Protein AF-F5Y775-F1 (afdb_monomer)

Structure (mmCIF, N/CA/C/O backbone):
data_AF-F5Y775-F1
#
_entry.id   AF-F5Y775-F1
#
loop_
_atom_site.group_PDB
_atom_site.id
_atom_site.type_symbol
_atom_site.label_atom_id
_atom_site.label_alt_id
_atom_site.label_comp_id
_atom_site.label_asym_id
_atom_site.label_entity_id
_atom_site.label_seq_id
_atom_site.pdbx_PDB_ins_code
_atom_site.Cartn_x
_atom_site.Cartn_y
_atom_site.Cartn_z
_atom_site.occupancy
_atom_site.B_iso_or_equiv
_atom_site.auth_seq_id
_atom_site.auth_comp_id
_atom_site.auth_asym_id
_atom_site.auth_atom_id
_atom_site.pdbx_PDB_model_num
ATOM 1 N N . MET A 1 1 ? 30.596 25.729 40.235 1.00 24.31 1 MET A N 1
ATOM 2 C CA . MET A 1 1 ? 31.829 25.039 39.814 1.00 24.31 1 MET A CA 1
ATOM 3 C C . MET A 1 1 ? 31.377 23.954 38.868 1.00 24.31 1 MET A C 1
ATOM 5 O O . MET A 1 1 ? 30.710 23.036 39.317 1.00 24.31 1 MET A O 1
ATOM 9 N N . LEU A 1 2 ? 31.592 24.189 37.576 1.00 21.98 2 LEU A N 1
ATOM 10 C CA . LEU A 1 2 ? 31.319 23.244 36.498 1.00 21.98 2 LEU A CA 1
ATOM 11 C C . LEU A 1 2 ? 32.262 22.053 36.697 1.00 21.98 2 LEU A C 1
ATOM 13 O O . LEU A 1 2 ? 33.453 22.273 36.927 1.00 21.98 2 LEU A O 1
ATOM 17 N N . GLN A 1 3 ? 31.729 20.836 36.713 1.00 23.64 3 GLN A N 1
ATOM 18 C CA . GLN A 1 3 ? 32.561 19.640 36.651 1.00 23.64 3 GLN A CA 1
ATOM 19 C C . GLN A 1 3 ? 32.972 19.479 35.189 1.00 23.64 3 GLN A C 1
ATOM 21 O O . GLN A 1 3 ? 32.118 19.501 34.311 1.00 23.64 3 GLN A O 1
ATOM 26 N N . GLU A 1 4 ? 34.282 19.457 34.963 1.00 28.17 4 GLU A N 1
ATOM 27 C CA . GLU A 1 4 ? 34.915 19.312 33.656 1.00 28.17 4 GLU A CA 1
ATOM 28 C C . GLU A 1 4 ? 34.365 18.077 32.939 1.00 28.17 4 GLU A C 1
ATOM 30 O O . GLU A 1 4 ? 34.432 16.972 33.475 1.00 28.17 4 GLU A O 1
ATOM 35 N N . ASP A 1 5 ? 33.848 18.283 31.727 1.00 31.17 5 ASP A N 1
ATOM 36 C CA . ASP A 1 5 ? 33.627 17.228 30.748 1.00 31.17 5 ASP A CA 1
ATOM 37 C C . ASP A 1 5 ? 34.905 16.386 30.649 1.00 31.17 5 ASP A C 1
ATOM 39 O O . ASP A 1 5 ? 35.994 16.929 30.420 1.00 31.17 5 ASP A O 1
ATOM 43 N N . THR A 1 6 ? 34.804 15.065 30.805 1.00 33.16 6 THR A N 1
ATOM 44 C CA . THR A 1 6 ? 35.923 14.146 30.567 1.00 33.16 6 THR A CA 1
ATOM 45 C C . THR A 1 6 ? 36.202 14.089 29.056 1.00 33.16 6 THR A C 1
ATOM 47 O O . THR A 1 6 ? 35.914 13.112 28.370 1.00 33.16 6 THR A O 1
ATOM 50 N N . VAL A 1 7 ? 36.741 15.175 28.494 1.00 34.19 7 VAL A N 1
ATOM 51 C CA . VAL A 1 7 ? 37.155 15.274 27.094 1.00 34.19 7 VAL A CA 1
ATOM 52 C C . VAL A 1 7 ? 38.499 14.576 26.964 1.00 34.19 7 VAL A C 1
ATOM 54 O O . VAL A 1 7 ? 39.553 15.137 27.274 1.00 34.19 7 VAL A O 1
ATOM 57 N N . ALA A 1 8 ? 38.496 13.351 26.446 1.00 37.62 8 ALA A N 1
ATOM 58 C CA . ALA A 1 8 ? 39.715 12.752 25.923 1.00 37.62 8 ALA A CA 1
ATOM 59 C C . ALA A 1 8 ? 40.082 13.445 24.594 1.00 37.62 8 ALA A C 1
ATOM 61 O O . ALA A 1 8 ? 39.811 12.937 23.507 1.00 37.62 8 ALA A O 1
ATOM 62 N N . SER A 1 9 ? 40.690 14.635 24.664 1.00 37.06 9 SER A N 1
ATOM 63 C CA . SER A 1 9 ? 41.357 15.256 23.514 1.00 37.06 9 SER A CA 1
ATOM 64 C C . SER A 1 9 ? 42.701 14.561 23.307 1.00 37.06 9 SER A C 1
ATOM 66 O O . SER A 1 9 ? 43.685 14.878 23.975 1.00 37.06 9 SER A O 1
ATOM 68 N N . ILE A 1 10 ? 42.767 13.581 22.404 1.00 40.91 10 ILE A N 1
ATOM 69 C CA . ILE A 1 10 ? 44.051 13.009 21.982 1.00 40.91 10 ILE A CA 1
ATOM 70 C C . ILE A 1 10 ? 44.637 13.930 20.904 1.00 40.91 10 ILE A C 1
ATOM 72 O O . ILE A 1 10 ? 44.470 13.697 19.710 1.00 40.91 10 ILE A O 1
ATOM 76 N N . ASP A 1 11 ? 45.336 14.986 21.324 1.00 35.94 11 ASP A N 1
ATOM 77 C CA . ASP A 1 11 ? 46.106 15.858 20.418 1.00 35.94 11 ASP A CA 1
ATOM 78 C C . ASP A 1 11 ? 47.472 15.258 20.002 1.00 35.94 11 ASP A C 1
ATOM 80 O O . ASP A 1 11 ? 48.227 15.885 19.261 1.00 35.94 11 ASP A O 1
ATOM 84 N N . ASP A 1 12 ? 47.785 14.012 20.382 1.00 36.41 12 ASP A N 1
ATOM 85 C CA . ASP A 1 12 ? 49.095 13.382 20.140 1.00 36.41 12 ASP A CA 1
ATOM 86 C C . ASP A 1 12 ? 49.068 12.155 19.202 1.00 36.41 12 ASP A C 1
ATOM 88 O O . ASP A 1 12 ? 49.809 11.184 19.378 1.00 36.41 12 ASP A O 1
ATOM 92 N N . LEU A 1 13 ? 48.314 12.219 18.097 1.00 37.25 13 LEU A N 1
ATOM 93 C CA . LEU A 1 13 ? 48.479 11.258 16.985 1.00 37.25 13 LEU A CA 1
ATOM 94 C C . LEU A 1 13 ? 49.854 11.357 16.285 1.00 37.25 13 LEU A C 1
ATOM 96 O O . LEU A 1 13 ? 50.196 10.509 15.463 1.00 37.25 13 LEU A O 1
ATOM 100 N N . LYS A 1 14 ? 50.702 12.331 16.649 1.00 33.47 14 LYS A N 1
ATOM 101 C CA . LYS A 1 14 ? 52.088 12.429 16.155 1.00 33.47 14 LYS A CA 1
ATOM 102 C C . LYS A 1 14 ? 53.090 11.510 16.871 1.00 33.47 14 LYS A C 1
ATOM 104 O O . LYS A 1 14 ? 54.217 11.416 16.389 1.00 33.47 14 LYS A O 1
ATOM 109 N N . GLN A 1 15 ? 52.733 10.831 17.971 1.00 33.97 15 GLN A N 1
ATOM 110 C CA . GLN A 1 15 ? 53.691 9.999 18.733 1.00 33.97 15 GLN A CA 1
ATOM 111 C C . GLN A 1 15 ? 53.378 8.497 18.835 1.00 33.97 15 GLN A C 1
ATOM 113 O O . GLN A 1 15 ? 54.213 7.747 19.337 1.00 33.97 15 GLN A O 1
ATOM 118 N N . LEU A 1 16 ? 52.259 8.002 18.303 1.00 31.59 16 LEU A N 1
ATOM 119 C CA . LEU A 1 16 ? 51.967 6.560 18.274 1.00 31.59 16 LEU A CA 1
ATOM 120 C C . LEU A 1 16 ? 52.349 5.951 16.924 1.00 31.59 16 LEU A C 1
ATOM 122 O O . LEU A 1 16 ? 51.523 5.526 16.122 1.00 31.59 16 LEU A O 1
ATOM 126 N N . SER A 1 17 ? 53.653 5.924 16.664 1.00 29.67 17 SER A N 1
ATOM 127 C CA . SER A 1 17 ? 54.212 5.158 15.558 1.00 29.67 17 SER A CA 1
ATOM 128 C C . SER A 1 17 ? 54.194 3.657 15.864 1.00 29.67 17 SER A C 1
ATOM 130 O O . SER A 1 17 ? 54.670 3.236 16.918 1.00 29.67 17 SER A O 1
ATOM 132 N N . VAL A 1 18 ? 53.752 2.904 14.851 1.00 30.88 18 VAL A N 1
ATOM 133 C CA . VAL A 1 18 ? 53.943 1.471 14.546 1.00 30.88 18 VAL A CA 1
ATOM 134 C C . VAL A 1 18 ? 52.666 0.640 14.656 1.00 30.88 18 VAL A C 1
ATOM 136 O O . VAL A 1 18 ? 52.417 0.068 15.704 1.00 30.88 18 VAL A O 1
ATOM 139 N N . PHE A 1 19 ? 51.967 0.444 13.527 1.00 32.22 19 PHE A N 1
ATOM 140 C CA . PHE A 1 19 ? 51.445 -0.875 13.144 1.00 32.22 19 PHE A CA 1
ATOM 141 C C . PHE A 1 19 ? 51.491 -1.070 11.623 1.00 32.22 19 PHE A C 1
ATOM 143 O O . PHE A 1 19 ? 51.101 -0.215 10.833 1.00 32.22 19 PHE A O 1
ATOM 150 N N . THR A 1 20 ? 52.039 -2.215 11.234 1.00 36.97 20 THR A N 1
ATOM 151 C CA . THR A 1 20 ? 52.052 -2.791 9.891 1.00 36.97 20 THR A CA 1
ATOM 152 C C . THR A 1 20 ? 50.669 -3.360 9.551 1.00 36.97 20 THR A C 1
ATOM 154 O O . THR A 1 20 ? 50.070 -4.014 10.397 1.00 36.97 20 THR A O 1
ATOM 157 N N . GLU A 1 21 ? 50.220 -3.143 8.310 1.00 35.72 21 GLU A N 1
ATOM 158 C CA . GLU A 1 21 ? 48.933 -3.567 7.717 1.00 35.72 21 GLU A CA 1
ATOM 159 C C . GLU A 1 21 ? 47.674 -2.809 8.213 1.00 35.72 21 GLU A C 1
ATOM 161 O O . GLU A 1 21 ? 46.927 -3.243 9.088 1.00 35.72 21 GLU A O 1
ATOM 166 N N . SER A 1 22 ? 47.413 -1.668 7.554 1.00 42.75 22 SER A N 1
ATOM 167 C CA . SER A 1 22 ? 46.089 -1.072 7.249 1.00 42.75 22 SER A CA 1
ATOM 168 C C . SER A 1 22 ? 45.082 -0.788 8.381 1.00 42.75 22 SER A C 1
ATOM 170 O O . SER A 1 22 ? 43.943 -0.430 8.080 1.00 42.75 22 SER A O 1
ATOM 172 N N . THR A 1 23 ? 45.472 -0.881 9.659 1.00 46.44 23 THR A N 1
ATOM 173 C CA . THR A 1 23 ? 44.555 -0.677 10.796 1.00 46.44 23 THR A CA 1
ATOM 174 C C . THR A 1 23 ? 45.145 0.249 11.863 1.00 46.44 23 THR A C 1
ATOM 176 O O . THR A 1 23 ? 46.170 -0.081 12.457 1.00 46.44 23 THR A O 1
ATOM 179 N N . ALA A 1 24 ? 44.491 1.380 12.151 1.00 48.72 24 ALA A N 1
ATOM 180 C CA . ALA A 1 24 ? 44.810 2.225 13.311 1.00 48.72 24 ALA A CA 1
ATOM 181 C C . ALA A 1 24 ? 43.879 1.873 14.479 1.00 48.72 24 ALA A C 1
ATOM 183 O O . ALA A 1 24 ? 42.670 1.810 14.269 1.00 48.72 24 ALA A O 1
ATOM 184 N N . LYS A 1 25 ? 44.426 1.639 15.682 1.00 53.06 25 LYS A N 1
ATOM 185 C CA . LYS A 1 25 ? 43.665 1.282 16.893 1.00 53.06 25 LYS A CA 1
ATOM 186 C C . LYS A 1 25 ? 43.807 2.352 17.973 1.00 53.06 25 LYS A C 1
ATOM 188 O O . LYS A 1 25 ? 44.927 2.651 18.380 1.00 53.06 25 LYS A O 1
ATOM 193 N N . ILE A 1 26 ? 42.687 2.871 18.471 1.00 54.44 26 ILE A N 1
ATOM 194 C CA . ILE A 1 26 ? 42.637 3.796 19.615 1.00 54.44 26 ILE A CA 1
ATOM 195 C C . ILE A 1 26 ? 41.919 3.098 20.765 1.00 54.44 26 ILE A C 1
ATOM 197 O O . ILE A 1 26 ? 40.839 2.554 20.553 1.00 54.44 26 ILE A O 1
ATOM 201 N N . VAL A 1 27 ? 42.525 3.108 21.956 1.00 52.69 27 VAL A N 1
ATOM 202 C CA . VAL A 1 27 ? 41.974 2.497 23.172 1.00 52.69 27 VAL A CA 1
ATOM 203 C C . VAL A 1 27 ? 41.748 3.583 24.220 1.00 52.69 27 VAL A C 1
ATOM 205 O O . VAL A 1 27 ? 42.716 4.122 24.753 1.00 52.69 27 VAL A O 1
ATOM 208 N N . CYS A 1 28 ? 40.486 3.879 24.533 1.00 53.75 28 CYS A N 1
ATOM 209 C CA . CYS A 1 28 ? 40.123 4.841 25.580 1.00 53.75 28 CYS A CA 1
ATOM 210 C C . CYS A 1 28 ? 39.681 4.091 26.851 1.00 53.75 28 CYS A C 1
ATOM 212 O O . CYS A 1 28 ? 38.722 3.315 26.770 1.00 53.75 28 CYS A O 1
ATOM 214 N N . PRO A 1 29 ? 40.364 4.254 28.003 1.00 50.53 29 PRO A N 1
ATOM 215 C CA . PRO A 1 29 ? 39.895 3.727 29.283 1.00 50.53 29 PRO A CA 1
ATOM 216 C C . PRO A 1 29 ? 38.717 4.558 29.809 1.00 50.53 29 PRO A C 1
ATOM 218 O O . PRO A 1 29 ? 38.730 5.776 29.669 1.00 50.53 29 PRO A O 1
ATOM 221 N N . LEU A 1 30 ? 37.735 3.902 30.430 1.00 53.72 30 LEU A N 1
ATOM 222 C CA . LEU A 1 30 ? 36.575 4.553 31.058 1.00 53.72 30 LEU A CA 1
ATOM 223 C C . LEU A 1 30 ? 36.538 4.233 32.559 1.00 53.72 30 LEU A C 1
ATOM 225 O O . LEU A 1 30 ? 36.832 3.087 32.947 1.00 53.72 30 LEU A O 1
ATOM 229 N N . ASP A 1 31 ? 36.206 5.215 33.401 1.00 53.53 31 ASP A N 1
ATOM 230 C CA . ASP A 1 31 ? 36.015 5.012 34.840 1.00 53.53 31 ASP A CA 1
ATOM 231 C C . ASP A 1 31 ? 34.521 4.890 35.187 1.00 53.53 31 ASP A C 1
ATOM 233 O O . ASP A 1 31 ? 33.659 5.458 34.527 1.00 53.53 31 ASP A O 1
ATOM 237 N N . GLU A 1 32 ? 34.191 4.120 36.226 1.00 49.22 32 GLU A N 1
ATOM 238 C CA . GLU A 1 32 ? 32.796 3.939 36.676 1.00 49.22 32 GLU A CA 1
ATOM 239 C C . GLU A 1 32 ? 32.185 5.245 37.214 1.00 49.22 32 GLU A C 1
ATOM 241 O O . GLU A 1 32 ? 30.969 5.347 37.339 1.00 49.22 32 GLU A O 1
ATOM 246 N N . ALA A 1 33 ? 33.020 6.243 37.521 1.00 51.41 33 ALA A N 1
ATOM 247 C CA . ALA A 1 33 ? 32.602 7.566 37.974 1.00 51.41 33 ALA A CA 1
ATOM 248 C C . ALA A 1 33 ? 32.104 8.490 36.844 1.00 51.41 33 ALA A C 1
ATOM 250 O O . ALA A 1 33 ? 31.550 9.542 37.154 1.00 51.41 33 ALA A O 1
ATOM 251 N N . ASP A 1 34 ? 32.282 8.111 35.573 1.00 49.97 34 ASP A N 1
ATOM 252 C CA . ASP A 1 34 ? 31.908 8.922 34.403 1.00 49.97 34 ASP A CA 1
ATOM 253 C C . ASP A 1 34 ? 30.420 8.767 33.995 1.00 49.97 34 ASP A C 1
ATOM 255 O O . ASP A 1 34 ? 29.994 9.376 33.018 1.00 49.97 34 ASP A O 1
ATOM 259 N N . PHE A 1 35 ? 29.617 7.963 34.714 1.00 55.38 35 PHE A N 1
ATOM 260 C CA . PHE A 1 35 ? 28.258 7.568 34.300 1.00 55.38 35 PHE A CA 1
ATOM 261 C C . PHE A 1 35 ? 27.237 7.647 35.449 1.00 55.38 35 PHE A C 1
ATOM 263 O O . PHE A 1 35 ? 27.531 7.229 36.571 1.00 55.38 35 PHE A O 1
ATOM 270 N N . ASP A 1 36 ? 26.011 8.126 35.180 1.00 54.81 36 ASP A N 1
ATOM 271 C CA . ASP A 1 36 ? 24.931 8.203 36.191 1.00 54.81 36 ASP A CA 1
ATOM 272 C C . ASP A 1 36 ? 23.930 7.032 36.149 1.00 54.81 36 ASP A C 1
ATOM 274 O O . ASP A 1 36 ? 23.092 6.882 37.045 1.00 54.81 36 ASP A O 1
ATOM 278 N N . GLY A 1 37 ? 24.052 6.158 35.142 1.00 50.81 37 GLY A N 1
ATOM 279 C CA . GLY A 1 37 ? 23.308 4.904 35.034 1.00 50.81 37 GLY A CA 1
ATOM 280 C C . GLY A 1 37 ? 21.879 5.029 34.499 1.00 50.81 37 GLY A C 1
ATOM 281 O O . GLY A 1 37 ? 21.127 4.049 34.569 1.00 50.81 37 GLY A O 1
ATOM 282 N N . THR A 1 38 ? 21.474 6.185 33.964 1.00 51.72 38 THR A N 1
ATOM 283 C CA . THR A 1 38 ? 20.100 6.387 33.478 1.00 51.72 38 THR A CA 1
ATOM 284 C C . THR A 1 38 ? 19.970 6.276 31.959 1.00 51.72 38 THR A C 1
ATOM 286 O O . THR A 1 38 ? 19.130 5.494 31.514 1.00 51.72 38 THR A O 1
ATOM 289 N N . THR A 1 39 ? 20.797 6.965 31.163 1.00 49.56 39 THR A N 1
ATOM 290 C CA . THR A 1 39 ? 21.015 6.765 29.711 1.00 49.56 39 THR A CA 1
ATOM 291 C C . THR A 1 39 ? 22.183 7.657 29.270 1.00 49.56 39 THR A C 1
ATOM 293 O O . THR A 1 39 ? 22.030 8.877 29.225 1.00 49.56 39 THR A O 1
ATOM 296 N N . ASP A 1 40 ? 23.321 7.062 28.910 1.00 58.72 40 ASP A N 1
ATOM 297 C CA . ASP A 1 40 ? 24.517 7.822 28.528 1.00 58.72 40 ASP A CA 1
ATOM 298 C C . ASP A 1 40 ? 24.637 7.917 26.997 1.00 58.72 40 ASP A C 1
ATOM 300 O O . ASP A 1 40 ? 24.481 6.923 26.270 1.00 58.72 40 ASP A O 1
ATOM 304 N N . ILE A 1 41 ? 24.884 9.128 26.493 1.00 56.75 41 ILE A N 1
ATOM 305 C CA . ILE A 1 41 ? 25.114 9.408 25.074 1.00 56.75 41 ILE A CA 1
ATOM 306 C C . ILE A 1 41 ? 26.619 9.376 24.816 1.00 56.75 41 ILE A C 1
ATOM 308 O O . ILE A 1 41 ? 27.384 10.097 25.445 1.00 56.75 41 ILE A O 1
ATOM 312 N N . LEU A 1 42 ? 27.040 8.548 23.863 1.00 59.47 42 LEU A N 1
ATOM 313 C CA . LEU A 1 42 ? 28.394 8.502 23.326 1.00 59.47 42 LEU A CA 1
ATOM 314 C C . LEU A 1 42 ? 28.426 9.268 22.002 1.00 59.47 42 LEU A C 1
ATOM 316 O O . LEU A 1 42 ? 27.854 8.816 21.010 1.00 59.47 42 LEU A O 1
ATOM 320 N N . THR A 1 43 ? 29.144 10.384 21.970 1.00 55.62 43 THR A N 1
ATOM 321 C CA . THR A 1 43 ? 29.403 11.146 20.745 1.00 55.62 43 THR A CA 1
ATOM 322 C C . THR A 1 43 ? 30.830 10.897 20.280 1.00 55.62 43 THR A C 1
ATOM 324 O O . THR A 1 43 ? 31.786 10.994 21.051 1.00 55.62 43 THR A O 1
ATOM 327 N N . ILE A 1 44 ? 30.984 10.561 19.002 1.00 60.62 44 ILE A N 1
ATOM 328 C CA . ILE A 1 44 ? 32.279 10.380 18.352 1.00 60.62 44 ILE A CA 1
ATOM 329 C C . ILE A 1 44 ? 32.357 11.350 17.183 1.00 60.62 44 ILE A C 1
ATOM 331 O O . ILE A 1 44 ? 31.626 11.203 16.204 1.00 60.62 44 ILE A O 1
ATOM 335 N N . SER A 1 45 ? 33.284 12.296 17.271 1.00 57.50 45 SER A N 1
ATOM 336 C CA . SER A 1 45 ? 33.542 13.287 16.228 1.00 57.50 45 SER A CA 1
ATOM 337 C C . SER A 1 45 ? 34.909 13.014 15.602 1.00 57.50 45 SER A C 1
ATOM 339 O O . SER A 1 45 ? 35.874 12.741 16.315 1.00 57.50 45 SER A O 1
ATOM 341 N N . TYR A 1 46 ? 35.034 13.060 14.278 1.00 59.16 46 TYR A N 1
ATOM 342 C CA . TYR A 1 46 ? 36.319 12.889 13.596 1.00 59.16 46 TYR A CA 1
ATOM 343 C C . TYR A 1 46 ? 36.521 13.898 12.468 1.00 59.16 46 TYR A C 1
ATOM 345 O O . TYR A 1 46 ? 35.578 14.286 11.786 1.00 59.16 46 TYR A O 1
ATOM 353 N N . HIS A 1 47 ? 37.772 14.309 12.262 1.00 55.91 47 HIS A N 1
ATOM 354 C CA . HIS A 1 47 ? 38.169 15.215 11.185 1.00 55.91 47 HIS A CA 1
ATOM 355 C C . HIS A 1 47 ? 38.827 14.430 10.046 1.00 55.91 47 HIS A C 1
ATOM 357 O O . HIS A 1 47 ? 39.830 13.740 10.273 1.00 55.91 47 HIS A O 1
ATOM 363 N N . TYR A 1 48 ? 38.266 14.534 8.837 1.00 58.97 48 TYR A N 1
ATOM 364 C CA . TYR A 1 48 ? 38.773 13.871 7.632 1.00 58.97 48 TYR A CA 1
ATOM 365 C C . TYR A 1 48 ? 39.333 14.889 6.626 1.00 58.97 48 TYR A C 1
ATOM 367 O O . TYR A 1 48 ? 38.640 15.824 6.234 1.00 58.97 48 TYR A O 1
ATOM 375 N N . THR A 1 49 ? 40.577 14.684 6.184 1.00 53.94 49 THR A N 1
ATOM 376 C CA . THR A 1 49 ? 41.324 15.564 5.262 1.00 53.94 49 THR A CA 1
ATOM 377 C C . THR A 1 49 ? 41.759 14.871 3.962 1.00 53.94 49 THR A C 1
ATOM 379 O O . THR A 1 49 ? 42.561 15.400 3.190 1.00 53.94 49 THR A O 1
ATOM 382 N N . GLY A 1 50 ? 41.253 13.663 3.683 1.00 54.56 50 GLY A N 1
ATOM 383 C CA . GLY A 1 50 ? 41.585 12.928 2.459 1.00 54.56 50 GLY A CA 1
ATOM 384 C C . GLY A 1 50 ? 40.969 13.558 1.203 1.00 54.56 50 GLY A C 1
ATOM 385 O O . GLY A 1 50 ? 39.777 13.847 1.168 1.00 54.56 50 GLY A O 1
ATOM 386 N N . LYS A 1 51 ? 41.762 13.730 0.136 1.00 48.03 51 LYS A N 1
ATOM 387 C CA . LYS A 1 51 ? 41.268 14.195 -1.174 1.00 48.03 51 LYS A CA 1
ATOM 388 C C . LYS A 1 51 ? 40.678 13.025 -1.962 1.00 48.03 51 LYS A C 1
ATOM 390 O O . LYS A 1 51 ? 41.433 12.212 -2.490 1.00 48.03 51 LYS A O 1
ATOM 395 N N . GLY A 1 52 ? 39.353 12.943 -2.057 1.00 44.88 52 GLY A N 1
ATOM 396 C CA . GLY A 1 52 ? 38.669 11.950 -2.886 1.00 44.88 52 GLY A CA 1
ATOM 397 C C . GLY A 1 52 ? 38.909 12.189 -4.381 1.00 44.88 52 GLY A C 1
ATOM 398 O O . GLY A 1 52 ? 38.545 13.233 -4.916 1.00 44.88 52 GLY A O 1
ATOM 399 N N . GLY A 1 53 ? 39.531 11.230 -5.069 1.00 34.81 53 GLY A N 1
ATOM 400 C CA . GLY A 1 53 ? 39.365 11.051 -6.513 1.00 34.81 53 GLY A CA 1
ATOM 401 C C . GLY A 1 53 ? 38.227 10.061 -6.770 1.00 34.81 53 GLY A C 1
ATOM 402 O O . GLY A 1 53 ? 38.047 9.128 -5.983 1.00 34.81 53 GLY A O 1
ATOM 403 N N . GLU A 1 54 ? 37.457 10.250 -7.848 1.00 39.16 54 GLU A N 1
ATOM 404 C CA . GLU A 1 54 ? 36.435 9.293 -8.304 1.00 39.16 54 GLU A CA 1
ATOM 405 C C . GLU A 1 54 ? 37.051 7.887 -8.437 1.00 39.16 54 GLU A C 1
ATOM 407 O O . GLU A 1 54 ? 37.751 7.587 -9.404 1.00 39.16 54 GLU A O 1
ATOM 412 N N . GLY A 1 55 ? 36.812 7.032 -7.437 1.00 42.53 55 GLY A N 1
ATOM 413 C CA . GLY A 1 55 ? 37.301 5.651 -7.392 1.00 42.53 55 GLY A CA 1
ATOM 414 C C . GLY A 1 55 ? 37.949 5.204 -6.075 1.00 42.53 55 GLY A C 1
ATOM 415 O O . GLY A 1 55 ? 38.019 3.997 -5.847 1.00 42.53 55 GLY A O 1
ATOM 416 N N . ASP A 1 56 ? 38.350 6.123 -5.186 1.00 41.38 56 ASP A N 1
ATOM 417 C CA . ASP A 1 56 ? 39.298 5.795 -4.098 1.00 41.38 56 ASP A CA 1
ATOM 418 C C . ASP A 1 56 ? 38.731 5.811 -2.656 1.00 41.38 56 ASP A C 1
ATOM 420 O O . ASP A 1 56 ? 39.458 5.569 -1.696 1.00 41.38 56 ASP A O 1
ATOM 424 N N . ALA A 1 57 ? 37.428 6.012 -2.435 1.00 44.78 57 ALA A N 1
ATOM 425 C CA . ALA A 1 57 ? 36.887 6.272 -1.089 1.00 44.78 57 ALA A CA 1
ATOM 426 C C . ALA A 1 57 ? 36.365 5.044 -0.295 1.00 44.78 57 ALA A C 1
ATOM 428 O O . ALA A 1 57 ? 35.344 5.132 0.381 1.00 44.78 57 ALA A O 1
ATOM 429 N N . ASN A 1 58 ? 37.046 3.891 -0.300 1.00 50.19 58 ASN A N 1
ATOM 430 C CA . ASN A 1 58 ? 36.610 2.696 0.461 1.00 50.19 58 ASN A CA 1
ATOM 431 C C . ASN A 1 58 ? 37.307 2.533 1.831 1.00 50.19 58 ASN A C 1
ATOM 433 O O . ASN A 1 58 ? 37.831 1.461 2.149 1.00 50.19 58 ASN A O 1
ATOM 437 N N . ASN A 1 59 ? 37.308 3.577 2.662 1.00 49.53 59 ASN A N 1
ATOM 438 C CA . ASN A 1 59 ? 37.748 3.467 4.059 1.00 49.53 59 ASN A CA 1
ATOM 439 C C . ASN A 1 59 ? 36.606 2.915 4.932 1.00 49.53 59 ASN A C 1
ATOM 441 O O . ASN A 1 59 ? 35.444 3.239 4.732 1.00 49.53 59 ASN A O 1
ATOM 445 N N . THR A 1 60 ? 36.897 2.030 5.882 1.00 52.53 60 THR A N 1
ATOM 446 C CA . THR A 1 60 ? 35.909 1.469 6.821 1.00 52.53 60 THR A CA 1
ATOM 447 C C . THR A 1 60 ? 36.318 1.876 8.228 1.00 52.53 60 THR A C 1
ATOM 449 O O . THR A 1 60 ? 37.384 1.481 8.693 1.00 52.53 60 THR A O 1
ATOM 452 N N . ILE A 1 61 ? 35.486 2.650 8.925 1.00 52.94 61 ILE A N 1
ATOM 453 C CA . ILE A 1 61 ? 35.705 2.953 10.344 1.00 52.94 61 ILE A CA 1
ATOM 454 C C . ILE A 1 61 ? 34.895 1.939 11.150 1.00 52.94 61 ILE A C 1
ATOM 456 O O . ILE A 1 61 ? 33.670 1.877 11.075 1.00 52.94 61 ILE A O 1
ATOM 460 N N . LYS A 1 62 ? 35.579 1.089 11.909 1.00 55.66 62 LYS A N 1
ATOM 461 C CA . LYS A 1 62 ? 34.957 0.093 12.777 1.00 55.66 62 LYS A CA 1
ATOM 462 C C . LYS A 1 62 ? 35.102 0.524 14.230 1.00 55.66 62 LYS A C 1
ATOM 464 O O . LYS A 1 62 ? 36.204 0.816 14.680 1.00 55.66 62 LYS A O 1
ATOM 469 N N . ILE A 1 63 ? 34.005 0.508 14.981 1.00 54.34 63 ILE A N 1
ATOM 470 C CA . ILE A 1 63 ? 33.995 0.905 16.392 1.00 54.34 63 ILE A CA 1
ATOM 471 C C . ILE A 1 63 ? 33.524 -0.289 17.215 1.00 54.34 63 ILE A C 1
ATOM 473 O O . ILE A 1 63 ? 32.450 -0.843 16.988 1.00 54.34 63 ILE A O 1
ATOM 477 N N . SER A 1 64 ? 34.361 -0.730 18.148 1.00 55.41 64 SER A N 1
ATOM 478 C CA . SER A 1 64 ? 34.123 -1.920 18.966 1.00 55.41 64 SER A CA 1
ATOM 479 C C . SER A 1 64 ? 34.206 -1.554 20.447 1.00 55.41 64 SER A C 1
ATOM 481 O O . SER A 1 64 ? 35.166 -0.915 20.870 1.00 55.41 64 SER A O 1
ATOM 483 N N . LEU A 1 65 ? 33.233 -1.977 21.259 1.00 52.84 65 LEU A N 1
ATOM 484 C CA . LEU A 1 65 ? 33.322 -1.841 22.720 1.00 52.84 65 LEU A CA 1
ATOM 485 C C . LEU A 1 65 ? 33.920 -3.119 23.318 1.00 52.84 65 LEU A C 1
ATOM 487 O O . LEU A 1 65 ? 33.542 -4.237 22.952 1.00 52.84 65 LEU A O 1
ATOM 491 N N . LEU A 1 66 ? 34.875 -2.954 24.232 1.00 54.06 66 LEU A N 1
ATOM 492 C CA . LEU A 1 66 ? 35.620 -4.039 24.866 1.00 54.06 66 LEU A CA 1
ATOM 493 C C . LEU A 1 66 ? 35.419 -4.022 26.390 1.00 54.06 66 LEU A C 1
ATOM 495 O O . LEU A 1 66 ? 35.402 -2.974 27.034 1.00 54.06 66 LEU A O 1
ATOM 499 N N . ASN A 1 67 ? 35.305 -5.211 26.986 1.00 48.94 67 ASN A N 1
ATOM 500 C CA . ASN A 1 67 ? 35.030 -5.381 28.416 1.00 48.94 67 ASN A CA 1
ATOM 501 C C . ASN A 1 67 ? 36.313 -5.391 29.279 1.00 48.94 67 ASN A C 1
ATOM 503 O O . ASN A 1 67 ? 37.333 -5.960 28.879 1.00 48.94 67 ASN A O 1
ATOM 507 N N . LYS A 1 68 ? 36.237 -4.817 30.494 1.00 49.19 68 LYS A N 1
ATOM 508 C CA . LYS A 1 68 ? 37.309 -4.728 31.517 1.00 49.19 68 LYS A CA 1
ATOM 509 C C . LYS A 1 68 ? 37.761 -6.097 32.055 1.00 49.19 68 LYS A C 1
ATOM 511 O O . LYS A 1 68 ? 38.888 -6.237 32.526 1.00 49.19 68 LYS A O 1
ATOM 516 N N . GLN A 1 69 ? 36.932 -7.137 31.958 1.00 46.94 69 GLN A N 1
ATOM 517 C CA . GLN A 1 69 ? 37.262 -8.493 32.391 1.00 46.94 69 GLN A CA 1
ATOM 518 C C . GLN A 1 69 ? 37.385 -9.449 31.194 1.00 46.94 69 GLN A C 1
ATOM 520 O O . GLN A 1 69 ? 36.397 -9.949 30.664 1.00 46.94 69 GLN A O 1
ATOM 525 N N . LYS A 1 70 ? 38.639 -9.793 30.864 1.00 43.41 70 LYS A N 1
ATOM 526 C CA . LYS A 1 70 ? 39.075 -10.919 30.006 1.00 43.41 70 LYS A CA 1
ATOM 527 C C . LYS A 1 70 ? 39.240 -10.697 28.495 1.00 43.41 70 LYS A C 1
ATOM 529 O O . LYS A 1 70 ? 39.052 -11.658 27.759 1.00 43.41 70 LYS A O 1
ATOM 534 N N . GLY A 1 71 ? 39.682 -9.528 28.025 1.00 47.44 71 GLY A N 1
ATOM 535 C CA . GLY A 1 71 ? 40.419 -9.409 26.746 1.00 47.44 71 GLY A CA 1
ATOM 536 C C . GLY A 1 71 ? 39.823 -10.127 25.518 1.00 47.44 71 GLY A C 1
ATOM 537 O O . GLY A 1 71 ? 40.569 -10.590 24.659 1.00 47.44 71 GLY A O 1
ATOM 538 N N . GLN A 1 72 ? 38.497 -10.269 25.448 1.00 49.34 72 GLN A N 1
ATOM 539 C CA . GLN A 1 72 ? 37.772 -10.936 24.368 1.00 49.34 72 GLN A CA 1
ATOM 540 C C . GLN A 1 72 ? 36.694 -9.989 23.846 1.00 49.34 72 GLN A C 1
ATOM 542 O O . GLN A 1 72 ? 35.888 -9.468 24.618 1.00 49.34 72 GLN A O 1
ATOM 547 N N . ILE A 1 73 ? 36.687 -9.790 22.526 1.00 50.38 73 ILE A N 1
ATOM 548 C CA . ILE A 1 73 ? 35.658 -9.050 21.788 1.00 50.38 73 ILE A CA 1
ATOM 549 C C . ILE A 1 73 ? 34.334 -9.791 21.979 1.00 50.38 73 ILE A C 1
ATOM 551 O O . ILE A 1 73 ? 34.235 -10.961 21.605 1.00 50.38 73 ILE A O 1
ATOM 555 N N . LYS A 1 74 ? 33.327 -9.144 22.574 1.00 48.59 74 LYS A N 1
ATOM 556 C CA . LYS A 1 74 ? 32.013 -9.776 22.784 1.00 48.59 74 LYS A CA 1
ATOM 557 C C . LYS A 1 74 ? 30.872 -9.189 21.956 1.00 48.59 74 LYS A C 1
ATOM 559 O O . LYS A 1 74 ? 29.864 -9.873 21.818 1.00 48.59 74 LYS A O 1
ATOM 564 N N . LYS A 1 75 ? 31.008 -7.993 21.374 1.00 50.78 75 LYS A N 1
ATOM 565 C CA . LYS A 1 75 ? 29.958 -7.392 20.537 1.00 50.78 75 LYS A CA 1
ATOM 566 C C . LYS A 1 75 ? 30.562 -6.329 19.616 1.00 50.78 75 LYS A C 1
ATOM 568 O O . LYS A 1 75 ? 31.090 -5.331 20.096 1.00 50.78 75 LYS A O 1
ATOM 573 N N . ASP A 1 76 ? 30.477 -6.543 18.305 1.00 52.66 76 ASP A N 1
ATOM 574 C CA . ASP A 1 76 ? 30.604 -5.442 17.349 1.00 52.66 76 ASP A CA 1
ATOM 575 C C . ASP A 1 76 ? 29.331 -4.613 17.495 1.00 52.66 76 ASP A C 1
ATOM 577 O O . ASP A 1 76 ? 28.241 -5.087 17.177 1.00 52.66 76 ASP A O 1
ATOM 581 N N . ILE A 1 77 ? 29.448 -3.413 18.051 1.00 48.72 77 ILE A N 1
ATOM 582 C CA . ILE A 1 77 ? 28.281 -2.548 18.256 1.00 48.72 77 ILE A CA 1
ATOM 583 C C . ILE A 1 77 ? 28.035 -1.706 17.012 1.00 48.72 77 ILE A C 1
ATOM 585 O O . ILE A 1 77 ? 26.889 -1.379 16.714 1.00 48.72 77 ILE A O 1
ATOM 589 N N . PHE A 1 78 ? 29.087 -1.437 16.230 1.00 48.69 78 PHE A N 1
ATOM 590 C CA . PHE A 1 78 ? 28.957 -0.676 15.003 1.00 48.69 78 PHE A CA 1
ATOM 591 C C . PHE A 1 78 ? 30.074 -0.976 13.992 1.00 48.69 78 PHE A C 1
ATOM 593 O O . PHE A 1 78 ? 31.258 -1.044 14.321 1.00 48.69 78 PHE A O 1
ATOM 600 N N . THR A 1 79 ? 29.711 -1.149 12.723 1.00 45.62 79 THR A N 1
ATOM 601 C CA . THR A 1 79 ? 30.666 -1.195 11.606 1.00 45.62 79 THR A CA 1
ATOM 602 C C . THR A 1 79 ? 30.178 -0.229 10.542 1.00 45.62 79 THR A C 1
ATOM 604 O O . THR A 1 79 ? 29.140 -0.478 9.936 1.00 45.62 79 THR A O 1
ATOM 607 N N . PHE A 1 80 ? 30.921 0.852 10.311 1.00 47.62 80 PHE A N 1
ATOM 608 C CA . PHE A 1 80 ? 30.617 1.819 9.263 1.00 47.62 80 PHE A CA 1
ATOM 609 C C . PHE A 1 80 ? 31.369 1.464 7.980 1.00 47.62 80 PHE A C 1
ATOM 611 O O . PHE A 1 80 ? 32.592 1.303 8.000 1.00 47.62 80 PHE A O 1
ATOM 618 N N . ARG A 1 81 ? 30.655 1.365 6.854 1.00 45.69 81 ARG A N 1
ATOM 619 C CA . ARG A 1 81 ? 31.249 1.280 5.513 1.00 45.69 81 ARG A CA 1
ATOM 620 C C . ARG A 1 81 ? 30.914 2.568 4.773 1.00 45.69 81 ARG A C 1
ATOM 622 O O . ARG A 1 81 ? 29.746 2.912 4.669 1.00 45.69 81 ARG A O 1
ATOM 629 N N . ASN A 1 82 ? 31.923 3.232 4.217 1.00 38.38 82 ASN A N 1
ATOM 630 C CA . ASN A 1 82 ? 31.821 4.557 3.591 1.00 38.38 82 ASN A CA 1
ATOM 631 C C . ASN A 1 82 ? 30.933 4.654 2.329 1.00 38.38 82 ASN A C 1
ATOM 633 O O . ASN A 1 82 ? 30.957 5.668 1.649 1.00 38.38 82 ASN A O 1
ATOM 637 N N . ASN A 1 83 ? 30.139 3.627 2.017 1.00 38.78 83 ASN A N 1
ATOM 638 C CA . ASN A 1 83 ? 29.099 3.713 0.991 1.00 38.78 83 ASN A CA 1
ATOM 639 C C . ASN A 1 83 ? 27.715 4.045 1.571 1.00 38.78 83 ASN A C 1
ATOM 641 O O . ASN A 1 83 ? 26.799 4.311 0.800 1.00 38.78 83 ASN A O 1
ATOM 645 N N . ASP A 1 84 ? 27.570 4.090 2.899 1.00 37.16 84 ASP A N 1
ATOM 646 C CA . ASP A 1 84 ? 26.363 4.586 3.555 1.00 37.16 84 ASP A CA 1
ATOM 647 C C . ASP A 1 84 ? 26.550 6.088 3.861 1.00 37.16 84 ASP A C 1
ATOM 649 O O . ASP A 1 84 ? 26.981 6.489 4.940 1.00 37.16 84 ASP A O 1
ATOM 653 N N . THR A 1 85 ? 26.232 6.930 2.871 1.00 40.09 85 THR A N 1
ATOM 654 C CA . THR A 1 85 ? 25.968 8.384 3.006 1.00 40.09 85 THR A CA 1
ATOM 655 C C . THR A 1 85 ? 27.094 9.294 3.527 1.00 40.09 85 THR A C 1
ATOM 657 O O . THR A 1 85 ? 26.901 10.037 4.485 1.00 40.09 85 THR A O 1
ATOM 660 N N . LEU A 1 86 ? 28.233 9.355 2.837 1.00 37.94 86 LEU A N 1
ATOM 661 C CA . LEU A 1 86 ? 29.111 10.531 2.887 1.00 37.94 86 LEU A CA 1
ATOM 662 C C . LEU A 1 86 ? 29.385 10.988 1.454 1.00 37.94 86 LEU A C 1
ATOM 664 O O . LEU A 1 86 ? 29.917 10.228 0.651 1.00 37.94 86 LEU A O 1
ATOM 668 N N . ASP A 1 87 ? 29.011 12.219 1.112 1.00 38.00 87 ASP A N 1
ATOM 669 C CA . ASP A 1 87 ? 29.554 12.883 -0.073 1.00 38.00 87 ASP A CA 1
ATOM 670 C C . ASP A 1 87 ? 31.047 13.119 0.208 1.00 38.00 87 ASP A C 1
ATOM 672 O O . ASP A 1 87 ? 31.428 14.029 0.943 1.00 38.00 87 ASP A O 1
ATOM 676 N N . THR A 1 88 ? 31.913 12.219 -0.261 1.00 44.19 88 THR A N 1
ATOM 677 C CA . THR A 1 88 ? 33.344 12.175 0.097 1.00 44.19 88 THR A CA 1
ATOM 678 C C . THR A 1 88 ? 34.184 13.256 -0.594 1.00 44.19 88 THR A C 1
ATOM 680 O O . THR A 1 88 ? 35.350 13.026 -0.911 1.00 44.19 88 THR A O 1
ATOM 683 N N . ASN A 1 89 ? 33.613 14.434 -0.846 1.00 43.97 89 ASN A N 1
ATOM 684 C CA . ASN A 1 89 ? 34.280 15.526 -1.557 1.00 43.97 89 ASN A CA 1
ATOM 685 C C . ASN A 1 89 ? 34.554 16.766 -0.695 1.00 43.97 89 ASN A C 1
ATOM 687 O O . ASN A 1 89 ? 35.087 17.751 -1.207 1.00 43.97 89 ASN A O 1
ATOM 691 N N . THR A 1 90 ? 34.243 16.736 0.600 1.00 46.09 90 THR A N 1
ATOM 692 C CA . THR A 1 90 ? 34.451 17.876 1.505 1.00 46.09 90 THR A CA 1
ATOM 693 C C . THR A 1 90 ? 35.301 17.489 2.709 1.00 46.09 90 THR A C 1
ATOM 695 O O . THR A 1 90 ? 34.918 16.616 3.481 1.00 46.09 90 THR A O 1
ATOM 698 N N . GLU A 1 91 ? 36.447 18.162 2.869 1.00 55.41 91 GLU A N 1
ATOM 699 C CA . GLU A 1 91 ? 37.171 18.235 4.145 1.00 55.41 91 GLU A CA 1
ATOM 700 C C . GLU A 1 91 ? 36.202 18.744 5.228 1.00 55.41 91 GLU A C 1
ATOM 702 O O . GLU A 1 91 ? 35.494 19.729 5.001 1.00 55.41 91 GLU A O 1
ATOM 707 N N . GLY A 1 92 ? 36.128 18.077 6.383 1.00 53.38 92 GLY A N 1
ATOM 708 C CA . GLY A 1 92 ? 35.147 18.445 7.405 1.00 53.38 92 GLY A CA 1
ATOM 709 C C . GLY A 1 92 ? 35.167 17.597 8.674 1.00 53.38 92 GLY A C 1
ATOM 710 O O . GLY A 1 92 ? 35.824 16.554 8.755 1.00 53.38 92 GLY A O 1
ATOM 711 N N . ILE A 1 93 ? 34.456 18.092 9.693 1.00 56.16 93 ILE A N 1
ATOM 712 C CA . ILE A 1 93 ? 34.183 17.379 10.945 1.00 56.16 93 ILE A CA 1
ATOM 713 C C . ILE A 1 93 ? 32.913 16.551 10.744 1.00 56.16 93 ILE A C 1
ATOM 715 O O . ILE A 1 93 ? 31.890 17.068 10.303 1.00 56.16 93 ILE A O 1
ATOM 719 N N . HIS A 1 94 ? 32.986 15.270 11.081 1.00 57.38 94 HIS A N 1
ATOM 720 C CA . HIS A 1 94 ? 31.870 14.335 11.023 1.00 57.38 94 HIS A CA 1
ATOM 721 C C . HIS A 1 94 ? 31.557 13.825 12.421 1.00 57.38 94 HIS A C 1
ATOM 723 O O . HIS A 1 94 ? 32.480 13.500 13.166 1.00 57.38 94 HIS A O 1
ATOM 729 N N . GLU A 1 95 ? 30.274 13.715 12.760 1.00 55.34 95 GLU A N 1
ATOM 730 C CA . GLU A 1 95 ? 29.828 13.295 14.089 1.00 55.34 95 GLU A CA 1
ATOM 731 C C . GLU A 1 95 ? 28.893 12.089 14.015 1.00 55.34 95 GLU A C 1
ATOM 733 O O . GLU A 1 95 ? 28.011 12.008 13.159 1.00 55.34 95 GLU A O 1
ATOM 738 N N . ALA A 1 96 ? 29.089 11.147 14.932 1.00 53.94 96 ALA A N 1
ATOM 739 C CA . ALA A 1 96 ? 28.225 9.998 15.140 1.00 53.94 96 ALA A CA 1
ATOM 740 C C . ALA A 1 96 ? 27.822 9.933 16.615 1.00 53.94 96 ALA A C 1
ATOM 742 O O . ALA A 1 96 ? 28.678 9.909 17.499 1.00 53.94 96 ALA A O 1
ATOM 743 N N . ILE A 1 97 ? 26.514 9.898 16.867 1.00 55.12 97 ILE A N 1
ATOM 744 C CA . ILE A 1 97 ? 25.931 9.922 18.210 1.00 55.12 97 ILE A CA 1
ATOM 745 C C . ILE A 1 97 ? 25.273 8.569 18.478 1.00 55.12 97 ILE A C 1
ATOM 747 O O . ILE A 1 97 ? 24.469 8.083 17.679 1.00 55.12 97 ILE A O 1
ATOM 751 N N . PHE A 1 98 ? 25.607 7.957 19.609 1.00 57.25 98 PHE A N 1
ATOM 752 C CA . PHE A 1 98 ? 25.132 6.641 20.013 1.00 57.25 98 PHE A CA 1
ATOM 753 C C . PHE A 1 98 ? 24.513 6.712 21.404 1.00 57.25 98 PHE A C 1
ATOM 755 O O . PHE A 1 98 ? 25.105 7.254 22.329 1.00 57.25 98 PHE A O 1
ATOM 762 N N . THR A 1 99 ? 23.341 6.110 21.577 1.00 58.38 99 THR A N 1
ATOM 763 C CA . THR A 1 99 ? 22.737 5.923 22.901 1.00 58.38 99 THR A CA 1
ATOM 764 C C . THR A 1 99 ? 23.138 4.559 23.446 1.00 58.38 99 THR A C 1
ATOM 766 O O . THR A 1 99 ? 22.941 3.544 22.773 1.00 58.38 99 THR A O 1
ATOM 769 N N . LEU A 1 100 ? 23.688 4.521 24.656 1.00 59.56 100 LEU A N 1
ATOM 770 C CA . LEU A 1 100 ? 24.130 3.287 25.298 1.00 59.56 100 LEU A CA 1
ATOM 771 C C . LEU A 1 100 ? 23.034 2.744 26.222 1.00 59.56 100 LEU A C 1
ATOM 773 O O . LEU A 1 100 ? 22.453 3.482 27.015 1.00 59.56 100 LEU A O 1
ATOM 777 N N . SER A 1 101 ? 22.732 1.445 26.125 1.00 61.00 101 SER A N 1
ATOM 778 C CA . SER A 1 101 ? 21.820 0.796 27.077 1.00 61.00 101 SER A CA 1
ATOM 779 C C . SER A 1 101 ? 22.520 0.509 28.411 1.00 61.00 101 SER A C 1
ATOM 781 O O . SER A 1 101 ? 23.744 0.389 28.457 1.00 61.00 101 SER A O 1
ATOM 783 N N . GLN A 1 102 ? 21.758 0.305 29.493 1.00 58.91 102 GLN A N 1
ATOM 784 C CA . GLN A 1 102 ? 22.317 -0.118 30.790 1.00 58.91 102 GLN A CA 1
ATOM 785 C C . GLN A 1 102 ? 23.135 -1.419 30.695 1.00 58.91 102 GLN A C 1
ATOM 787 O O . GLN A 1 102 ? 24.122 -1.581 31.410 1.00 58.91 102 GLN A O 1
ATOM 792 N N . GLU A 1 103 ? 22.764 -2.335 29.793 1.00 62.09 103 GLU A N 1
ATOM 793 C CA . GLU A 1 103 ? 23.549 -3.546 29.526 1.00 62.09 103 GLU A CA 1
ATOM 794 C C . GLU A 1 103 ? 24.866 -3.233 28.807 1.00 62.09 103 GLU A C 1
ATOM 796 O O . GLU A 1 103 ? 25.884 -3.852 29.111 1.00 62.09 103 GLU A O 1
ATOM 801 N N . ASP A 1 104 ? 24.872 -2.270 27.878 1.00 58.56 104 ASP A N 1
ATOM 802 C CA . ASP A 1 104 ? 26.094 -1.842 27.194 1.00 58.56 104 ASP A CA 1
ATOM 803 C C . ASP A 1 104 ? 27.040 -1.118 28.169 1.00 58.56 104 ASP A C 1
ATOM 805 O O . ASP A 1 104 ? 28.233 -1.420 28.162 1.00 58.56 104 ASP A O 1
ATOM 809 N N . ILE A 1 105 ? 26.509 -0.262 29.057 1.00 58.84 105 ILE A N 1
ATOM 810 C CA . ILE A 1 105 ? 27.246 0.447 30.125 1.00 58.84 105 ILE A CA 1
ATOM 811 C C . ILE A 1 105 ? 27.882 -0.554 31.104 1.00 58.84 105 ILE A C 1
ATOM 813 O O . ILE A 1 105 ? 29.079 -0.486 31.382 1.00 58.84 105 ILE A O 1
ATOM 817 N N . ALA A 1 106 ? 27.125 -1.564 31.550 1.00 56.75 106 ALA A N 1
ATOM 818 C CA . ALA A 1 106 ? 27.611 -2.606 32.462 1.00 56.75 106 ALA A CA 1
ATOM 819 C C . ALA A 1 106 ? 28.730 -3.490 31.871 1.00 56.75 106 ALA A C 1
ATOM 821 O O . ALA A 1 106 ? 29.402 -4.230 32.596 1.00 56.75 106 ALA A O 1
ATOM 822 N N . LEU A 1 107 ? 28.930 -3.452 30.550 1.00 54.41 107 LEU A N 1
ATOM 823 C CA . LEU A 1 107 ? 29.960 -4.210 29.845 1.00 54.41 107 LEU A CA 1
ATOM 824 C C . LEU A 1 107 ? 31.224 -3.387 29.544 1.00 54.41 107 LEU A C 1
ATOM 826 O O . LEU A 1 107 ? 32.180 -3.971 29.023 1.00 54.41 107 LEU A O 1
ATOM 830 N N . MET A 1 108 ? 31.267 -2.084 29.855 1.00 58.06 108 MET A N 1
ATOM 831 C CA . MET A 1 108 ? 32.338 -1.189 29.403 1.00 58.06 108 MET A CA 1
ATOM 832 C C . MET A 1 108 ? 33.609 -1.278 30.249 1.00 58.06 108 MET A C 1
ATOM 834 O O . MET A 1 108 ? 33.608 -1.110 31.465 1.00 58.06 108 MET A O 1
ATOM 838 N N . GLY A 1 109 ? 34.737 -1.533 29.584 1.00 53.44 109 GLY A N 1
ATOM 839 C CA . GLY A 1 109 ? 36.069 -1.343 30.160 1.00 53.44 109 GLY A CA 1
ATOM 840 C C . GLY A 1 109 ? 36.977 -0.467 29.307 1.00 53.44 109 GLY A C 1
ATOM 841 O O . GLY A 1 109 ? 37.747 0.317 29.858 1.00 53.44 109 GLY A O 1
ATOM 842 N N . TYR A 1 110 ? 36.869 -0.603 27.981 1.00 55.38 110 TYR A N 1
ATOM 843 C CA . TYR A 1 110 ? 37.600 0.176 26.987 1.00 55.38 110 TYR A CA 1
ATOM 844 C C . TYR A 1 110 ? 36.767 0.336 25.707 1.00 55.38 110 TYR A C 1
ATOM 846 O O . TYR A 1 110 ? 36.022 -0.572 25.332 1.00 55.38 110 TYR A O 1
ATOM 854 N N . ILE A 1 111 ? 36.958 1.437 24.983 1.00 56.38 111 ILE A N 1
ATOM 855 C CA . ILE A 1 111 ? 36.493 1.580 23.593 1.00 56.38 111 ILE A CA 1
ATOM 856 C C . ILE A 1 111 ? 37.677 1.323 22.665 1.00 56.38 111 ILE A C 1
ATOM 858 O O . ILE A 1 111 ? 38.711 1.965 22.830 1.00 56.38 111 ILE A O 1
ATOM 862 N N . GLU A 1 112 ? 37.537 0.402 21.704 1.00 59.62 112 GLU A N 1
ATOM 863 C CA . GLU A 1 112 ? 38.490 0.227 20.603 1.00 59.62 112 GLU A CA 1
ATOM 864 C C . GLU A 1 112 ? 37.911 0.809 19.310 1.00 59.62 112 GLU A C 1
ATOM 866 O O . GLU A 1 112 ? 36.941 0.297 18.747 1.00 59.62 112 GLU A O 1
ATOM 871 N N . ILE A 1 113 ? 38.550 1.858 18.800 1.00 59.38 113 ILE A N 1
ATOM 872 C CA . ILE A 1 113 ? 38.244 2.420 17.482 1.00 59.38 113 ILE A CA 1
ATOM 873 C C . ILE A 1 113 ? 39.285 1.890 16.501 1.00 59.38 113 ILE A C 1
ATOM 875 O O . ILE A 1 113 ? 40.477 2.124 16.683 1.00 59.38 113 ILE A O 1
ATOM 879 N N . SER A 1 114 ? 38.831 1.166 15.480 1.00 59.31 114 SER A N 1
ATOM 880 C CA . SER A 1 114 ? 39.652 0.607 14.408 1.00 59.31 114 SER A CA 1
ATOM 881 C C . SER A 1 114 ? 39.348 1.300 13.083 1.00 59.31 114 SER A C 1
ATOM 883 O O . SER A 1 114 ? 38.272 1.125 12.519 1.00 59.31 114 SER A O 1
ATOM 885 N N . ILE A 1 115 ? 40.304 2.042 12.534 1.00 56.91 115 ILE A N 1
ATOM 886 C CA . ILE A 1 115 ? 40.181 2.616 11.186 1.00 56.91 115 ILE A CA 1
ATOM 887 C C . ILE A 1 115 ? 40.850 1.658 10.210 1.00 56.91 115 ILE A C 1
ATOM 889 O O . ILE A 1 115 ? 42.056 1.440 10.303 1.00 56.91 115 ILE A O 1
ATOM 893 N N . ILE A 1 116 ? 40.076 1.088 9.292 1.00 57.53 116 ILE A N 1
ATOM 894 C CA . ILE A 1 116 ? 40.555 0.162 8.268 1.00 57.53 116 ILE A CA 1
ATOM 895 C C . ILE A 1 116 ? 40.613 0.914 6.940 1.00 57.53 116 ILE A C 1
ATOM 897 O O . ILE A 1 116 ? 39.578 1.244 6.358 1.00 57.53 116 ILE A O 1
ATOM 901 N N . SER A 1 117 ? 41.827 1.158 6.448 1.00 52.22 117 SER A N 1
ATOM 902 C CA . SER A 1 117 ? 42.041 1.687 5.100 1.00 52.22 117 SER A CA 1
ATOM 903 C C . SER A 1 117 ? 42.433 0.566 4.145 1.00 52.22 117 SER A C 1
ATOM 905 O O . SER A 1 117 ? 43.315 -0.239 4.443 1.00 52.22 117 SER A O 1
ATOM 907 N N . ARG A 1 118 ? 41.790 0.512 2.976 1.00 51.81 118 ARG A N 1
ATOM 908 C CA . ARG A 1 118 ? 42.066 -0.515 1.963 1.00 51.81 118 ARG A CA 1
ATOM 909 C C . ARG A 1 118 ? 43.368 -0.266 1.192 1.00 51.81 118 ARG A C 1
ATOM 911 O O . ARG A 1 118 ? 43.923 -1.221 0.655 1.00 51.81 118 ARG A O 1
ATOM 918 N N . ASP A 1 119 ? 43.844 0.978 1.154 1.00 50.38 119 ASP A N 1
ATOM 919 C CA . ASP A 1 119 ? 45.101 1.384 0.507 1.00 50.38 119 ASP A CA 1
ATOM 920 C C . ASP A 1 119 ? 46.256 1.606 1.507 1.00 50.38 119 ASP A C 1
ATOM 922 O O . ASP A 1 119 ? 47.397 1.840 1.110 1.00 50.38 119 ASP A O 1
ATOM 926 N N . GLY A 1 120 ? 45.974 1.476 2.809 1.00 50.34 120 GLY A N 1
ATOM 927 C CA . GLY A 1 120 ? 46.942 1.650 3.891 1.00 50.34 120 GLY A CA 1
ATOM 928 C C . GLY A 1 120 ? 47.155 3.103 4.327 1.00 50.34 120 GLY A C 1
ATOM 929 O O . GLY A 1 120 ? 47.938 3.334 5.247 1.00 50.34 120 GLY A O 1
ATOM 930 N N . SER A 1 121 ? 46.458 4.066 3.720 1.00 50.62 121 SER A N 1
ATOM 931 C CA . SER A 1 121 ? 46.467 5.481 4.090 1.00 50.62 121 SER A CA 1
ATOM 932 C C . SER A 1 121 ? 45.147 5.884 4.758 1.00 50.62 121 SER A C 1
ATOM 934 O O . SER A 1 121 ? 44.060 5.611 4.254 1.00 50.62 121 SER A O 1
ATOM 936 N N . THR A 1 122 ? 45.212 6.509 5.934 1.00 54.16 122 THR A N 1
ATOM 937 C CA . THR A 1 122 ? 44.024 7.027 6.628 1.00 54.16 122 THR A CA 1
ATOM 938 C C . THR A 1 122 ? 44.028 8.549 6.542 1.00 54.16 122 THR A C 1
ATOM 940 O O . THR A 1 122 ? 44.917 9.183 7.101 1.00 54.16 122 THR A O 1
ATOM 943 N N . GLY A 1 123 ? 43.034 9.145 5.880 1.00 53.12 123 GLY A N 1
ATOM 944 C CA . GLY A 1 123 ? 42.841 10.604 5.839 1.00 53.12 123 GLY A CA 1
ATOM 945 C C . GLY A 1 123 ? 42.231 11.199 7.116 1.00 53.12 123 GLY A C 1
ATOM 946 O O . GLY A 1 123 ? 41.697 12.294 7.064 1.00 53.12 123 GLY A O 1
ATOM 947 N N . VAL A 1 124 ? 42.226 10.469 8.237 1.00 56.09 124 VAL A N 1
ATOM 948 C CA . VAL A 1 124 ? 41.653 10.917 9.517 1.00 56.09 124 VAL A CA 1
ATOM 949 C C . VAL A 1 124 ? 42.765 11.513 10.373 1.00 56.09 124 VAL A C 1
ATOM 951 O O . VAL A 1 124 ? 43.726 10.817 10.696 1.00 56.09 124 VAL A O 1
ATOM 954 N N . GLU A 1 125 ? 42.634 12.783 10.751 1.00 54.97 125 GLU A N 1
ATOM 955 C CA . GLU A 1 125 ? 43.667 13.504 11.513 1.00 54.97 125 GLU A CA 1
ATOM 956 C C . GLU A 1 125 ? 43.381 13.577 13.009 1.00 54.97 125 GLU A C 1
ATOM 958 O O . GLU A 1 125 ? 44.311 13.599 13.815 1.00 54.97 125 GLU A O 1
ATOM 963 N N . LYS A 1 126 ? 42.099 13.625 13.382 1.00 56.69 126 LYS A N 1
ATOM 964 C CA . LYS A 1 126 ? 41.660 13.755 14.771 1.00 56.69 126 LYS A CA 1
ATOM 965 C C . LYS A 1 126 ? 40.387 12.960 15.000 1.00 56.69 126 LYS A C 1
ATOM 967 O O . LYS A 1 126 ? 39.508 12.940 14.141 1.00 56.69 126 LYS A O 1
ATOM 972 N N . ILE A 1 127 ? 40.306 12.330 16.168 1.00 56.53 127 ILE A N 1
ATOM 973 C CA . ILE A 1 127 ? 39.093 11.712 16.698 1.00 56.53 127 ILE A CA 1
ATOM 974 C C . ILE A 1 127 ? 38.900 12.237 18.114 1.00 56.53 127 ILE A C 1
ATOM 976 O O . ILE A 1 127 ? 39.831 12.221 18.919 1.00 56.53 127 ILE A O 1
ATOM 980 N N . THR A 1 128 ? 37.686 12.674 18.399 1.00 56.69 128 THR A N 1
ATOM 981 C CA . THR A 1 128 ? 37.218 13.093 19.710 1.00 56.69 128 THR A CA 1
ATOM 982 C C . THR A 1 128 ? 36.110 12.146 20.141 1.00 56.69 128 THR A C 1
ATOM 984 O O . THR A 1 128 ? 35.226 11.811 19.356 1.00 56.69 128 THR A O 1
ATOM 987 N N . VAL A 1 129 ? 36.181 11.695 21.389 1.00 57.09 129 VAL A N 1
ATOM 988 C CA . VAL A 1 129 ? 35.148 10.876 22.022 1.00 57.09 129 VAL A CA 1
ATOM 989 C C . VAL A 1 129 ? 34.642 11.648 23.230 1.00 57.09 129 VAL A C 1
ATOM 991 O O . VAL A 1 129 ? 35.448 12.059 24.064 1.00 57.09 129 VAL A O 1
ATOM 994 N N . ALA A 1 130 ? 33.333 11.853 23.298 1.00 56.34 130 ALA A N 1
ATOM 995 C CA . ALA A 1 130 ? 32.662 12.551 24.382 1.00 56.34 130 ALA A CA 1
ATOM 996 C C . ALA A 1 130 ? 31.501 11.708 24.917 1.00 56.34 130 ALA A C 1
ATOM 998 O O . ALA A 1 130 ? 30.854 10.976 24.164 1.00 56.34 130 ALA A O 1
ATOM 999 N N . PHE A 1 131 ? 31.245 11.836 26.215 1.00 58.72 131 PHE A N 1
ATOM 1000 C CA . PHE A 1 131 ? 30.100 11.238 26.891 1.00 58.72 131 PHE A CA 1
ATOM 1001 C C . PHE A 1 131 ? 29.250 12.359 27.478 1.00 58.72 131 PHE A C 1
ATOM 1003 O O . PHE A 1 131 ? 29.806 13.296 28.048 1.00 58.72 131 PHE A O 1
ATOM 1010 N N . SER A 1 132 ? 27.930 12.286 27.327 1.00 57.28 132 SER A N 1
ATOM 1011 C CA . SER A 1 132 ? 27.013 13.231 27.965 1.00 57.28 132 SER A CA 1
ATOM 1012 C C . SER A 1 132 ? 25.786 12.538 28.547 1.00 57.28 132 SER A C 1
ATOM 1014 O O . SER A 1 132 ? 25.290 11.540 28.013 1.00 57.28 132 SER A O 1
ATOM 1016 N N . ASN A 1 133 ? 25.283 13.101 29.645 1.00 53.88 133 ASN A N 1
ATOM 1017 C CA . ASN A 1 133 ? 24.087 12.617 30.320 1.00 53.88 133 ASN A CA 1
ATOM 1018 C C . ASN A 1 133 ? 22.886 13.394 29.768 1.00 53.88 133 ASN A C 1
ATOM 1020 O O . ASN A 1 133 ? 22.898 14.623 29.684 1.00 53.88 133 ASN A O 1
ATOM 1024 N N . SER A 1 134 ? 21.856 12.667 29.342 1.00 51.31 134 SER A N 1
ATOM 1025 C CA . SER A 1 134 ? 20.705 13.178 28.590 1.00 51.31 134 SER A CA 1
ATOM 1026 C C . SER A 1 134 ? 19.755 14.068 29.421 1.00 51.31 134 SER A C 1
ATOM 1028 O O . SER A 1 134 ? 18.600 13.695 29.646 1.00 51.31 134 SER A O 1
ATOM 1030 N N . THR A 1 135 ? 20.184 15.272 29.814 1.00 39.00 135 THR A N 1
ATOM 1031 C CA . THR A 1 135 ? 19.258 16.366 30.180 1.00 39.00 135 THR A CA 1
ATOM 1032 C C . THR A 1 135 ? 19.588 17.748 29.619 1.00 39.00 135 THR A C 1
ATOM 1034 O O . THR A 1 135 ? 18.729 18.612 29.738 1.00 39.00 135 THR A O 1
ATOM 1037 N N . ASP A 1 136 ? 20.719 17.963 28.944 1.00 35.94 136 ASP A N 1
ATOM 1038 C CA . ASP A 1 136 ? 21.027 19.257 28.315 1.00 35.94 136 ASP A CA 1
ATOM 1039 C C . ASP A 1 136 ? 21.485 19.063 26.856 1.00 35.94 136 ASP A C 1
ATOM 1041 O O . ASP A 1 136 ? 22.344 18.230 26.565 1.00 35.94 136 ASP A O 1
ATOM 1045 N N . GLU A 1 137 ? 20.878 19.802 25.919 1.00 30.70 137 GLU A N 1
ATOM 1046 C CA . GLU A 1 137 ? 21.351 19.889 24.528 1.00 30.70 137 GLU A CA 1
ATOM 1047 C C . GLU A 1 137 ? 22.778 20.474 24.498 1.00 30.70 137 GLU A C 1
ATOM 1049 O O . GLU A 1 137 ? 23.027 21.483 25.164 1.00 30.70 137 GLU A O 1
ATOM 1054 N N . PRO A 1 138 ? 23.723 19.914 23.718 1.00 34.66 138 PRO A N 1
ATOM 1055 C CA . PRO A 1 138 ? 25.030 20.531 23.558 1.00 34.66 138 PRO A CA 1
ATOM 1056 C C . PRO A 1 138 ? 24.929 21.740 22.614 1.00 34.66 138 PRO A C 1
ATOM 1058 O O . PRO A 1 138 ? 24.820 21.589 21.398 1.00 34.66 138 PRO A O 1
ATOM 1061 N N . ASP A 1 139 ? 24.997 22.948 23.173 1.00 31.41 139 ASP A N 1
ATOM 1062 C CA . ASP A 1 139 ? 25.216 24.188 22.421 1.00 31.41 139 ASP A CA 1
ATOM 1063 C C . ASP A 1 139 ? 26.722 24.318 22.118 1.00 31.41 139 ASP A C 1
ATOM 1065 O O . ASP A 1 139 ? 27.511 24.738 22.968 1.00 31.41 139 ASP A O 1
ATOM 1069 N N . ILE A 1 140 ? 27.152 23.895 20.923 1.00 33.88 140 ILE A N 1
ATOM 1070 C CA . ILE A 1 140 ? 28.531 24.084 20.445 1.00 33.88 140 ILE A CA 1
ATOM 1071 C C . ILE A 1 140 ? 28.523 25.106 19.307 1.00 33.88 140 ILE A C 1
ATOM 1073 O O . ILE A 1 140 ? 28.099 24.831 18.186 1.00 33.88 140 ILE A O 1
ATOM 1077 N N . GLN A 1 141 ? 29.020 26.304 19.620 1.00 27.95 141 GLN A N 1
ATOM 1078 C CA . GLN A 1 141 ? 29.239 27.391 18.669 1.00 27.95 141 GLN A CA 1
ATOM 1079 C C . GLN A 1 141 ? 30.342 27.057 17.650 1.00 27.95 141 GLN A C 1
ATOM 1081 O O . GLN A 1 141 ? 31.441 26.630 18.004 1.00 27.95 141 GLN A O 1
ATOM 1086 N N . ASP A 1 142 ? 30.035 27.340 16.386 1.00 26.52 142 ASP A N 1
ATOM 1087 C CA . ASP A 1 142 ? 30.902 27.278 15.204 1.00 26.52 142 ASP A CA 1
ATOM 1088 C C . ASP A 1 142 ? 32.125 28.229 15.313 1.00 26.52 142 ASP A C 1
ATOM 1090 O O . ASP A 1 142 ? 31.944 29.440 15.503 1.00 26.52 142 ASP A O 1
ATOM 1094 N N . PRO A 1 143 ? 33.383 27.749 15.206 1.00 27.97 143 PRO A N 1
ATOM 1095 C CA . PRO A 1 143 ? 34.557 28.605 15.280 1.00 27.97 143 PRO A CA 1
ATOM 1096 C C . PRO A 1 143 ? 34.977 29.104 13.890 1.00 27.97 143 PRO A C 1
ATOM 1098 O O . PRO A 1 143 ? 35.650 28.411 13.129 1.00 27.97 143 PRO A O 1
ATOM 1101 N N . GLY A 1 144 ? 34.709 30.379 13.594 1.00 26.64 144 GLY A N 1
ATOM 1102 C CA . GLY A 1 144 ? 35.293 31.015 12.415 1.00 26.64 144 GLY A CA 1
ATOM 1103 C C . GLY A 1 144 ? 35.055 32.516 12.289 1.00 26.64 144 GLY A C 1
ATOM 1104 O O . GLY A 1 144 ? 34.094 32.943 11.665 1.00 26.64 144 GLY A O 1
ATOM 1105 N N . THR A 1 145 ? 35.967 33.336 12.820 1.00 28.05 145 THR A N 1
ATOM 1106 C CA . THR A 1 145 ? 36.737 34.360 12.071 1.00 28.05 145 THR A CA 1
ATOM 1107 C C . THR A 1 145 ? 37.502 35.270 13.037 1.00 28.05 145 THR A C 1
ATOM 1109 O O . THR A 1 145 ? 36.952 35.924 13.916 1.00 28.05 145 THR A O 1
ATOM 1112 N N . THR A 1 146 ? 38.820 35.302 12.870 1.00 29.44 146 THR A N 1
ATOM 1113 C CA . THR A 1 146 ? 39.752 36.171 13.589 1.00 29.44 146 THR A CA 1
ATOM 1114 C C . THR A 1 146 ? 39.745 37.588 13.017 1.00 29.44 146 THR A C 1
ATOM 1116 O O . THR A 1 146 ? 40.012 37.734 11.826 1.00 29.44 146 THR A O 1
ATOM 1119 N N . ASP A 1 147 ? 39.627 38.621 13.857 1.00 27.67 147 ASP A N 1
ATOM 1120 C CA . ASP A 1 147 ? 40.540 39.766 13.753 1.00 27.67 147 ASP A CA 1
ATOM 1121 C C . ASP A 1 147 ? 40.711 40.542 15.076 1.00 27.67 147 ASP A C 1
ATOM 1123 O O . ASP A 1 147 ? 39.863 40.541 15.964 1.00 27.67 147 ASP A O 1
ATOM 1127 N N . ARG A 1 148 ? 41.896 41.139 15.200 1.00 28.27 148 ARG A N 1
ATOM 1128 C CA . ARG A 1 148 ? 42.567 41.685 16.396 1.00 28.27 148 ARG A CA 1
ATOM 1129 C C . ARG A 1 148 ? 41.845 42.847 17.106 1.00 28.27 148 ARG A C 1
ATOM 1131 O O . ARG A 1 148 ? 41.501 43.813 16.439 1.00 28.27 148 ARG A O 1
ATOM 1138 N N . GLN A 1 149 ? 41.876 42.880 18.453 1.00 27.36 149 GLN A N 1
ATOM 1139 C CA . GLN A 1 149 ? 42.510 43.965 19.252 1.00 27.36 149 GLN A CA 1
ATOM 1140 C C . GLN A 1 149 ? 42.425 43.764 20.790 1.00 27.36 149 GLN A C 1
ATOM 1142 O O . GLN A 1 149 ? 41.352 43.809 21.372 1.00 27.36 149 GLN A O 1
ATOM 1147 N N . THR A 1 150 ? 43.600 43.596 21.411 1.00 27.20 150 THR A N 1
ATOM 1148 C CA . THR A 1 150 ? 44.114 44.154 22.694 1.00 27.20 150 THR A CA 1
ATOM 1149 C C . THR A 1 150 ? 43.199 44.447 23.915 1.00 27.20 150 THR A C 1
ATOM 1151 O O . THR A 1 150 ? 42.395 45.374 23.881 1.00 27.20 150 THR A O 1
ATOM 1154 N N . ASP A 1 151 ? 43.522 43.742 25.017 1.00 26.64 151 ASP A N 1
ATOM 1155 C CA . ASP A 1 151 ? 43.419 43.977 26.495 1.00 26.64 151 ASP A CA 1
ATOM 1156 C C . ASP A 1 151 ? 43.752 45.440 26.967 1.00 26.64 151 ASP A C 1
ATOM 1158 O O . ASP A 1 151 ? 44.296 46.169 26.128 1.00 26.64 151 ASP A O 1
ATOM 1162 N N . PRO A 1 152 ? 43.601 45.908 28.254 1.00 42.94 152 PRO A N 1
ATOM 1163 C CA . PRO A 1 152 ? 43.288 45.187 29.513 1.00 42.94 152 PRO A CA 1
ATOM 1164 C C . PRO A 1 152 ? 42.436 45.849 30.639 1.00 42.94 152 PRO A C 1
ATOM 1166 O O . PRO A 1 152 ? 42.320 47.069 30.743 1.00 42.94 152 PRO A O 1
ATOM 1169 N N . GLY A 1 153 ? 42.027 45.005 31.608 1.00 26.45 153 GLY A N 1
ATOM 1170 C CA . GLY A 1 153 ? 41.869 45.330 33.051 1.00 26.45 153 GLY A CA 1
ATOM 1171 C C . GLY A 1 153 ? 40.425 45.554 33.548 1.00 26.45 153 GLY A C 1
ATOM 1172 O O . GLY A 1 153 ? 39.617 46.109 32.822 1.00 26.45 153 GLY A O 1
ATOM 1173 N N . THR A 1 154 ? 39.989 45.196 34.766 1.00 28.61 154 THR A N 1
ATOM 1174 C CA . THR A 1 154 ? 40.679 45.005 36.059 1.00 28.61 154 THR A CA 1
ATOM 1175 C C . THR A 1 154 ? 39.776 44.317 37.117 1.00 28.61 154 THR A C 1
ATOM 1177 O O . THR A 1 154 ? 38.596 44.640 37.197 1.00 28.61 154 THR A O 1
ATOM 1180 N N . THR A 1 155 ? 40.400 43.520 38.002 1.00 29.50 155 THR A N 1
ATOM 1181 C CA . THR A 1 155 ? 40.144 43.283 39.457 1.00 29.50 155 THR A CA 1
ATOM 1182 C C . THR A 1 155 ? 38.844 42.652 40.013 1.00 29.50 155 THR A C 1
ATOM 1184 O O . THR A 1 155 ? 37.731 43.086 39.754 1.00 29.50 155 THR A O 1
ATOM 1187 N N . ASP A 1 156 ? 39.106 41.678 40.895 1.00 27.56 156 ASP A N 1
ATOM 1188 C CA . ASP A 1 156 ? 38.314 40.781 41.768 1.00 27.56 156 ASP A CA 1
ATOM 1189 C C . ASP A 1 156 ? 37.801 41.458 43.087 1.00 27.56 156 ASP A C 1
ATOM 1191 O O . ASP A 1 156 ? 38.099 42.640 43.290 1.00 27.56 156 ASP A O 1
ATOM 1195 N N . PRO A 1 157 ? 37.285 40.737 44.117 1.00 48.69 157 PRO A N 1
ATOM 1196 C CA . PRO A 1 157 ? 35.973 40.087 44.333 1.00 48.69 157 PRO A CA 1
ATOM 1197 C C . PRO A 1 157 ? 35.123 40.747 45.455 1.00 48.69 157 PRO A C 1
ATOM 1199 O O . PRO A 1 157 ? 35.612 41.554 46.246 1.00 48.69 157 PRO A O 1
ATOM 1202 N N . GLY A 1 158 ? 33.868 40.304 45.631 1.00 29.83 158 GLY A N 1
ATOM 1203 C CA . GLY A 1 158 ? 33.050 40.596 46.821 1.00 29.83 158 GLY A CA 1
ATOM 1204 C C . GLY A 1 158 ? 32.216 39.396 47.290 1.00 29.83 158 GLY A C 1
ATOM 1205 O O . GLY A 1 158 ? 31.377 38.893 46.553 1.00 29.83 158 GLY A O 1
ATOM 1206 N N . THR A 1 159 ? 32.465 38.952 48.522 1.00 34.66 159 THR A N 1
ATOM 1207 C CA . THR A 1 159 ? 31.840 37.838 49.259 1.00 34.66 159 THR A CA 1
ATOM 1208 C C . THR A 1 159 ? 30.555 38.258 49.991 1.00 34.66 159 THR A C 1
ATOM 1210 O O . THR A 1 159 ? 30.484 39.399 50.442 1.00 34.66 159 THR A O 1
ATOM 1213 N N . THR A 1 160 ? 29.580 37.352 50.204 1.00 31.84 160 THR A N 1
ATOM 1214 C CA . THR A 1 160 ? 28.914 37.095 51.517 1.00 31.84 160 THR A CA 1
ATOM 1215 C C . THR A 1 160 ? 27.888 35.939 51.506 1.00 31.84 160 THR A C 1
ATOM 1217 O O . THR A 1 160 ? 27.330 35.595 50.471 1.00 31.84 160 THR A O 1
ATOM 1220 N N . ASP A 1 161 ? 27.722 35.357 52.702 1.00 30.39 161 ASP A N 1
ATOM 1221 C CA . ASP A 1 161 ? 27.057 34.116 53.165 1.00 30.39 161 ASP A CA 1
ATOM 1222 C C . ASP A 1 161 ? 25.533 33.944 52.917 1.00 30.39 161 ASP A C 1
ATOM 1224 O O . ASP A 1 161 ? 24.819 34.935 52.742 1.00 30.39 161 ASP A O 1
ATOM 1228 N N . PRO A 1 162 ? 24.992 32.704 53.033 1.00 42.00 162 PRO A N 1
ATOM 1229 C CA . PRO A 1 162 ? 23.570 32.398 52.908 1.00 42.00 162 PRO A CA 1
ATOM 1230 C C . PRO A 1 162 ? 22.824 32.468 54.257 1.00 42.00 162 PRO A C 1
ATOM 1232 O O . PRO A 1 162 ? 23.221 31.861 55.252 1.00 42.00 162 PRO A O 1
ATOM 1235 N N . GLY A 1 163 ? 21.690 33.174 54.278 1.00 33.09 163 GLY A N 1
ATOM 1236 C CA . GLY A 1 163 ? 20.769 33.233 55.415 1.00 33.09 163 GLY A CA 1
ATOM 1237 C C . GLY A 1 163 ? 19.587 32.269 55.269 1.00 33.09 163 GLY A C 1
ATOM 1238 O O . GLY A 1 163 ? 18.886 32.279 54.263 1.00 33.09 163 GLY A O 1
ATOM 1239 N N . THR A 1 164 ? 19.347 31.467 56.305 1.00 38.38 164 THR A N 1
ATOM 1240 C CA . THR A 1 164 ? 18.165 30.614 56.513 1.00 38.38 164 THR A CA 1
ATOM 1241 C C . THR A 1 164 ? 16.935 31.428 56.929 1.00 38.38 164 THR A C 1
ATOM 1243 O O . THR A 1 164 ? 17.064 32.340 57.747 1.00 38.38 164 THR A O 1
ATOM 1246 N N . THR A 1 165 ? 15.728 31.061 56.481 1.00 35.75 165 THR A N 1
ATOM 1247 C CA . THR A 1 165 ? 14.475 31.447 57.165 1.00 35.75 165 THR A CA 1
ATOM 1248 C C . THR A 1 165 ? 13.358 30.408 56.997 1.00 35.75 165 THR A C 1
ATOM 1250 O O . THR A 1 165 ? 13.243 29.753 55.966 1.00 35.75 165 THR A O 1
ATOM 1253 N N . ASP A 1 166 ? 12.595 30.275 58.082 1.00 31.81 166 ASP A N 1
ATOM 1254 C CA . ASP A 1 166 ? 11.525 29.330 58.445 1.00 31.81 166 ASP A CA 1
ATOM 1255 C C . ASP A 1 166 ? 10.265 29.401 57.545 1.00 31.81 166 ASP A C 1
ATOM 1257 O O . ASP A 1 166 ? 9.919 30.496 57.089 1.00 31.81 166 ASP A O 1
ATOM 1261 N N . PRO A 1 167 ? 9.498 28.306 57.344 1.00 45.88 167 PRO A N 1
ATOM 1262 C CA . PRO A 1 167 ? 8.232 28.355 56.624 1.00 45.88 167 PRO A CA 1
ATOM 1263 C C . PRO A 1 167 ? 7.062 28.719 57.555 1.00 45.88 167 PRO A C 1
ATOM 1265 O O . PRO A 1 167 ? 6.716 27.992 58.486 1.00 45.88 167 PRO A O 1
ATOM 1268 N N . GLY A 1 168 ? 6.416 29.852 57.267 1.00 35.38 168 GLY A N 1
ATOM 1269 C CA . GLY A 1 168 ? 5.194 30.299 57.934 1.00 35.38 168 GLY A CA 1
ATOM 1270 C C . GLY A 1 168 ? 3.945 29.529 57.487 1.00 35.38 168 GLY A C 1
ATOM 1271 O O . GLY A 1 168 ? 3.701 29.326 56.300 1.00 35.38 168 GLY A O 1
ATOM 1272 N N . THR A 1 169 ? 3.127 29.143 58.464 1.00 35.09 169 THR A N 1
ATOM 1273 C CA . THR A 1 169 ? 1.785 28.567 58.317 1.00 35.09 169 THR A CA 1
ATOM 1274 C C . THR A 1 169 ? 0.776 29.604 57.814 1.00 35.09 169 THR A C 1
ATOM 1276 O O . THR A 1 169 ? 0.706 30.701 58.369 1.00 35.09 169 THR A O 1
ATOM 1279 N N . THR A 1 170 ? -0.054 29.246 56.831 1.00 39.50 170 THR A N 1
ATOM 1280 C CA . THR A 1 170 ? -1.235 30.025 56.411 1.00 39.50 170 THR A CA 1
ATOM 1281 C C . THR A 1 170 ? -2.530 29.265 56.710 1.00 39.50 170 THR A C 1
ATOM 1283 O O . THR A 1 170 ? -2.616 28.052 56.537 1.00 39.50 170 THR A O 1
ATOM 1286 N N . ASP A 1 171 ? -3.500 30.019 57.221 1.00 34.06 171 ASP A N 1
ATOM 1287 C CA . ASP A 1 171 ? -4.808 29.623 57.760 1.00 34.06 171 ASP A CA 1
ATOM 1288 C C . ASP A 1 171 ? -5.816 29.290 56.630 1.00 34.06 171 ASP A C 1
ATOM 1290 O O . ASP A 1 171 ? -5.786 29.969 55.595 1.00 34.06 171 ASP A O 1
ATOM 1294 N N . PRO A 1 172 ? -6.728 28.303 56.762 1.00 48.66 172 PRO A N 1
ATOM 1295 C CA . PRO A 1 172 ? -7.698 27.991 55.715 1.00 48.66 172 PRO A CA 1
ATOM 1296 C C . PRO A 1 172 ? -8.887 28.960 55.752 1.00 48.66 172 PRO A C 1
ATOM 1298 O O . PRO A 1 172 ? -9.655 29.001 56.715 1.00 48.66 172 PRO A O 1
ATOM 1301 N N . GLY A 1 173 ? -9.079 29.706 54.663 1.00 37.78 173 GLY A N 1
ATOM 1302 C CA . GLY A 1 173 ? -10.256 30.544 54.452 1.00 37.78 173 GLY A CA 1
ATOM 1303 C C . GLY A 1 173 ? -11.534 29.719 54.264 1.00 37.78 173 GLY A C 1
ATOM 1304 O O . GLY A 1 173 ? -11.595 28.809 53.440 1.00 37.78 173 GLY A O 1
ATOM 1305 N N . THR A 1 174 ? -12.574 30.074 55.013 1.00 36.56 174 THR A N 1
ATOM 1306 C CA . THR A 1 174 ? -13.945 29.594 54.838 1.00 36.56 174 THR A CA 1
ATOM 1307 C C . THR A 1 174 ? -14.606 30.305 53.655 1.00 36.56 174 THR A C 1
ATOM 1309 O O . THR A 1 174 ? -14.608 31.532 53.568 1.00 36.56 174 THR A O 1
ATOM 1312 N N . THR A 1 175 ? -15.192 29.539 52.734 1.00 41.06 175 THR A N 1
ATOM 1313 C CA . THR A 1 175 ? -16.124 30.051 51.718 1.00 41.06 175 THR A CA 1
ATOM 1314 C C . THR A 1 175 ? -17.447 29.298 51.815 1.00 41.06 175 THR A C 1
ATOM 1316 O O . THR A 1 175 ? -17.487 28.077 51.946 1.00 41.06 175 THR A O 1
ATOM 1319 N N . ASP A 1 176 ? -18.515 30.086 51.833 1.00 35.09 176 ASP A N 1
ATOM 1320 C CA . ASP A 1 176 ? -19.912 29.727 52.067 1.00 35.09 176 ASP A CA 1
ATOM 1321 C C . ASP A 1 176 ? -20.517 29.044 50.818 1.00 35.09 176 ASP A C 1
ATOM 1323 O O . ASP A 1 176 ? -20.380 29.594 49.719 1.00 35.09 176 ASP A O 1
ATOM 1327 N N . PRO A 1 177 ? -21.174 27.871 50.909 1.00 49.81 177 PRO A N 1
ATOM 1328 C CA . PRO A 1 177 ? -21.846 27.279 49.757 1.00 49.81 177 PRO A CA 1
ATOM 1329 C C . PRO A 1 177 ? -23.178 27.989 49.489 1.00 49.81 177 PRO A C 1
ATOM 1331 O O . PRO A 1 177 ? -24.123 27.904 50.273 1.00 49.81 177 PRO A O 1
ATOM 1334 N N . GLY A 1 178 ? -23.258 28.663 48.341 1.00 38.97 178 GLY A N 1
ATOM 1335 C CA . GLY A 1 178 ? -24.479 29.288 47.840 1.00 38.97 178 GLY A CA 1
ATOM 1336 C C . GLY A 1 178 ? -25.629 28.291 47.671 1.00 38.97 178 GLY A C 1
ATOM 1337 O O . GLY A 1 178 ? -25.477 27.213 47.095 1.00 38.97 178 GLY A O 1
ATOM 1338 N N . THR A 1 179 ? -26.800 28.685 48.158 1.00 37.34 179 THR A N 1
ATOM 1339 C CA . THR A 1 179 ? -28.072 27.989 47.985 1.00 37.34 179 THR A CA 1
ATOM 1340 C C . THR A 1 179 ? -28.586 28.166 46.555 1.00 37.34 179 THR A C 1
ATOM 1342 O O . THR A 1 179 ? -28.750 29.283 46.067 1.00 37.34 179 THR A O 1
ATOM 1345 N N . THR A 1 180 ? -28.860 27.055 45.871 1.00 41.66 180 THR A N 1
ATOM 1346 C CA . THR A 1 180 ? -29.663 27.029 44.641 1.00 41.66 180 THR A CA 1
ATOM 1347 C C . THR A 1 180 ? -30.913 26.193 44.887 1.00 41.66 180 THR A C 1
ATOM 1349 O O . THR A 1 180 ? -30.854 25.087 45.420 1.00 41.66 180 THR A O 1
ATOM 1352 N N . ASP A 1 181 ? -32.049 26.797 44.558 1.00 37.12 181 ASP A N 1
ATOM 1353 C CA . ASP A 1 181 ? -33.411 26.312 44.763 1.00 37.12 181 ASP A CA 1
ATOM 1354 C C . ASP A 1 181 ? -33.748 25.220 43.722 1.00 37.12 181 ASP A C 1
ATOM 1356 O O . ASP A 1 181 ? -33.633 25.490 42.520 1.00 37.12 181 ASP A O 1
ATOM 1360 N N . PRO A 1 182 ? -34.128 23.985 44.105 1.00 49.91 182 PRO A N 1
ATOM 1361 C CA . PRO A 1 182 ? -34.556 22.982 43.137 1.00 49.91 182 PRO A CA 1
ATOM 1362 C C . PRO A 1 182 ? -35.986 23.272 42.670 1.00 49.91 182 PRO A C 1
ATOM 1364 O O . PRO A 1 182 ? -36.946 23.166 43.433 1.00 49.91 182 PRO A O 1
ATOM 1367 N N . GLY A 1 183 ? -36.122 23.605 41.385 1.00 38.84 183 GLY A N 1
ATOM 1368 C CA . GLY A 1 183 ? -37.408 23.792 40.719 1.00 38.84 183 GLY A CA 1
ATOM 1369 C C . GLY A 1 183 ? -38.317 22.565 40.833 1.00 38.84 183 GLY A C 1
ATOM 1370 O O . GLY A 1 183 ? -37.913 21.428 40.590 1.00 38.84 183 GLY A O 1
ATOM 1371 N N . THR A 1 184 ? -39.573 22.821 41.182 1.00 36.47 184 THR A N 1
ATOM 1372 C CA . THR A 1 184 ? -40.655 21.843 41.223 1.00 36.47 184 THR A CA 1
ATOM 1373 C C . THR A 1 184 ? -41.060 21.439 39.804 1.00 36.47 184 THR A C 1
ATOM 1375 O O . THR A 1 184 ? -41.460 22.268 38.989 1.00 36.47 184 THR A O 1
ATOM 1378 N N . THR A 1 185 ? -40.978 20.144 39.502 1.00 41.47 185 THR A N 1
ATOM 1379 C CA . THR A 1 185 ? -41.666 19.533 38.357 1.00 41.47 185 THR A CA 1
ATOM 1380 C C . THR A 1 185 ? -42.694 18.538 38.881 1.00 41.47 185 THR A C 1
ATOM 1382 O O . THR A 1 185 ? -42.409 17.714 39.746 1.00 41.47 185 THR A O 1
ATOM 1385 N N . ASP A 1 186 ? -43.916 18.705 38.393 1.00 37.22 186 ASP A N 1
ATOM 1386 C CA . ASP A 1 186 ? -45.133 17.990 38.768 1.00 37.22 186 ASP A CA 1
ATOM 1387 C C . ASP A 1 186 ? -45.099 16.548 38.217 1.00 37.22 186 ASP A C 1
ATOM 1389 O O . ASP A 1 186 ? -44.996 16.379 36.995 1.00 37.22 186 ASP A O 1
ATOM 1393 N N . PRO A 1 187 ? -45.149 15.485 39.045 1.00 47.53 187 PRO A N 1
ATOM 1394 C CA . PRO A 1 187 ? -45.230 14.124 38.536 1.00 47.53 187 PRO A CA 1
ATOM 1395 C C . PRO A 1 187 ? -46.672 13.801 38.137 1.00 47.53 187 PRO A C 1
ATOM 1397 O O . PRO A 1 187 ? -47.560 13.664 38.980 1.00 47.53 187 PRO A O 1
ATOM 1400 N N . GLY A 1 188 ? -46.889 13.638 36.832 1.00 38.22 188 GLY A N 1
ATOM 1401 C CA . GLY A 1 188 ? -48.139 13.134 36.275 1.00 38.22 188 GLY A CA 1
ATOM 1402 C C . GLY A 1 188 ? -48.530 11.779 36.873 1.00 38.22 188 GLY A C 1
ATOM 1403 O O . GLY A 1 188 ? -47.723 10.860 36.993 1.00 38.22 188 GLY A O 1
ATOM 1404 N N . THR A 1 189 ? -49.801 11.671 37.243 1.00 37.59 189 THR A N 1
ATOM 1405 C CA . THR A 1 189 ? -50.439 10.469 37.775 1.00 37.59 189 THR A CA 1
ATOM 1406 C C . THR A 1 189 ? -50.613 9.411 36.685 1.00 37.59 189 THR A C 1
ATOM 1408 O O . THR A 1 189 ? -51.361 9.631 35.729 1.00 37.59 189 THR A O 1
ATOM 1411 N N . THR A 1 190 ? -50.012 8.236 36.863 1.00 41.38 190 THR A N 1
ATOM 1412 C CA . THR A 1 190 ? -50.423 7.001 36.179 1.00 41.38 190 THR A CA 1
ATOM 1413 C C . THR A 1 190 ? -50.803 5.940 37.204 1.00 41.38 190 THR A C 1
ATOM 1415 O O . THR A 1 190 ? -50.069 5.675 38.153 1.00 41.38 190 THR A O 1
ATOM 1418 N N . ASP A 1 191 ? -51.989 5.386 36.990 1.00 36.78 191 ASP A N 1
ATOM 1419 C CA . ASP A 1 191 ? -52.704 4.388 37.783 1.00 36.78 191 ASP A CA 1
ATOM 1420 C C . ASP A 1 191 ? -51.927 3.050 37.854 1.00 36.78 191 ASP A C 1
ATOM 1422 O O . ASP A 1 191 ? -51.561 2.519 36.799 1.00 36.78 191 ASP A O 1
ATOM 1426 N N . PRO A 1 192 ? -51.641 2.474 39.038 1.00 43.88 192 PRO A N 1
ATOM 1427 C CA . PRO A 1 192 ? -51.025 1.159 39.124 1.00 43.88 192 PRO A CA 1
ATOM 1428 C C . PRO A 1 192 ? -52.089 0.061 39.008 1.00 43.88 192 PRO A C 1
ATOM 1430 O O . PRO A 1 192 ? -52.839 -0.219 39.944 1.00 43.88 192 PRO A O 1
ATOM 1433 N N . GLY A 1 193 ? -52.108 -0.599 37.848 1.00 37.50 193 GLY A N 1
ATOM 1434 C CA . GLY A 1 193 ? -52.833 -1.848 37.641 1.00 37.50 193 GLY A CA 1
ATOM 1435 C C . GLY A 1 193 ? -52.329 -2.954 38.572 1.00 37.50 193 GLY A C 1
ATOM 1436 O O . GLY A 1 193 ? -51.129 -3.157 38.747 1.00 37.50 193 GLY A O 1
ATOM 1437 N N . THR A 1 194 ? -53.272 -3.667 39.177 1.00 37.50 194 THR A N 1
ATOM 1438 C CA . THR A 1 194 ? -53.051 -4.806 40.063 1.00 37.50 194 THR A CA 1
ATOM 1439 C C . THR A 1 194 ? -52.728 -6.071 39.265 1.00 37.50 194 THR A C 1
ATOM 1441 O O . THR A 1 194 ? -53.517 -6.507 38.429 1.00 37.50 194 THR A O 1
ATOM 1444 N N . THR A 1 195 ? -51.604 -6.720 39.577 1.00 40.16 195 THR A N 1
ATOM 1445 C CA . THR A 1 195 ? -51.350 -8.120 39.203 1.00 40.16 195 THR A CA 1
ATOM 1446 C C . THR A 1 195 ? -50.796 -8.904 40.391 1.00 40.16 195 THR A C 1
ATOM 1448 O O . THR A 1 195 ? -49.912 -8.443 41.109 1.00 40.16 195 THR A O 1
ATOM 1451 N N . ASP A 1 196 ? -51.401 -10.071 40.578 1.00 34.97 196 ASP A N 1
ATOM 1452 C CA . ASP A 1 196 ? -51.296 -11.071 41.646 1.00 34.97 196 ASP A CA 1
ATOM 1453 C C . ASP A 1 196 ? -49.866 -11.644 41.820 1.00 34.97 196 ASP A C 1
ATOM 1455 O O . ASP A 1 196 ? -49.215 -11.932 40.810 1.00 34.97 196 ASP A O 1
ATOM 1459 N N . PRO A 1 197 ? -49.341 -11.851 43.048 1.00 39.28 197 PRO A N 1
ATOM 1460 C CA . PRO A 1 197 ? -48.028 -12.459 43.235 1.00 39.28 197 PRO A CA 1
ATOM 1461 C C . PRO A 1 197 ? -48.112 -13.990 43.142 1.00 39.28 197 PRO A C 1
ATOM 1463 O O . PRO A 1 197 ? -48.500 -14.677 44.087 1.00 39.28 197 PRO A O 1
ATOM 1466 N N . GLY A 1 198 ? -47.691 -14.534 42.000 1.00 36.16 198 GLY A N 1
ATOM 1467 C CA . GLY A 1 198 ? -47.399 -15.958 41.847 1.00 36.16 198 GLY A CA 1
ATOM 1468 C C . GLY A 1 198 ? -46.098 -16.338 42.559 1.00 36.16 198 GLY A C 1
ATOM 1469 O O . GLY A 1 198 ? -45.045 -15.755 42.315 1.00 36.16 198 GLY A O 1
ATOM 1470 N N . THR A 1 199 ? -46.176 -17.327 43.445 1.00 37.25 199 THR A N 1
ATOM 1471 C CA . THR A 1 199 ? -45.046 -17.951 44.134 1.00 37.25 199 THR A CA 1
ATOM 1472 C C . THR A 1 199 ? -44.337 -18.961 43.227 1.00 37.25 199 THR A C 1
ATOM 1474 O O . THR A 1 199 ? -44.955 -19.916 42.762 1.00 37.25 199 THR A O 1
ATOM 1477 N N . THR A 1 200 ? -43.021 -18.818 43.048 1.00 38.19 200 THR A N 1
ATOM 1478 C CA . THR A 1 200 ? -42.145 -19.903 42.571 1.00 38.19 200 THR A CA 1
ATOM 1479 C C . THR A 1 200 ? -40.816 -19.913 43.328 1.00 38.19 200 THR A C 1
ATOM 1481 O O . THR A 1 200 ? -40.206 -18.874 43.565 1.00 38.19 200 THR A O 1
ATOM 1484 N N . ASP A 1 201 ? -40.446 -21.128 43.721 1.00 33.03 201 ASP A N 1
ATOM 1485 C CA . ASP A 1 201 ? -39.338 -21.610 44.557 1.00 33.03 201 ASP A CA 1
ATOM 1486 C C . ASP A 1 201 ? -37.933 -21.201 44.042 1.00 33.03 201 ASP A C 1
ATOM 1488 O O . ASP A 1 201 ? -37.734 -21.173 42.822 1.00 33.03 201 ASP A O 1
ATOM 1492 N N . PRO A 1 202 ? -36.926 -20.923 44.901 1.00 37.06 202 PRO A N 1
ATOM 1493 C CA . PRO A 1 202 ? -35.581 -20.604 44.445 1.00 37.06 202 PRO A CA 1
ATOM 1494 C C . PRO A 1 202 ? -34.806 -21.892 44.139 1.00 37.06 202 PRO A C 1
ATOM 1496 O O . PRO A 1 202 ? -34.258 -22.549 45.024 1.00 37.06 202 PRO A O 1
ATOM 1499 N N . GLY A 1 203 ? -34.735 -22.239 42.855 1.00 34.22 203 GLY A N 1
ATOM 1500 C CA . GLY A 1 203 ? -33.803 -23.241 42.348 1.00 34.22 203 GLY A CA 1
ATOM 1501 C C . GLY A 1 203 ? -32.390 -22.668 42.255 1.00 34.22 203 GLY A C 1
ATOM 1502 O O . GLY A 1 203 ? -32.135 -21.707 41.535 1.00 34.22 203 GLY A O 1
ATOM 1503 N N . THR A 1 204 ? -31.465 -23.277 42.989 1.00 37.88 204 THR A N 1
ATOM 1504 C CA . THR A 1 204 ? -30.019 -23.077 42.876 1.00 37.88 204 THR A CA 1
ATOM 1505 C C . THR A 1 204 ? -29.502 -23.691 41.573 1.00 37.88 204 THR A C 1
ATOM 1507 O O . THR A 1 204 ? -29.574 -24.910 41.406 1.00 37.88 204 THR A O 1
ATOM 1510 N N . THR A 1 205 ? -28.914 -22.882 40.693 1.00 36.72 205 THR A N 1
ATOM 1511 C CA . THR A 1 205 ? -28.035 -23.357 39.613 1.00 36.72 205 THR A CA 1
ATOM 1512 C C . THR A 1 205 ? -26.753 -22.529 39.578 1.00 36.72 205 THR A C 1
ATOM 1514 O O . THR A 1 205 ? -26.783 -21.306 39.678 1.00 36.72 205 THR A O 1
ATOM 1517 N N . ASP A 1 206 ? -25.655 -23.272 39.496 1.00 31.61 206 ASP A N 1
ATOM 1518 C CA . ASP A 1 206 ? -24.230 -22.929 39.516 1.00 31.61 206 ASP A CA 1
ATOM 1519 C C . ASP A 1 206 ? -23.849 -21.753 38.583 1.00 31.61 206 ASP A C 1
ATOM 1521 O O . ASP A 1 206 ? -24.372 -21.696 37.464 1.00 31.61 206 ASP A O 1
ATOM 1525 N N . PRO A 1 207 ? -22.940 -20.827 38.964 1.00 34.41 207 PRO A N 1
ATOM 1526 C CA . PRO A 1 207 ? -22.465 -19.785 38.063 1.00 34.41 207 PRO A CA 1
ATOM 1527 C C . PRO A 1 207 ? -21.555 -20.406 36.998 1.00 34.41 207 PRO A C 1
ATOM 1529 O O . PRO A 1 207 ? -20.354 -20.587 37.190 1.00 34.41 207 PRO A O 1
ATOM 1532 N N . GLY A 1 208 ? -22.135 -20.720 35.842 1.00 31.84 208 GLY A N 1
ATOM 1533 C CA . GLY A 1 208 ? -21.366 -20.923 34.623 1.00 31.84 208 GLY A CA 1
ATOM 1534 C C . GLY A 1 208 ? -20.632 -19.629 34.282 1.00 31.84 208 GLY A C 1
ATOM 1535 O O . GLY A 1 208 ? -21.247 -18.573 34.154 1.00 31.84 208 GLY A O 1
ATOM 1536 N N . THR A 1 209 ? -19.312 -19.711 34.157 1.00 34.03 209 THR A N 1
ATOM 1537 C CA . THR A 1 209 ? -18.445 -18.628 33.693 1.00 34.03 209 THR A CA 1
ATOM 1538 C C . THR A 1 209 ? -18.832 -18.237 32.267 1.00 34.03 209 THR A C 1
ATOM 1540 O O . THR A 1 209 ? -18.380 -18.851 31.300 1.00 34.03 209 THR A O 1
ATOM 1543 N N . THR A 1 210 ? -19.684 -17.226 32.120 1.00 31.66 210 THR A N 1
ATOM 1544 C CA . THR A 1 210 ? -19.796 -16.474 30.872 1.00 31.66 210 THR A CA 1
ATOM 1545 C C . THR A 1 210 ? -18.573 -15.579 30.761 1.00 31.66 210 THR A C 1
ATOM 1547 O O . THR A 1 210 ? -18.391 -14.664 31.564 1.00 31.66 210 THR A O 1
ATOM 1550 N N . ASP A 1 211 ? -17.733 -15.896 29.781 1.00 32.50 211 ASP A N 1
ATOM 1551 C CA . ASP A 1 211 ? -16.683 -15.030 29.254 1.00 32.50 211 ASP A CA 1
ATOM 1552 C C . ASP A 1 211 ? -17.260 -13.615 29.046 1.00 32.50 211 ASP A C 1
ATOM 1554 O O . ASP A 1 211 ? -18.345 -13.504 28.456 1.00 32.50 211 ASP A O 1
ATOM 1558 N N . PRO A 1 212 ? -16.642 -12.536 29.564 1.00 35.38 212 PRO A N 1
ATOM 1559 C CA . PRO A 1 212 ? -17.116 -11.191 29.297 1.00 35.38 212 PRO A CA 1
ATOM 1560 C C . PRO A 1 212 ? -17.001 -10.953 27.795 1.00 35.38 212 PRO A C 1
ATOM 1562 O O . PRO A 1 212 ? -15.915 -10.718 27.271 1.00 35.38 212 PRO A O 1
ATOM 1565 N N . GLY A 1 213 ? -18.135 -11.027 27.098 1.00 31.64 213 GLY A N 1
ATOM 1566 C CA . GLY A 1 213 ? -18.233 -10.564 25.728 1.00 31.64 213 GLY A CA 1
ATOM 1567 C C . GLY A 1 213 ? -17.701 -9.142 25.689 1.00 31.64 213 GLY A C 1
ATOM 1568 O O . GLY A 1 213 ? -18.268 -8.241 26.307 1.00 31.64 213 GLY A O 1
ATOM 1569 N N . THR A 1 214 ? -16.583 -8.952 24.998 1.00 32.56 214 THR A N 1
ATOM 1570 C CA . THR A 1 214 ? -16.105 -7.634 24.619 1.00 32.56 214 THR A CA 1
ATOM 1571 C C . THR A 1 214 ? -17.200 -7.020 23.760 1.00 32.56 214 THR A C 1
ATOM 1573 O O . THR A 1 214 ? -17.342 -7.356 22.585 1.00 32.56 214 THR A O 1
ATOM 1576 N N . THR A 1 215 ? -18.030 -6.165 24.349 1.00 28.59 215 THR A N 1
ATOM 1577 C CA . THR A 1 215 ? -18.782 -5.182 23.580 1.00 28.59 215 THR A CA 1
ATOM 1578 C C . THR A 1 215 ? -17.746 -4.332 22.866 1.00 28.59 215 THR A C 1
ATOM 1580 O O . THR A 1 215 ? -17.104 -3.481 23.482 1.00 28.59 215 THR A O 1
ATOM 1583 N N . ASP A 1 216 ? -17.542 -4.650 21.591 1.00 38.34 216 ASP A N 1
ATOM 1584 C CA . ASP A 1 216 ? -16.844 -3.812 20.630 1.00 38.34 216 ASP A CA 1
ATOM 1585 C C . ASP A 1 216 ? -17.428 -2.394 20.756 1.00 38.34 216 ASP A C 1
ATOM 1587 O O . ASP A 1 216 ? -18.661 -2.259 20.729 1.00 38.34 216 ASP A O 1
ATOM 1591 N N . PRO A 1 217 ? -16.620 -1.345 20.993 1.00 35.41 217 PRO A N 1
ATOM 1592 C CA . PRO A 1 217 ? -17.113 0.022 20.963 1.00 35.41 217 PRO A CA 1
ATOM 1593 C C . PRO A 1 217 ? -17.733 0.232 19.586 1.00 35.41 217 PRO A C 1
ATOM 1595 O O . PRO A 1 217 ? -17.020 0.263 18.588 1.00 35.41 217 PRO A O 1
ATOM 1598 N N . GLY A 1 218 ? -19.066 0.278 19.537 1.00 36.84 218 GLY A N 1
ATOM 1599 C CA . GLY A 1 218 ? -19.822 0.236 18.296 1.00 36.84 218 GLY A CA 1
ATOM 1600 C C . GLY A 1 218 ? -19.263 1.223 17.282 1.00 36.84 218 GLY A C 1
ATOM 1601 O O . GLY A 1 218 ? -19.409 2.436 17.436 1.00 36.84 218 GLY A O 1
ATOM 1602 N N . THR A 1 219 ? -18.641 0.692 16.232 1.00 46.16 219 THR A N 1
ATOM 1603 C CA . THR A 1 219 ? -18.477 1.428 14.989 1.00 46.16 219 THR A CA 1
ATOM 1604 C C . THR A 1 219 ? -19.893 1.742 14.523 1.00 46.16 219 THR A C 1
ATOM 1606 O O . THR A 1 219 ? -20.679 0.838 14.240 1.00 46.16 219 THR A O 1
ATOM 1609 N N . GLN A 1 220 ? -20.279 3.021 14.552 1.00 47.88 220 GLN A N 1
ATOM 1610 C CA . GLN A 1 220 ? -21.515 3.446 13.901 1.00 47.88 220 GLN A CA 1
ATOM 1611 C C . GLN A 1 220 ? -21.489 2.885 12.477 1.00 47.88 220 GLN A C 1
ATOM 1613 O O . GLN A 1 220 ? -20.491 3.061 11.771 1.00 47.88 220 GLN A O 1
ATOM 1618 N N . GLU A 1 221 ? -22.552 2.177 12.072 1.00 59.19 221 GLU A N 1
ATOM 1619 C CA . GLU A 1 221 ? -22.706 1.825 10.663 1.00 59.19 221 GLU A CA 1
ATOM 1620 C C . GLU A 1 221 ? -22.602 3.133 9.864 1.00 59.19 221 GLU A C 1
ATOM 1622 O O . GLU A 1 221 ? -23.263 4.113 10.228 1.00 59.19 221 GLU A O 1
ATOM 1627 N N . PRO A 1 222 ? -21.735 3.200 8.843 1.00 60.28 222 PRO A N 1
ATOM 1628 C CA . PRO A 1 222 ? -21.622 4.379 8.006 1.00 60.28 222 PRO A CA 1
ATOM 1629 C C . PRO A 1 222 ? -22.992 4.793 7.478 1.00 60.28 222 PRO A C 1
ATOM 1631 O O . PRO A 1 222 ? -23.776 3.939 7.065 1.00 60.28 222 PRO A O 1
ATOM 1634 N N . ASP A 1 223 ? -23.263 6.096 7.427 1.00 57.03 223 ASP A N 1
ATOM 1635 C CA . ASP A 1 223 ? -24.414 6.643 6.702 1.00 57.03 223 ASP A CA 1
ATOM 1636 C C . ASP A 1 223 ? -24.165 6.547 5.184 1.00 57.03 223 ASP A C 1
ATOM 1638 O O . ASP A 1 223 ? -23.917 7.530 4.488 1.00 57.03 223 ASP A O 1
ATOM 1642 N N . ASP A 1 224 ? -24.111 5.319 4.668 1.00 58.88 224 ASP A N 1
ATOM 1643 C CA . ASP A 1 224 ? -23.709 4.999 3.298 1.00 58.88 224 ASP A CA 1
ATOM 1644 C C . ASP A 1 224 ? -24.888 4.926 2.316 1.00 58.88 224 ASP A C 1
ATOM 1646 O O . ASP A 1 224 ? -24.765 4.345 1.233 1.00 58.88 224 ASP A O 1
ATOM 1650 N N . ASN A 1 225 ? -26.051 5.489 2.680 1.00 61.66 225 ASN A N 1
ATOM 1651 C CA . ASN A 1 225 ? -27.307 5.383 1.922 1.00 61.66 225 ASN A CA 1
ATOM 1652 C C . ASN A 1 225 ? -27.672 3.939 1.528 1.00 61.66 225 ASN A C 1
ATOM 1654 O O . ASN A 1 225 ? -28.464 3.694 0.613 1.00 61.66 225 ASN A O 1
ATOM 1658 N N . GLY A 1 226 ? -27.105 2.960 2.225 1.00 70.25 226 GLY A N 1
ATOM 1659 C CA . GLY A 1 226 ? -27.308 1.559 1.977 1.00 70.25 226 GLY A CA 1
ATOM 1660 C C . GLY A 1 226 ? -26.414 0.896 0.932 1.00 70.25 226 GLY A C 1
ATOM 1661 O O . GLY A 1 226 ? -26.781 -0.170 0.416 1.00 70.25 226 GLY A O 1
ATOM 1662 N N . ALA A 1 227 ? -25.266 1.485 0.619 1.00 86.38 227 ALA A N 1
ATOM 1663 C CA . ALA A 1 227 ? -24.221 0.811 -0.141 1.00 86.38 227 ALA A CA 1
ATOM 1664 C C . ALA A 1 227 ? -23.557 -0.313 0.683 1.00 86.38 227 ALA A C 1
ATOM 1666 O O . ALA A 1 227 ? -23.825 -0.502 1.862 1.00 86.38 227 ALA A O 1
ATOM 1667 N N . LYS A 1 228 ? -22.727 -1.135 0.040 1.00 93.19 228 LYS A N 1
ATOM 1668 C CA . LYS A 1 228 ? -21.800 -2.013 0.765 1.00 93.19 228 LYS A CA 1
ATOM 1669 C C . LYS A 1 228 ? -20.488 -1.264 0.980 1.00 93.19 228 LYS A C 1
ATOM 1671 O O . LYS A 1 228 ? -20.064 -0.519 0.093 1.00 93.19 228 LYS A O 1
ATOM 1676 N N . TYR A 1 229 ? -19.802 -1.547 2.076 1.00 95.50 229 TYR A N 1
ATOM 1677 C CA . TYR A 1 229 ? -18.549 -0.892 2.439 1.00 95.50 229 TYR A CA 1
ATOM 1678 C C . TYR A 1 229 ? -17.531 -1.874 3.010 1.00 95.50 229 TYR A C 1
ATOM 1680 O O . TYR A 1 229 ? -17.874 -2.978 3.442 1.00 95.50 229 TYR A O 1
ATOM 1688 N N . LEU A 1 230 ? -16.266 -1.461 2.966 1.00 97.56 230 LEU A N 1
ATOM 1689 C CA . LEU A 1 230 ? -15.160 -2.128 3.629 1.00 97.56 230 LEU A CA 1
ATOM 1690 C C . LEU A 1 230 ? -15.077 -1.697 5.091 1.00 97.56 230 LEU A C 1
ATOM 1692 O O . LEU A 1 230 ? -15.199 -0.512 5.400 1.00 97.56 230 LEU A O 1
ATOM 1696 N N . ARG A 1 231 ? -14.791 -2.651 5.975 1.00 96.94 231 ARG A N 1
ATOM 1697 C CA . ARG A 1 231 ? -14.452 -2.391 7.376 1.00 96.94 231 ARG A CA 1
ATOM 1698 C C . ARG A 1 231 ? -13.354 -3.323 7.861 1.00 96.94 231 ARG A C 1
ATOM 1700 O O . ARG A 1 231 ? -13.188 -4.417 7.325 1.00 96.94 231 ARG A O 1
ATOM 1707 N N . VAL A 1 232 ? -12.660 -2.924 8.914 1.00 98.12 232 VAL A N 1
ATOM 1708 C CA . VAL A 1 232 ? -11.793 -3.813 9.689 1.00 98.12 232 VAL A CA 1
ATOM 1709 C C . VAL A 1 232 ? -12.629 -4.551 10.732 1.00 98.12 232 VAL A C 1
ATOM 1711 O O . VAL A 1 232 ? -13.437 -3.945 11.433 1.00 98.12 232 VAL A O 1
ATOM 1714 N N . ASN A 1 233 ? -12.425 -5.863 10.837 1.00 96.44 233 ASN A N 1
ATOM 1715 C CA . ASN A 1 233 ? -12.962 -6.704 11.901 1.00 96.44 233 ASN A CA 1
ATOM 1716 C C . ASN A 1 233 ? -11.844 -7.615 12.426 1.00 96.44 233 ASN A C 1
ATOM 1718 O O . ASN A 1 233 ? -11.409 -8.548 11.745 1.00 96.44 233 ASN A O 1
ATOM 1722 N N . GLY A 1 234 ? -11.336 -7.315 13.624 1.00 95.75 234 GLY A N 1
ATOM 1723 C CA . GLY A 1 234 ? -10.164 -7.991 14.178 1.00 95.75 234 GLY A CA 1
ATOM 1724 C C . GLY A 1 234 ? -8.950 -7.856 13.254 1.00 95.75 234 GLY A C 1
ATOM 1725 O O . GLY A 1 234 ? -8.481 -6.749 12.995 1.00 95.75 234 GLY A O 1
ATOM 1726 N N . ASN A 1 235 ? -8.452 -8.985 12.747 1.00 96.12 235 ASN A N 1
ATOM 1727 C CA . ASN A 1 235 ? -7.326 -9.030 11.814 1.00 96.12 235 ASN A CA 1
ATOM 1728 C C . ASN A 1 235 ? -7.725 -9.169 10.335 1.00 96.12 235 ASN A C 1
ATOM 1730 O O . ASN A 1 235 ? -6.862 -9.421 9.497 1.00 96.12 235 ASN A O 1
ATOM 1734 N N . GLN A 1 236 ? -9.011 -9.029 10.009 1.00 96.69 236 GLN A N 1
ATOM 1735 C CA . GLN A 1 236 ? -9.523 -9.135 8.644 1.00 96.69 236 GLN A CA 1
ATOM 1736 C C . GLN A 1 236 ? -10.072 -7.797 8.149 1.00 96.69 236 GLN A C 1
ATOM 1738 O O . GLN A 1 236 ? -10.562 -6.977 8.928 1.00 96.69 236 GLN A O 1
ATOM 1743 N N . ILE A 1 237 ? -10.046 -7.614 6.831 1.00 97.94 237 ILE A N 1
ATOM 1744 C CA . ILE A 1 237 ? -10.905 -6.649 6.149 1.00 97.94 237 ILE A CA 1
ATOM 1745 C C . ILE A 1 237 ? -12.138 -7.406 5.661 1.00 97.94 237 ILE A C 1
ATOM 1747 O O . ILE A 1 237 ? -12.029 -8.491 5.088 1.00 97.94 237 ILE A O 1
ATOM 1751 N N . GLU A 1 238 ? -13.316 -6.842 5.891 1.00 97.12 238 GLU A N 1
ATOM 1752 C CA . GLU A 1 238 ? -14.588 -7.387 5.438 1.00 97.12 238 GLU A CA 1
ATOM 1753 C C . GLU A 1 238 ? -15.301 -6.417 4.507 1.00 97.12 238 GLU A C 1
ATOM 1755 O O . GLU A 1 238 ? -15.194 -5.205 4.667 1.00 97.12 238 GLU A O 1
ATOM 1760 N N . TYR A 1 239 ? -16.087 -6.952 3.578 1.00 96.94 239 TYR A N 1
ATOM 1761 C CA . TYR A 1 239 ? -16.945 -6.186 2.688 1.00 96.94 239 TYR A CA 1
ATOM 1762 C C . TYR A 1 239 ? -18.398 -6.641 2.809 1.00 96.94 239 TYR A C 1
ATOM 1764 O O . TYR A 1 239 ? -18.697 -7.840 2.765 1.00 96.94 239 TYR A O 1
ATOM 1772 N N . GLY A 1 240 ? -19.321 -5.696 2.963 1.00 95.31 240 GLY A N 1
ATOM 1773 C CA . GLY A 1 240 ? -20.721 -6.034 3.182 1.00 95.31 240 GLY A CA 1
ATOM 1774 C C . GLY A 1 240 ? -21.576 -4.867 3.641 1.00 95.31 240 GLY A C 1
ATOM 1775 O O . GLY A 1 240 ? -21.212 -3.710 3.454 1.00 95.31 240 GLY A O 1
ATOM 1776 N N . ARG A 1 241 ? -22.743 -5.197 4.201 1.00 92.00 241 ARG A N 1
ATOM 1777 C CA . ARG A 1 241 ? -23.707 -4.234 4.753 1.00 92.00 241 ARG A CA 1
ATOM 1778 C C . ARG A 1 241 ? -24.633 -4.907 5.768 1.00 92.00 241 ARG A C 1
ATOM 1780 O O . ARG A 1 241 ? -25.023 -6.057 5.553 1.00 92.00 241 ARG A O 1
ATOM 1787 N N . GLY A 1 242 ? -25.062 -4.172 6.801 1.00 84.25 242 GLY A N 1
ATOM 1788 C CA . GLY A 1 242 ? -26.214 -4.527 7.641 1.00 84.25 242 GLY A CA 1
ATOM 1789 C C . GLY A 1 242 ? -26.073 -5.913 8.265 1.00 84.25 242 GLY A C 1
ATOM 1790 O O . GLY A 1 242 ? -26.921 -6.782 8.063 1.00 84.25 242 GLY A O 1
ATOM 1791 N N . GLY A 1 243 ? -24.924 -6.155 8.899 1.00 83.94 243 GLY A N 1
ATOM 1792 C CA . GLY A 1 243 ? -24.535 -7.446 9.478 1.00 83.94 243 GLY A CA 1
ATOM 1793 C C . GLY A 1 243 ? -24.107 -8.540 8.486 1.00 83.94 243 GLY A C 1
ATOM 1794 O O . GLY A 1 243 ? -23.516 -9.530 8.908 1.00 83.94 243 GLY A O 1
ATOM 1795 N N . ASN A 1 244 ? -24.331 -8.381 7.177 1.00 91.25 244 ASN A N 1
ATOM 1796 C CA . ASN A 1 244 ? -23.933 -9.355 6.154 1.00 91.25 244 ASN A CA 1
ATOM 1797 C C . ASN A 1 244 ? -22.560 -9.007 5.572 1.00 91.25 244 ASN A C 1
ATOM 1799 O O . ASN A 1 244 ? -22.462 -8.459 4.470 1.00 91.25 244 ASN A O 1
ATOM 1803 N N . PHE A 1 245 ? -21.510 -9.324 6.323 1.00 94.81 245 PHE A N 1
ATOM 1804 C CA . PHE A 1 245 ? -20.119 -9.089 5.943 1.00 94.81 245 PHE A CA 1
ATOM 1805 C C . PHE A 1 245 ? -19.405 -10.381 5.552 1.00 94.81 245 PHE A C 1
ATOM 1807 O O . PHE A 1 245 ? -19.672 -11.448 6.106 1.00 94.81 245 PHE A O 1
ATOM 1814 N N . LYS A 1 246 ? -18.498 -10.279 4.577 1.00 94.69 246 LYS A N 1
ATOM 1815 C CA . LYS A 1 246 ? -17.588 -11.357 4.176 1.00 94.69 246 LYS A CA 1
ATOM 1816 C C . LYS A 1 246 ? -16.152 -10.869 4.228 1.00 94.69 246 LYS A C 1
ATOM 1818 O O . LYS A 1 246 ? -15.882 -9.749 3.808 1.00 94.69 246 LYS A O 1
ATOM 1823 N N . SER A 1 247 ? -15.252 -11.709 4.729 1.00 94.75 247 SER A N 1
ATOM 1824 C CA . SER A 1 247 ? -13.817 -11.427 4.714 1.00 94.75 247 SER A CA 1
ATOM 1825 C C . SER A 1 247 ? -13.308 -11.370 3.277 1.00 94.75 247 SER A C 1
ATOM 1827 O O . SER A 1 247 ? -13.550 -12.285 2.496 1.00 94.75 247 SER A O 1
ATOM 1829 N N . VAL A 1 248 ? -12.580 -10.307 2.947 1.00 96.00 248 VAL A N 1
ATOM 1830 C CA . VAL A 1 248 ? -11.959 -10.112 1.639 1.00 96.00 248 VAL A CA 1
ATOM 1831 C C . VAL A 1 248 ? -10.445 -10.132 1.769 1.00 96.00 248 VAL A C 1
ATOM 1833 O O . VAL A 1 248 ? -9.878 -9.631 2.736 1.00 96.00 248 VAL A O 1
ATOM 1836 N N . VAL A 1 249 ? -9.767 -10.661 0.750 1.00 96.88 249 VAL A N 1
ATOM 1837 C CA . VAL A 1 249 ? -8.309 -10.554 0.628 1.00 96.88 249 VAL A CA 1
ATOM 1838 C C . VAL A 1 249 ? -7.995 -9.694 -0.580 1.00 96.88 249 VAL A C 1
ATOM 1840 O O . VAL A 1 249 ? -8.242 -10.114 -1.711 1.00 96.88 249 VAL A O 1
ATOM 1843 N N . LEU A 1 250 ? -7.470 -8.490 -0.355 1.00 98.44 250 LEU A N 1
ATOM 1844 C CA . LEU A 1 250 ? -7.099 -7.587 -1.439 1.00 98.44 250 LEU A CA 1
ATOM 1845 C C . LEU A 1 250 ? -5.833 -8.114 -2.131 1.00 98.44 250 LEU A C 1
ATOM 1847 O O . LEU A 1 250 ? -4.802 -8.299 -1.485 1.00 98.44 250 LEU A O 1
ATOM 1851 N N . ARG A 1 251 ? -5.923 -8.388 -3.433 1.00 98.19 251 ARG A N 1
ATOM 1852 C CA . ARG A 1 251 ? -4.812 -8.813 -4.290 1.00 98.19 251 ARG A CA 1
ATOM 1853 C C . ARG A 1 251 ? -4.857 -8.056 -5.607 1.00 98.19 251 ARG A C 1
ATOM 1855 O O . ARG A 1 251 ? -5.844 -8.135 -6.346 1.00 98.19 251 ARG A O 1
ATOM 1862 N N . GLY A 1 252 ? -3.795 -7.322 -5.907 1.00 98.31 252 GLY A N 1
ATOM 1863 C CA . GLY A 1 252 ? -3.809 -6.443 -7.066 1.00 98.31 252 GLY A CA 1
ATOM 1864 C C . GLY A 1 252 ? -2.471 -5.840 -7.434 1.00 98.31 252 GLY A C 1
ATOM 1865 O O . GLY A 1 252 ? -1.423 -6.458 -7.252 1.00 98.31 252 GLY A O 1
ATOM 1866 N N . VAL A 1 253 ? -2.531 -4.647 -8.018 1.00 98.50 253 VAL A N 1
ATOM 1867 C CA . VAL A 1 253 ? -1.371 -3.957 -8.588 1.00 98.50 253 VAL A CA 1
ATOM 1868 C C . VAL A 1 253 ? -1.409 -2.458 -8.299 1.00 98.50 253 VAL A C 1
ATOM 1870 O O . VAL A 1 253 ? -2.480 -1.869 -8.128 1.00 98.50 253 VAL A O 1
ATOM 1873 N N . ASN A 1 254 ? -0.231 -1.847 -8.300 1.00 98.44 254 ASN A N 1
ATOM 1874 C CA . ASN A 1 254 ? -0.029 -0.403 -8.272 1.00 98.44 254 ASN A CA 1
ATOM 1875 C C . ASN A 1 254 ? -0.016 0.154 -9.699 1.00 98.44 254 ASN A C 1
ATOM 1877 O O . ASN A 1 254 ? 0.644 -0.424 -10.557 1.00 98.44 254 ASN A O 1
ATOM 1881 N N . VAL A 1 255 ? -0.705 1.266 -9.970 1.00 95.25 255 VAL A N 1
ATOM 1882 C CA . VAL A 1 255 ? -0.728 1.892 -11.315 1.00 95.25 255 VAL A CA 1
ATOM 1883 C C . VAL A 1 255 ? 0.102 3.173 -11.424 1.00 95.25 255 VAL A C 1
ATOM 1885 O O . VAL A 1 255 ? 0.072 3.814 -12.469 1.00 95.25 255 VAL A O 1
ATOM 1888 N N . GLY A 1 256 ? 0.862 3.528 -10.382 1.00 87.94 256 GLY A N 1
ATOM 1889 C CA . GLY A 1 256 ? 1.722 4.715 -10.360 1.00 87.94 256 GLY A CA 1
ATOM 1890 C C . GLY A 1 256 ? 0.955 6.045 -10.403 1.00 87.94 256 GLY A C 1
ATOM 1891 O O . GLY A 1 256 ? -0.268 6.083 -10.240 1.00 87.94 256 GLY A O 1
ATOM 1892 N N . ASP A 1 257 ? 1.686 7.136 -10.652 1.00 88.19 257 ASP A N 1
ATOM 1893 C CA . ASP A 1 257 ? 1.132 8.491 -10.758 1.00 88.19 257 ASP A CA 1
ATOM 1894 C C . ASP A 1 257 ? 0.526 8.744 -12.141 1.00 88.19 257 ASP A C 1
ATOM 1896 O O . ASP A 1 257 ? 1.160 9.250 -13.074 1.00 88.19 257 ASP A O 1
ATOM 1900 N N . LEU A 1 258 ? -0.759 8.421 -12.263 1.00 89.88 258 LEU A N 1
ATOM 1901 C CA . LEU A 1 258 ? -1.491 8.585 -13.512 1.00 89.88 258 LEU A CA 1
ATOM 1902 C C . LEU A 1 258 ? -1.527 10.036 -14.010 1.00 89.88 258 LEU A C 1
ATOM 1904 O O . LEU A 1 258 ? -1.546 10.251 -15.227 1.00 89.88 258 LEU A O 1
ATOM 1908 N N . TYR A 1 259 ? -1.567 11.029 -13.116 1.00 89.75 259 TYR A N 1
ATOM 1909 C CA . TYR A 1 259 ? -1.657 12.423 -13.545 1.00 89.75 259 TYR A CA 1
ATOM 1910 C C . TYR A 1 259 ? -0.316 12.926 -14.073 1.00 89.75 259 TYR A C 1
ATOM 1912 O O . TYR A 1 259 ? -0.285 13.545 -15.141 1.00 89.75 259 TYR A O 1
ATOM 1920 N N . HIS A 1 260 ? 0.790 12.579 -13.412 1.00 85.94 260 HIS A N 1
ATOM 1921 C CA . HIS A 1 260 ? 2.124 12.827 -13.951 1.00 85.94 260 HIS A CA 1
ATOM 1922 C C . HIS A 1 260 ? 2.282 12.209 -15.340 1.00 85.94 260 HIS A C 1
ATOM 1924 O O . HIS A 1 260 ? 2.716 12.891 -16.264 1.00 85.94 260 HIS A O 1
ATOM 1930 N N . PHE A 1 261 ? 1.845 10.966 -15.544 1.00 87.56 261 PHE A N 1
ATOM 1931 C CA . PHE A 1 261 ? 1.945 10.302 -16.848 1.00 87.56 261 PHE A CA 1
ATOM 1932 C C . PHE A 1 261 ? 1.166 11.022 -17.950 1.00 87.56 261 PHE A C 1
ATOM 1934 O O . PHE A 1 261 ? 1.657 11.202 -19.072 1.00 87.56 261 PHE A O 1
ATOM 1941 N N . LYS A 1 262 ? -0.045 11.480 -17.620 1.00 87.62 262 LYS A N 1
ATOM 1942 C CA . LYS A 1 262 ? -0.855 12.298 -18.521 1.00 87.62 262 LYS A CA 1
ATOM 1943 C C . LYS A 1 262 ? -0.166 13.623 -18.831 1.00 87.62 262 LYS A C 1
ATOM 1945 O O . LYS A 1 262 ? -0.130 14.027 -19.988 1.00 87.62 262 LYS A O 1
ATOM 1950 N N . ARG A 1 263 ? 0.392 14.303 -17.831 1.00 87.88 263 ARG A N 1
ATOM 1951 C CA . ARG A 1 263 ? 1.051 15.600 -18.028 1.00 87.88 263 ARG A CA 1
ATOM 1952 C C . ARG A 1 263 ? 2.361 15.469 -18.812 1.00 87.88 263 ARG A C 1
ATOM 1954 O O . ARG A 1 263 ? 2.601 16.264 -19.715 1.00 87.88 263 ARG A O 1
ATOM 1961 N N . ALA A 1 264 ? 3.190 14.485 -18.478 1.00 85.19 264 ALA A N 1
ATO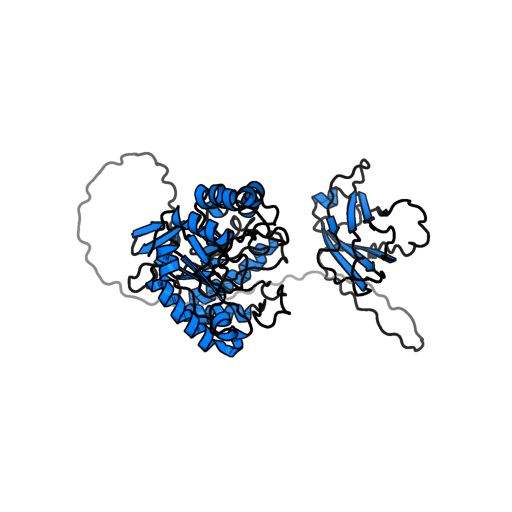M 1962 C CA . ALA A 1 264 ? 4.545 14.333 -19.002 1.00 85.19 264 ALA A CA 1
ATOM 1963 C C . ALA A 1 264 ? 4.585 13.760 -20.426 1.00 85.19 264 ALA A C 1
ATOM 1965 O O . ALA A 1 264 ? 5.400 14.207 -21.231 1.00 85.19 264 ALA A O 1
ATOM 1966 N N . ALA A 1 265 ? 3.706 12.806 -20.762 1.00 86.00 265 ALA A N 1
ATOM 1967 C CA . ALA A 1 265 ? 3.700 12.170 -22.087 1.00 86.00 265 ALA A CA 1
ATOM 1968 C C . ALA A 1 265 ? 2.312 12.019 -22.721 1.00 86.00 265 ALA A C 1
ATOM 1970 O O . ALA A 1 265 ? 2.172 11.304 -23.712 1.00 86.00 265 ALA A O 1
ATOM 1971 N N . ASN A 1 266 ? 1.271 12.663 -22.179 1.00 90.25 266 ASN A N 1
ATOM 1972 C CA . ASN A 1 266 ? -0.111 12.457 -22.630 1.00 90.25 266 ASN A CA 1
ATOM 1973 C C . ASN A 1 266 ? -0.519 10.969 -22.610 1.00 90.25 266 ASN A C 1
ATOM 1975 O O . ASN A 1 266 ? -1.318 10.507 -23.430 1.00 90.25 266 ASN A O 1
ATOM 1979 N N . ARG A 1 267 ? 0.052 10.204 -21.670 1.00 89.38 267 ARG A N 1
ATOM 1980 C CA . ARG A 1 267 ? -0.199 8.772 -21.531 1.00 89.38 267 ARG A CA 1
ATOM 1981 C C . ARG A 1 267 ? -1.538 8.546 -20.837 1.00 89.38 267 ARG A C 1
ATOM 1983 O O . ARG A 1 267 ? -1.824 9.122 -19.789 1.00 89.38 267 ARG A O 1
ATOM 1990 N N . SER A 1 268 ? -2.369 7.700 -21.439 1.00 89.56 268 SER A N 1
ATOM 1991 C CA . SER A 1 268 ? -3.651 7.300 -20.852 1.00 89.56 268 SER A CA 1
ATOM 1992 C C . SER A 1 268 ? -3.442 6.310 -19.710 1.00 89.56 268 SER A C 1
ATOM 1994 O O . SER A 1 268 ? -2.493 5.536 -19.737 1.00 89.56 268 SER A O 1
ATOM 1996 N N . ALA A 1 269 ? -4.351 6.305 -18.735 1.00 92.94 269 ALA A N 1
ATOM 1997 C CA . ALA A 1 269 ? -4.380 5.282 -17.692 1.00 92.94 269 ALA A CA 1
ATOM 1998 C C . ALA A 1 269 ? -4.538 3.855 -18.273 1.00 92.94 269 ALA A C 1
ATOM 2000 O O . ALA A 1 269 ? -5.123 3.692 -19.353 1.00 92.94 269 ALA A O 1
ATOM 2001 N N . PRO A 1 270 ? -4.076 2.811 -17.555 1.00 94.06 270 PRO A N 1
ATOM 2002 C CA . PRO A 1 270 ? -4.310 1.423 -17.942 1.00 94.06 270 PRO A CA 1
ATOM 2003 C C . PRO A 1 270 ? -5.804 1.067 -17.977 1.00 94.06 270 PRO A C 1
ATOM 2005 O O . PRO A 1 270 ? -6.647 1.699 -17.341 1.00 94.06 270 PRO A O 1
ATOM 2008 N N . SER A 1 271 ? -6.143 -0.015 -18.684 1.00 95.81 271 SER A N 1
ATOM 2009 C CA . SER A 1 271 ? -7.503 -0.567 -18.659 1.00 95.81 271 SER A CA 1
ATOM 2010 C C . SER A 1 271 ? -7.793 -1.258 -17.322 1.00 95.81 271 SER A C 1
ATOM 2012 O O . SER A 1 271 ? -7.304 -2.358 -17.057 1.00 95.81 271 SER A O 1
ATOM 2014 N N . PHE A 1 272 ? -8.648 -0.651 -16.498 1.00 98.00 272 PHE A N 1
ATOM 2015 C CA . PHE A 1 272 ? -9.078 -1.242 -15.227 1.00 98.00 272 PHE A CA 1
ATOM 2016 C C . PHE A 1 272 ? -9.928 -2.504 -15.411 1.00 98.00 272 PHE A C 1
ATOM 2018 O O . PHE A 1 272 ? -9.829 -3.428 -14.613 1.00 98.00 272 PHE A O 1
ATOM 2025 N N . THR A 1 273 ? -10.685 -2.616 -16.507 1.00 97.31 273 THR A N 1
ATOM 2026 C CA . THR A 1 273 ? -11.388 -3.861 -16.861 1.00 97.31 273 THR A CA 1
ATOM 2027 C C . THR A 1 273 ? -10.412 -4.998 -17.138 1.00 97.31 273 THR A C 1
ATOM 2029 O O . THR A 1 273 ? -10.686 -6.139 -16.776 1.00 97.31 273 THR A O 1
ATOM 2032 N N . ARG A 1 274 ? -9.258 -4.707 -17.748 1.00 95.25 274 ARG A N 1
ATOM 2033 C CA . ARG A 1 274 ? -8.199 -5.697 -17.961 1.00 95.25 274 ARG A CA 1
ATOM 2034 C C . ARG A 1 274 ? -7.540 -6.098 -16.643 1.00 95.25 274 ARG A C 1
ATOM 2036 O O . ARG A 1 274 ? -7.385 -7.292 -16.397 1.00 95.25 274 ARG A O 1
ATOM 2043 N N . ILE A 1 275 ? -7.231 -5.131 -15.775 1.00 97.12 275 ILE A N 1
ATOM 2044 C CA . ILE A 1 275 ? -6.728 -5.392 -14.413 1.00 97.12 275 ILE A CA 1
ATOM 2045 C C . ILE A 1 275 ? -7.710 -6.284 -13.635 1.00 97.12 275 ILE A C 1
ATOM 2047 O O . ILE A 1 275 ? -7.316 -7.304 -13.075 1.00 97.12 275 ILE A O 1
ATOM 2051 N N . ALA A 1 276 ? -9.005 -5.978 -13.672 1.00 97.44 276 ALA A N 1
ATOM 2052 C CA . ALA A 1 276 ? -10.014 -6.802 -13.024 1.00 97.44 276 ALA A CA 1
ATOM 2053 C C . ALA A 1 276 ? -10.114 -8.190 -13.672 1.00 97.44 276 ALA A C 1
ATOM 2055 O O . ALA A 1 276 ? -9.946 -9.208 -13.014 1.00 97.44 276 ALA A O 1
ATOM 2056 N N . ASN A 1 277 ? -10.380 -8.277 -14.973 1.00 94.56 277 ASN A N 1
ATOM 2057 C CA . ASN A 1 277 ? -10.836 -9.525 -15.589 1.00 94.56 277 ASN A CA 1
ATOM 2058 C C . ASN A 1 277 ? -9.712 -10.401 -16.132 1.00 94.56 277 ASN A C 1
ATOM 2060 O O . ASN A 1 277 ? -9.782 -11.619 -16.002 1.00 94.56 277 ASN A O 1
ATOM 2064 N N . GLU A 1 278 ? -8.680 -9.811 -16.732 1.00 92.75 278 GLU A N 1
ATOM 2065 C CA . GLU A 1 278 ? -7.604 -10.591 -17.345 1.00 92.75 278 GLU A CA 1
ATOM 2066 C C . GLU A 1 278 ? -6.483 -10.903 -16.361 1.00 92.75 278 GLU A C 1
ATOM 2068 O O . GLU A 1 278 ? -5.918 -11.994 -16.429 1.00 92.75 278 GLU A O 1
ATOM 2073 N N . LEU A 1 279 ? -6.131 -9.965 -15.475 1.00 95.25 279 LEU A N 1
ATOM 2074 C CA . LEU A 1 279 ? -5.148 -10.216 -14.416 1.00 95.25 279 LEU A CA 1
ATOM 2075 C C . LEU A 1 279 ? -5.790 -10.946 -13.235 1.00 95.25 279 LEU A C 1
ATOM 2077 O O . LEU A 1 279 ? -5.082 -11.611 -12.488 1.00 95.25 279 LEU A O 1
ATOM 2081 N N . ASN A 1 280 ? -7.116 -10.859 -13.095 1.00 96.69 280 ASN A N 1
ATOM 2082 C CA . ASN A 1 280 ? -7.853 -11.363 -11.942 1.00 96.69 280 ASN A CA 1
ATOM 2083 C C . ASN A 1 280 ? -7.439 -10.673 -10.628 1.00 96.69 280 ASN A C 1
ATOM 2085 O O . ASN A 1 280 ? -7.274 -11.330 -9.604 1.00 96.69 280 ASN A O 1
ATOM 2089 N N . ALA A 1 281 ? -7.259 -9.349 -10.662 1.00 98.06 281 ALA A N 1
ATOM 2090 C CA . ALA A 1 281 ? -7.120 -8.524 -9.464 1.00 98.06 281 ALA A CA 1
ATOM 2091 C C . ALA A 1 281 ? -8.500 -8.120 -8.914 1.00 98.06 281 ALA A C 1
ATOM 2093 O O . ALA A 1 281 ? -9.472 -8.030 -9.667 1.00 98.06 281 ALA A O 1
ATOM 2094 N N . ASN A 1 282 ? -8.583 -7.840 -7.612 1.00 98.31 282 ASN A N 1
ATOM 2095 C CA . ASN A 1 282 ? -9.766 -7.220 -6.994 1.00 98.31 282 ASN A CA 1
ATOM 2096 C C . ASN A 1 282 ? -9.495 -5.836 -6.401 1.00 98.31 282 ASN A C 1
ATOM 2098 O O . ASN A 1 282 ? -10.436 -5.197 -5.949 1.00 98.31 282 ASN A O 1
ATOM 2102 N N . VAL A 1 283 ? -8.249 -5.365 -6.405 1.00 98.81 283 VAL A N 1
ATOM 2103 C CA . VAL A 1 283 ? -7.872 -4.039 -5.909 1.00 98.81 283 VAL A CA 1
ATOM 2104 C C . VAL A 1 283 ? -6.876 -3.381 -6.859 1.00 98.81 283 VAL A C 1
ATOM 2106 O O . VAL A 1 283 ? -6.096 -4.061 -7.530 1.00 98.81 283 VAL A O 1
ATOM 2109 N N . VAL A 1 284 ? -6.885 -2.054 -6.908 1.00 98.75 284 VAL A N 1
ATOM 2110 C CA . VAL A 1 284 ? -5.844 -1.255 -7.556 1.00 98.75 284 VAL A CA 1
ATOM 2111 C C . VAL A 1 284 ? -5.426 -0.103 -6.644 1.00 98.75 284 VAL A C 1
ATOM 2113 O O . VAL A 1 284 ? -6.275 0.509 -5.995 1.00 98.75 284 VAL A O 1
ATOM 2116 N N . ARG A 1 285 ? -4.124 0.186 -6.590 1.00 98.81 285 ARG A N 1
ATOM 2117 C CA . ARG A 1 285 ? -3.564 1.298 -5.811 1.00 98.81 285 ARG A CA 1
ATOM 2118 C C . ARG A 1 285 ? -3.088 2.427 -6.712 1.00 98.81 285 ARG A C 1
ATOM 2120 O O . ARG A 1 285 ? -2.334 2.200 -7.661 1.00 98.81 285 ARG A O 1
ATOM 2127 N N . PHE A 1 286 ? -3.558 3.631 -6.405 1.00 97.88 286 PHE A N 1
ATOM 2128 C CA . PHE A 1 286 ? -3.194 4.881 -7.057 1.00 97.88 286 PHE A CA 1
ATOM 2129 C C . PHE A 1 286 ? -2.181 5.605 -6.173 1.00 97.88 286 PHE A C 1
ATOM 2131 O O . PHE A 1 286 ? -2.559 6.171 -5.150 1.00 97.88 286 PHE A O 1
ATOM 2138 N N . ALA A 1 287 ? -0.918 5.583 -6.591 1.00 94.62 287 ALA A N 1
ATOM 2139 C CA . ALA A 1 287 ? 0.146 6.367 -5.982 1.00 94.62 287 ALA A CA 1
ATOM 2140 C C . ALA A 1 287 ? -0.027 7.832 -6.400 1.00 94.62 287 ALA A C 1
ATOM 2142 O O . ALA A 1 287 ? 0.105 8.145 -7.586 1.00 94.62 287 ALA A O 1
ATOM 2143 N N . VAL A 1 288 ? -0.369 8.716 -5.459 1.00 93.81 288 VAL A N 1
ATOM 2144 C CA . VAL A 1 288 ? -0.582 10.147 -5.717 1.00 93.81 288 VAL A CA 1
ATOM 2145 C C . VAL A 1 288 ? 0.508 10.964 -5.018 1.00 93.81 288 VAL A C 1
ATOM 2147 O O . VAL A 1 288 ? 0.383 11.252 -3.827 1.00 93.81 288 VAL A O 1
ATOM 2150 N N . PRO A 1 289 ? 1.580 11.355 -5.731 1.00 89.44 289 PRO A N 1
ATOM 2151 C CA . PRO A 1 289 ? 2.635 12.176 -5.166 1.00 89.44 289 PRO A CA 1
ATOM 2152 C C . PRO A 1 289 ? 2.120 13.562 -4.761 1.00 89.44 289 PRO A C 1
ATOM 2154 O O . PRO A 1 289 ? 1.462 14.241 -5.558 1.00 89.44 289 PRO A O 1
ATOM 2157 N N . PRO A 1 290 ? 2.443 14.031 -3.547 1.00 84.62 290 PRO A N 1
ATOM 2158 C CA . PRO A 1 290 ? 1.950 15.303 -3.023 1.00 84.62 290 PRO A CA 1
ATOM 2159 C C . PRO A 1 290 ? 2.788 16.515 -3.436 1.00 84.62 290 PRO A C 1
ATOM 2161 O O . PRO A 1 290 ? 2.651 17.591 -2.864 1.00 84.62 290 PRO A O 1
ATOM 2164 N N . GLY A 1 291 ? 3.678 16.341 -4.409 1.00 78.25 291 GLY A N 1
ATOM 2165 C CA . GLY A 1 291 ? 4.636 17.349 -4.823 1.00 78.25 291 GLY A CA 1
ATOM 2166 C C . GLY A 1 291 ? 4.061 18.517 -5.592 1.00 78.25 291 GLY A C 1
ATOM 2167 O O . GLY A 1 291 ? 2.904 18.915 -5.474 1.00 78.25 291 GLY A O 1
ATOM 2168 N N . ARG A 1 292 ? 4.897 19.057 -6.477 1.00 76.75 292 ARG A N 1
ATOM 2169 C CA . ARG A 1 292 ? 4.579 20.217 -7.316 1.00 76.75 292 ARG A CA 1
ATOM 2170 C C . ARG A 1 292 ? 3.195 20.125 -7.974 1.00 76.75 292 ARG A C 1
ATOM 2172 O O . ARG A 1 292 ? 2.463 21.111 -7.972 1.00 76.75 292 ARG A O 1
ATOM 2179 N N . LEU A 1 293 ? 2.814 18.959 -8.508 1.00 79.00 293 LEU A N 1
ATOM 2180 C CA . LEU A 1 293 ? 1.529 18.770 -9.197 1.00 79.00 293 LEU A CA 1
ATOM 2181 C C . LEU A 1 293 ? 0.318 18.956 -8.273 1.00 79.00 293 LEU A C 1
ATOM 2183 O O . LEU A 1 293 ? -0.709 19.474 -8.716 1.00 79.00 293 LEU A O 1
ATOM 2187 N N . TRP A 1 294 ? 0.437 18.579 -6.998 1.00 85.88 294 TRP A N 1
ATOM 2188 C CA . TRP A 1 294 ? -0.616 18.778 -6.004 1.00 85.88 294 TRP A CA 1
ATOM 2189 C C . TRP A 1 294 ? -0.852 20.261 -5.695 1.00 85.88 294 TRP A C 1
ATOM 2191 O O . TRP A 1 294 ? -1.987 20.670 -5.439 1.00 85.88 294 TRP A O 1
ATOM 2201 N N . HIS A 1 295 ? 0.201 21.080 -5.739 1.00 84.06 295 HIS A N 1
ATOM 2202 C CA . HIS A 1 295 ? 0.114 22.515 -5.466 1.00 84.06 295 HIS A CA 1
ATOM 2203 C C . HIS A 1 295 ? -0.248 23.339 -6.707 1.00 84.06 295 HIS A C 1
ATOM 2205 O O . HIS A 1 295 ? -1.097 24.224 -6.631 1.00 84.06 295 HIS A O 1
ATOM 2211 N N . GLU A 1 296 ? 0.376 23.057 -7.853 1.00 86.44 296 GLU A N 1
ATOM 2212 C CA . GLU A 1 296 ? 0.228 23.868 -9.069 1.00 86.44 296 GLU A CA 1
ATOM 2213 C C . GLU A 1 296 ? -1.004 23.490 -9.904 1.00 86.44 296 GLU A C 1
ATOM 2215 O O . GLU A 1 296 ? -1.599 24.350 -10.551 1.00 86.44 296 GLU A O 1
ATOM 2220 N N . GLU A 1 297 ? -1.396 22.212 -9.907 1.00 89.50 297 GLU A N 1
ATOM 2221 C CA . GLU A 1 297 ? -2.443 21.675 -10.792 1.00 89.50 297 GLU A CA 1
ATOM 2222 C C . GLU A 1 297 ? -3.468 20.822 -10.033 1.00 89.50 297 GLU A C 1
ATOM 2224 O O . GLU A 1 297 ? -4.043 19.870 -10.563 1.00 89.50 297 GLU A O 1
ATOM 2229 N N . ARG A 1 298 ? -3.730 21.187 -8.773 1.00 90.19 298 ARG A N 1
ATOM 2230 C CA . ARG A 1 298 ? -4.610 20.451 -7.855 1.00 90.19 298 ARG A CA 1
ATOM 2231 C C . ARG A 1 298 ? -5.938 20.027 -8.478 1.00 90.19 298 ARG A C 1
ATOM 2233 O O . ARG A 1 298 ? -6.323 18.865 -8.394 1.00 90.19 298 ARG A O 1
ATOM 2240 N N . ALA A 1 299 ? -6.651 20.969 -9.093 1.00 93.88 299 ALA A N 1
ATOM 2241 C CA . ALA A 1 299 ? -7.986 20.720 -9.630 1.00 93.88 299 ALA A CA 1
ATOM 2242 C C . ALA A 1 299 ? -7.960 19.683 -10.766 1.00 93.88 299 ALA A C 1
ATOM 2244 O O . ALA A 1 299 ? -8.843 18.831 -10.853 1.00 93.88 299 ALA A O 1
ATOM 2245 N N . GLN A 1 300 ? -6.934 19.730 -11.616 1.00 93.12 300 GLN A N 1
ATOM 2246 C CA . GLN A 1 300 ? -6.730 18.800 -12.719 1.00 93.12 300 GLN A CA 1
ATOM 2247 C C . GLN A 1 300 ? -6.311 17.418 -12.208 1.00 93.12 300 GLN A C 1
ATOM 2249 O O . GLN A 1 300 ? -6.870 16.418 -12.667 1.00 93.12 300 GLN A O 1
ATOM 2254 N N . SER A 1 301 ? -5.402 17.370 -11.229 1.00 91.50 301 SER A N 1
ATOM 2255 C CA . SER A 1 301 ? -4.990 16.141 -10.542 1.00 91.50 301 SER A CA 1
ATOM 2256 C C . SER A 1 301 ? -6.195 15.434 -9.918 1.00 91.50 301 SER A C 1
ATOM 2258 O O . SER A 1 301 ? -6.435 14.260 -10.196 1.00 91.50 301 SER A O 1
ATOM 2260 N N . ILE A 1 302 ? -7.028 16.161 -9.162 1.00 94.69 302 ILE A N 1
ATOM 2261 C CA . ILE A 1 302 ? -8.243 15.620 -8.531 1.00 94.69 302 ILE A CA 1
ATOM 2262 C C . ILE A 1 302 ? -9.261 15.171 -9.581 1.00 94.69 302 ILE A C 1
ATOM 2264 O O . ILE A 1 302 ? -9.821 14.084 -9.458 1.00 94.69 302 ILE A O 1
ATOM 2268 N N . ALA A 1 303 ? -9.513 15.970 -10.622 1.00 96.00 303 ALA A N 1
ATOM 2269 C CA . ALA A 1 303 ? -10.464 15.602 -11.670 1.00 96.00 303 ALA A CA 1
ATOM 2270 C C . ALA A 1 303 ? -10.043 14.311 -12.389 1.00 96.00 303 ALA A C 1
ATOM 2272 O O . ALA A 1 303 ? -10.876 13.436 -12.634 1.00 96.00 303 ALA A O 1
ATOM 2273 N N . TYR A 1 304 ? -8.750 14.165 -12.685 1.00 95.75 304 TYR A N 1
ATOM 2274 C CA . TYR A 1 304 ? -8.232 12.968 -13.335 1.00 95.75 304 TYR A CA 1
ATOM 2275 C C . TYR A 1 304 ? -8.199 11.758 -12.395 1.00 95.75 304 TYR A C 1
ATOM 2277 O O . TYR A 1 304 ? -8.502 10.644 -12.826 1.00 95.75 304 TYR A O 1
ATOM 2285 N N . LEU A 1 305 ? -7.901 11.961 -11.109 1.00 96.75 305 LEU A N 1
ATOM 2286 C CA . LEU A 1 305 ? -8.012 10.911 -10.100 1.00 96.75 305 LEU A CA 1
ATOM 2287 C C . LEU A 1 305 ? -9.462 10.425 -9.987 1.00 96.75 305 LEU A C 1
ATOM 2289 O O . LEU A 1 305 ? -9.703 9.230 -10.114 1.00 96.75 305 LEU A O 1
ATOM 2293 N N . LYS A 1 306 ? -10.439 11.334 -9.860 1.00 97.94 306 LYS A N 1
ATOM 2294 C CA . LYS A 1 306 ? -11.877 11.007 -9.819 1.00 97.94 306 LYS A CA 1
ATOM 2295 C C . LYS A 1 306 ? -12.318 10.176 -11.017 1.00 97.94 306 LYS A C 1
ATOM 2297 O O . LYS A 1 306 ? -12.964 9.146 -10.844 1.00 97.94 306 LYS A O 1
ATOM 2302 N N . GLU A 1 307 ? -11.945 10.605 -12.222 1.00 97.81 307 GLU A N 1
ATOM 2303 C CA . GLU A 1 307 ? -12.268 9.893 -13.460 1.00 97.81 307 GLU A CA 1
ATOM 2304 C C . GLU A 1 307 ? -11.773 8.438 -13.418 1.00 97.81 307 GLU A C 1
ATOM 2306 O O . GLU A 1 307 ? -12.513 7.516 -13.757 1.00 97.81 307 GLU A O 1
ATOM 2311 N N . ASN A 1 308 ? -10.525 8.216 -13.000 1.00 98.44 308 ASN A N 1
ATOM 2312 C CA . ASN A 1 308 ? -9.915 6.889 -13.049 1.00 98.44 308 ASN A CA 1
ATOM 2313 C C . ASN A 1 308 ? -10.278 6.007 -11.848 1.00 98.44 308 ASN A C 1
ATOM 2315 O O . ASN A 1 308 ? -10.452 4.802 -12.027 1.00 98.44 308 ASN A O 1
ATOM 2319 N N . VAL A 1 309 ? -10.488 6.588 -10.664 1.00 98.62 309 VAL A N 1
ATOM 2320 C CA . VAL A 1 309 ? -11.070 5.886 -9.512 1.00 98.62 309 VAL A CA 1
ATOM 2321 C C . VAL A 1 309 ? -12.462 5.374 -9.870 1.00 98.62 309 VAL A C 1
ATOM 2323 O O . VAL A 1 309 ? -12.735 4.194 -9.668 1.00 98.62 309 VAL A O 1
ATOM 2326 N N . GLN A 1 310 ? -13.315 6.198 -10.493 1.00 98.44 310 GLN A N 1
ATOM 2327 C CA . GLN A 1 310 ? -14.642 5.745 -10.915 1.00 98.44 310 GLN A CA 1
ATOM 2328 C C . GLN A 1 310 ? -14.556 4.598 -11.930 1.00 98.44 310 GLN A C 1
ATOM 2330 O O . GLN A 1 310 ? -15.239 3.591 -11.767 1.00 98.44 310 GLN A O 1
ATOM 2335 N N . LYS A 1 311 ? -13.664 4.683 -12.927 1.00 98.62 311 LYS A N 1
ATOM 2336 C CA . LYS A 1 311 ? -13.449 3.578 -13.881 1.00 98.62 311 LYS A CA 1
ATOM 2337 C C . LYS A 1 311 ? -12.986 2.285 -13.200 1.00 98.62 311 LYS A C 1
ATOM 2339 O O . LYS A 1 311 ? -13.373 1.204 -13.638 1.00 98.62 311 LYS A O 1
ATOM 2344 N N . ALA A 1 312 ? -12.156 2.373 -12.159 1.00 98.69 312 ALA A N 1
ATOM 2345 C CA . ALA A 1 312 ? -11.733 1.209 -11.384 1.00 98.69 312 ALA A CA 1
ATOM 2346 C C . ALA A 1 312 ? -12.899 0.601 -10.587 1.00 98.69 312 ALA A C 1
ATOM 2348 O O . ALA A 1 312 ? -13.118 -0.610 -10.640 1.00 98.69 312 ALA A O 1
ATOM 2349 N N . LEU A 1 313 ? -13.694 1.443 -9.925 1.00 98.50 313 LEU A N 1
ATOM 2350 C CA . LEU A 1 313 ? -14.892 1.029 -9.196 1.00 98.50 313 LEU A CA 1
ATOM 2351 C C . LEU A 1 313 ? -15.942 0.385 -10.119 1.00 98.50 313 LEU A C 1
ATOM 2353 O O . LEU A 1 313 ? -16.533 -0.634 -9.756 1.00 98.50 313 LEU A O 1
ATOM 2357 N N . ASP A 1 314 ? -16.149 0.937 -11.317 1.00 98.19 314 ASP A N 1
ATOM 2358 C CA . ASP A 1 314 ? -17.061 0.401 -12.339 1.00 98.19 314 ASP A CA 1
ATOM 2359 C C . ASP A 1 314 ? -16.566 -0.937 -12.909 1.00 98.19 314 ASP A C 1
ATOM 2361 O O . ASP A 1 314 ? -17.364 -1.794 -13.291 1.00 98.19 314 ASP A O 1
ATOM 2365 N N . ALA A 1 315 ? -15.247 -1.154 -12.932 1.00 98.25 315 ALA A N 1
ATOM 2366 C CA . ALA A 1 315 ? -14.639 -2.432 -13.297 1.00 98.25 315 ALA A CA 1
ATOM 2367 C C . ALA A 1 315 ? -14.753 -3.503 -12.192 1.00 98.25 315 ALA A C 1
ATOM 2369 O O . ALA A 1 315 ? -14.316 -4.637 -12.403 1.00 98.25 315 ALA A O 1
ATOM 2370 N N . GLY A 1 316 ? -15.337 -3.169 -11.035 1.00 97.50 316 GLY A N 1
ATOM 2371 C CA . GLY A 1 316 ? -15.481 -4.082 -9.901 1.00 97.50 316 GLY A CA 1
ATOM 2372 C C . GLY A 1 316 ? -14.185 -4.269 -9.113 1.00 97.50 316 GLY A C 1
ATOM 2373 O O . GLY A 1 316 ? -13.913 -5.372 -8.641 1.00 97.50 316 GLY A O 1
ATOM 2374 N N . LEU A 1 317 ? -13.368 -3.218 -9.003 1.00 98.69 317 LEU A N 1
ATOM 2375 C CA . LEU A 1 317 ? -12.181 -3.190 -8.150 1.00 98.69 317 LEU A CA 1
ATOM 2376 C C . LEU A 1 317 ? -12.462 -2.391 -6.872 1.00 98.69 317 LEU A C 1
ATOM 2378 O O . LEU A 1 317 ? -13.159 -1.377 -6.900 1.00 98.69 317 LEU A O 1
ATOM 2382 N N . PHE A 1 318 ? -11.868 -2.820 -5.764 1.00 98.81 318 PHE A N 1
ATOM 2383 C CA . PHE A 1 318 ? -11.547 -1.942 -4.645 1.00 98.81 318 PHE A CA 1
ATOM 2384 C C . PHE A 1 318 ? -10.428 -0.978 -5.052 1.00 98.81 318 PHE A C 1
ATOM 2386 O O . PHE A 1 318 ? -9.639 -1.259 -5.960 1.00 98.81 318 PHE A O 1
ATOM 2393 N N . VAL A 1 319 ? -10.339 0.157 -4.370 1.00 98.88 319 VAL A N 1
ATOM 2394 C CA . VAL A 1 3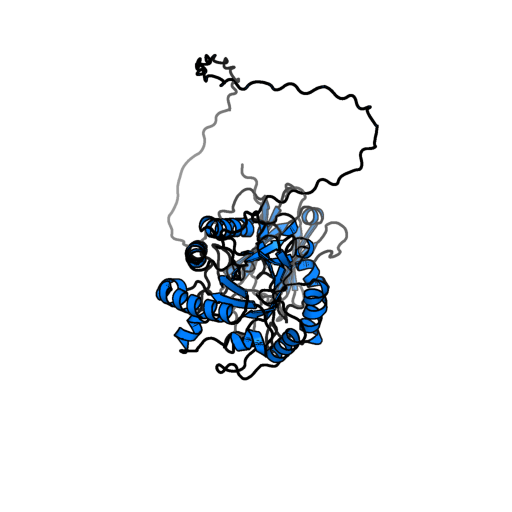19 ? -9.366 1.203 -4.697 1.00 98.88 319 VAL A CA 1
ATOM 2395 C C . VAL A 1 319 ? -8.601 1.602 -3.447 1.00 98.88 319 VAL A C 1
ATOM 2397 O O . VAL A 1 319 ? -9.215 1.857 -2.420 1.00 98.88 319 VAL A O 1
ATOM 2400 N N . ILE A 1 320 ? -7.278 1.701 -3.546 1.00 98.94 320 ILE A N 1
ATOM 2401 C CA . ILE A 1 320 ? -6.443 2.376 -2.548 1.00 98.94 320 ILE A CA 1
ATOM 2402 C C . ILE A 1 320 ? -6.000 3.708 -3.151 1.00 98.94 320 ILE A C 1
ATOM 2404 O O . ILE A 1 320 ? -5.433 3.725 -4.246 1.00 98.94 320 ILE A O 1
ATOM 2408 N N . ILE A 1 321 ? -6.280 4.810 -2.458 1.00 98.81 321 ILE A N 1
ATOM 2409 C CA . ILE A 1 321 ? -5.676 6.114 -2.747 1.00 98.81 321 ILE A CA 1
ATOM 2410 C C . ILE A 1 321 ? -4.540 6.302 -1.750 1.00 98.81 321 ILE A C 1
ATOM 2412 O O . ILE A 1 321 ? -4.779 6.259 -0.544 1.00 98.81 321 ILE A O 1
ATOM 2416 N N . ASP A 1 322 ? -3.334 6.489 -2.266 1.00 98.50 322 ASP A N 1
ATOM 2417 C CA . ASP A 1 322 ? -2.109 6.584 -1.482 1.00 98.50 322 ASP A CA 1
ATOM 2418 C C . ASP A 1 322 ? -1.499 7.988 -1.576 1.00 98.50 322 ASP A C 1
ATOM 2420 O O . ASP A 1 322 ? -1.317 8.526 -2.674 1.00 98.50 322 ASP A O 1
ATOM 2424 N N . TYR A 1 323 ? -1.186 8.569 -0.414 1.00 97.06 323 TYR A N 1
ATOM 2425 C CA . TYR A 1 323 ? -0.353 9.766 -0.314 1.00 97.06 323 TYR A CA 1
ATOM 2426 C C . TYR A 1 323 ? 1.111 9.373 -0.542 1.00 97.06 323 TYR A C 1
ATOM 2428 O O . TYR A 1 323 ? 1.853 9.028 0.386 1.00 97.06 323 TYR A O 1
ATOM 2436 N N . HIS A 1 324 ? 1.515 9.418 -1.811 1.00 94.44 324 HIS A N 1
ATOM 2437 C CA . HIS A 1 324 ? 2.735 8.773 -2.276 1.00 94.44 324 HIS A CA 1
ATOM 2438 C C . HIS A 1 324 ? 3.973 9.640 -2.054 1.00 94.44 324 HIS A C 1
ATOM 2440 O O . HIS A 1 324 ? 4.442 10.334 -2.957 1.00 94.44 324 HIS A O 1
ATOM 2446 N N . THR A 1 325 ? 4.494 9.626 -0.830 1.00 90.88 325 THR A N 1
ATOM 2447 C CA . THR A 1 325 ? 5.742 10.302 -0.462 1.00 90.88 325 THR A CA 1
ATOM 2448 C C . THR A 1 325 ? 6.741 9.328 0.161 1.00 90.88 325 THR A C 1
ATOM 2450 O O . THR A 1 325 ? 6.358 8.394 0.869 1.00 90.88 325 THR A O 1
ATOM 2453 N N . VAL A 1 326 ? 8.027 9.578 -0.080 1.00 88.75 326 VAL A N 1
ATOM 2454 C CA . VAL A 1 326 ? 9.148 8.909 0.592 1.00 88.75 326 VAL A CA 1
ATOM 2455 C C . VAL A 1 326 ? 9.880 9.961 1.414 1.00 88.75 326 VAL A C 1
ATOM 2457 O O . VAL A 1 326 ? 10.808 10.632 0.951 1.00 88.75 326 VAL A O 1
ATOM 2460 N N . ALA A 1 327 ? 9.359 10.201 2.609 1.00 84.75 327 ALA A N 1
ATOM 2461 C CA . ALA A 1 327 ? 9.802 11.292 3.459 1.00 84.75 327 ALA A CA 1
ATOM 2462 C C . ALA A 1 327 ? 9.425 11.042 4.909 1.00 84.75 327 ALA A C 1
ATOM 2464 O O . ALA A 1 327 ? 8.509 10.283 5.228 1.00 84.75 327 ALA A O 1
ATOM 2465 N N . VAL A 1 328 ? 10.120 11.736 5.791 1.00 84.50 328 VAL A N 1
ATOM 2466 C CA . VAL A 1 328 ? 9.786 11.806 7.208 1.00 84.50 328 VAL A CA 1
ATOM 2467 C C . VAL A 1 328 ? 8.745 12.908 7.400 1.00 84.50 328 VAL A C 1
ATOM 2469 O O . VAL A 1 328 ? 8.968 14.006 6.886 1.00 84.50 328 VAL A O 1
ATOM 2472 N N . PRO A 1 329 ? 7.641 12.682 8.134 1.00 87.12 329 PRO A N 1
ATOM 2473 C CA . PRO A 1 329 ? 6.740 13.768 8.512 1.00 87.12 329 PRO A CA 1
ATOM 2474 C C . PRO A 1 329 ? 7.491 14.892 9.243 1.00 87.12 329 PRO A C 1
ATOM 2476 O O . PRO A 1 329 ? 8.204 14.635 10.212 1.00 87.12 329 PRO A O 1
ATOM 2479 N N . ASP A 1 330 ? 7.352 16.117 8.737 1.00 83.31 330 ASP A N 1
ATOM 2480 C CA . ASP A 1 330 ? 8.081 17.331 9.131 1.00 83.31 330 ASP A CA 1
ATOM 2481 C C . ASP A 1 330 ? 9.619 17.205 9.098 1.00 83.31 330 ASP A C 1
ATOM 2483 O O . ASP A 1 330 ? 10.337 17.948 9.768 1.00 83.31 330 ASP A O 1
ATOM 2487 N N . GLY A 1 331 ? 10.144 16.288 8.278 1.00 76.75 331 GLY A N 1
ATOM 2488 C CA . GLY A 1 331 ? 11.575 16.088 8.068 1.00 76.75 331 GLY A CA 1
ATOM 2489 C C . GLY A 1 331 ? 11.983 16.054 6.593 1.00 76.75 331 GLY A C 1
ATOM 2490 O O . GLY A 1 331 ? 11.260 16.501 5.699 1.00 76.75 331 GLY A O 1
ATOM 2491 N N . GLY A 1 332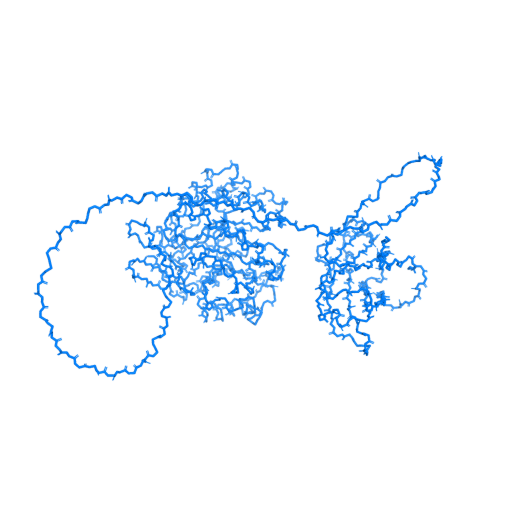 ? 13.193 15.548 6.343 1.00 67.19 332 GLY A N 1
ATOM 2492 C CA . GLY A 1 332 ? 13.749 15.421 4.997 1.00 67.19 332 GLY A CA 1
ATOM 2493 C C . GLY A 1 332 ? 13.008 14.392 4.138 1.00 67.19 332 GLY A C 1
ATOM 2494 O O . GLY A 1 332 ? 12.383 13.459 4.647 1.00 67.19 332 GLY A O 1
ATOM 2495 N N . ALA A 1 333 ? 13.098 14.572 2.822 1.00 65.25 333 ALA A N 1
ATOM 2496 C CA . ALA A 1 333 ? 12.679 13.584 1.836 1.00 65.25 333 ALA A CA 1
ATOM 2497 C C . ALA A 1 333 ? 13.913 13.002 1.146 1.00 65.25 333 ALA A C 1
ATOM 2499 O O . ALA A 1 333 ? 14.902 13.708 0.940 1.00 65.25 333 ALA A O 1
ATOM 2500 N N . GLU A 1 334 ? 13.835 11.732 0.758 1.00 57.50 334 GLU A N 1
ATOM 2501 C CA . GLU A 1 334 ? 14.960 11.013 0.154 1.00 57.50 334 GLU A CA 1
ATOM 2502 C C . GLU A 1 334 ? 15.386 11.590 -1.203 1.00 57.50 334 GLU A C 1
ATOM 2504 O O . GLU A 1 334 ? 16.535 11.458 -1.614 1.00 57.50 334 GLU A O 1
ATOM 2509 N N . ASP A 1 335 ? 14.472 12.291 -1.873 1.00 54.66 335 ASP A N 1
ATOM 2510 C CA . ASP A 1 335 ? 14.706 12.831 -3.204 1.00 54.66 335 ASP A CA 1
ATOM 2511 C C . ASP A 1 335 ? 14.125 14.247 -3.355 1.00 54.66 335 ASP A C 1
ATOM 2513 O O . ASP A 1 335 ? 13.243 14.517 -4.173 1.00 54.66 335 ASP A O 1
ATOM 2517 N N . LEU A 1 336 ? 14.631 15.190 -2.547 1.00 49.06 336 LEU A N 1
ATOM 2518 C CA . LEU A 1 336 ? 14.333 16.625 -2.705 1.00 49.06 336 LEU A CA 1
ATOM 2519 C C . LEU A 1 336 ? 14.828 17.188 -4.057 1.00 49.06 336 LEU A C 1
ATOM 2521 O O . LEU A 1 336 ? 14.382 18.255 -4.483 1.00 49.06 336 LEU A O 1
ATOM 2525 N N . ASN A 1 337 ? 15.740 16.481 -4.738 1.00 41.97 337 ASN A N 1
ATOM 2526 C CA . ASN A 1 337 ? 16.398 16.938 -5.962 1.00 41.97 337 ASN A CA 1
ATOM 2527 C C . ASN A 1 337 ? 15.668 16.525 -7.250 1.00 41.97 337 ASN A C 1
ATOM 2529 O O . ASN A 1 337 ? 15.848 17.179 -8.284 1.00 41.97 337 ASN A O 1
ATOM 2533 N N . ASN A 1 338 ? 14.793 15.516 -7.220 1.00 46.62 338 ASN A N 1
ATOM 2534 C CA . ASN A 1 338 ? 13.966 15.174 -8.374 1.00 46.62 338 ASN A CA 1
ATOM 2535 C C . ASN A 1 338 ? 12.668 16.000 -8.397 1.00 46.62 338 ASN A C 1
ATOM 2537 O O . ASN A 1 338 ? 11.568 15.532 -8.095 1.00 46.62 338 ASN A O 1
ATOM 2541 N N . SER A 1 339 ? 12.812 17.268 -8.797 1.00 48.38 339 SER A N 1
ATOM 2542 C CA . SER A 1 339 ? 11.760 18.306 -8.849 1.00 48.38 339 SER A CA 1
ATOM 2543 C C . SER A 1 339 ? 10.470 17.964 -9.628 1.00 48.38 339 SER A C 1
ATOM 2545 O O . SER A 1 339 ? 9.545 18.781 -9.662 1.00 48.38 339 SER A O 1
ATOM 2547 N N . TRP A 1 340 ? 10.399 16.789 -10.263 1.00 49.50 340 TRP A N 1
ATOM 2548 C CA . TRP A 1 340 ? 9.322 16.372 -11.162 1.00 49.50 340 TRP A CA 1
ATOM 2549 C C . TRP A 1 340 ? 8.267 15.462 -10.514 1.00 49.50 340 TRP A C 1
ATOM 2551 O O . TRP A 1 340 ? 7.103 15.564 -10.900 1.00 49.50 340 TRP A O 1
ATOM 2561 N N . ILE A 1 341 ? 8.646 14.618 -9.541 1.00 58.78 341 ILE A N 1
ATOM 2562 C CA . ILE A 1 341 ? 7.713 13.779 -8.751 1.00 58.78 341 ILE A CA 1
ATOM 2563 C C . ILE A 1 341 ? 7.390 14.481 -7.419 1.00 58.78 341 ILE A C 1
ATOM 2565 O O . ILE A 1 341 ? 6.238 14.507 -6.994 1.00 58.78 341 ILE A O 1
ATOM 2569 N N . GLY A 1 342 ? 8.391 15.156 -6.833 1.00 65.69 342 GLY A N 1
ATOM 2570 C CA . GLY A 1 342 ? 8.258 16.046 -5.679 1.00 65.69 342 GLY A CA 1
ATOM 2571 C C . GLY A 1 342 ? 7.734 15.349 -4.425 1.00 65.69 342 GLY A C 1
ATOM 2572 O O . GLY A 1 342 ? 6.605 15.578 -4.015 1.00 65.69 342 GLY A O 1
ATOM 2573 N N . TYR A 1 343 ? 8.538 14.520 -3.772 1.00 83.19 343 TYR A N 1
ATOM 2574 C CA . TYR A 1 343 ? 8.188 14.091 -2.419 1.00 83.19 343 TYR A CA 1
ATOM 2575 C C . TYR A 1 343 ? 8.390 15.240 -1.438 1.00 83.19 343 TYR A C 1
ATOM 2577 O O . TYR A 1 343 ? 9.281 16.074 -1.599 1.00 83.19 343 TYR A O 1
ATOM 2585 N N . THR A 1 344 ? 7.530 15.302 -0.430 1.00 83.12 344 THR A N 1
ATOM 2586 C CA . THR A 1 344 ? 7.630 16.297 0.633 1.00 83.12 344 THR A CA 1
ATOM 2587 C C . THR A 1 344 ? 7.344 15.646 1.975 1.00 83.12 344 THR A C 1
ATOM 2589 O O . THR A 1 344 ? 6.443 14.809 2.094 1.00 83.12 344 THR A O 1
ATOM 2592 N N . GLY A 1 345 ? 8.143 16.032 2.969 1.00 85.56 345 GLY A N 1
ATOM 2593 C CA . GLY A 1 345 ? 7.906 15.727 4.374 1.00 85.56 345 GLY A CA 1
ATOM 2594 C C . GLY A 1 345 ? 6.947 16.711 5.043 1.00 85.56 345 GLY A C 1
ATOM 2595 O O . GLY A 1 345 ? 6.494 16.424 6.142 1.00 85.56 345 GLY A O 1
ATOM 2596 N N . ASP A 1 346 ? 6.597 17.839 4.404 1.00 86.38 346 ASP A N 1
ATOM 2597 C CA . ASP A 1 346 ? 5.721 18.857 5.002 1.00 86.38 346 ASP A CA 1
ATOM 2598 C C . ASP A 1 346 ? 4.363 18.263 5.387 1.00 86.38 346 ASP A C 1
ATOM 2600 O O . ASP A 1 346 ? 3.513 17.958 4.540 1.00 86.38 346 ASP A O 1
ATOM 2604 N N . PHE A 1 347 ? 4.137 18.138 6.692 1.00 90.56 347 PHE A N 1
ATOM 2605 C CA . PHE A 1 347 ? 2.938 17.503 7.196 1.00 90.56 347 PHE A CA 1
ATOM 2606 C C . PHE A 1 347 ? 1.691 18.372 6.978 1.00 90.56 347 PHE A C 1
ATOM 2608 O O . PHE A 1 347 ? 0.572 17.856 6.928 1.00 90.56 347 PHE A O 1
ATOM 2615 N N . ASN A 1 348 ? 1.834 19.690 6.775 1.00 90.31 348 ASN A N 1
ATOM 2616 C CA . ASN A 1 348 ? 0.694 20.533 6.401 1.00 90.31 348 ASN A CA 1
ATOM 2617 C C . ASN A 1 348 ? 0.167 20.199 5.008 1.00 90.31 348 ASN A C 1
ATOM 2619 O O . ASN A 1 348 ? -1.051 20.194 4.819 1.00 90.31 348 ASN A O 1
ATOM 2623 N N . THR A 1 349 ? 1.050 19.850 4.072 1.00 91.94 349 THR A N 1
ATOM 2624 C CA . THR A 1 349 ? 0.651 19.353 2.752 1.00 91.94 349 THR A CA 1
ATOM 2625 C C . THR A 1 349 ? -0.139 18.048 2.867 1.00 91.94 349 THR A C 1
ATOM 2627 O O . THR A 1 349 ? -1.178 17.915 2.223 1.00 91.94 349 THR A O 1
ATOM 2630 N N . ALA A 1 350 ? 0.257 17.128 3.754 1.00 95.50 350 ALA A N 1
ATOM 2631 C CA . ALA A 1 350 ? -0.503 15.899 4.005 1.00 95.50 350 ALA A CA 1
ATOM 2632 C C . ALA A 1 350 ? -1.888 16.168 4.618 1.00 95.50 350 ALA A C 1
ATOM 2634 O O . ALA A 1 350 ? -2.882 15.580 4.190 1.00 95.50 350 ALA A O 1
ATOM 2635 N N . LYS A 1 351 ? -1.986 17.086 5.588 1.00 96.75 351 LYS A N 1
ATOM 2636 C CA . LYS A 1 351 ? -3.275 17.488 6.182 1.00 96.75 351 LYS A CA 1
ATOM 2637 C C . LYS A 1 351 ? -4.216 18.107 5.145 1.00 96.75 351 LYS A C 1
ATOM 2639 O O . LYS A 1 351 ? -5.388 17.745 5.097 1.00 96.75 351 LYS A O 1
ATOM 2644 N N . ASP A 1 352 ? -3.706 19.008 4.307 1.00 95.75 352 ASP A N 1
ATOM 2645 C CA . ASP A 1 352 ? -4.454 19.626 3.205 1.00 95.75 352 ASP A CA 1
ATOM 2646 C C . ASP A 1 352 ? -4.883 18.594 2.149 1.00 95.75 352 ASP A C 1
ATOM 2648 O O . ASP A 1 352 ? -6.035 18.606 1.697 1.00 95.75 352 ASP A O 1
ATOM 2652 N N . PHE A 1 353 ? -3.991 17.660 1.806 1.00 97.19 353 PHE A N 1
ATOM 2653 C CA . PHE A 1 353 ? -4.302 16.543 0.923 1.00 97.19 353 PHE A CA 1
ATOM 2654 C C . PHE A 1 353 ? -5.458 15.714 1.468 1.00 97.19 353 PHE A C 1
ATOM 2656 O O . PHE A 1 353 ? -6.462 15.537 0.778 1.00 97.19 353 PHE A O 1
ATOM 2663 N N . TRP A 1 354 ? -5.362 15.251 2.715 1.00 98.38 354 TRP A N 1
ATOM 2664 C CA . TRP A 1 354 ? -6.380 14.384 3.294 1.00 98.38 354 TRP A CA 1
ATOM 2665 C C . TRP A 1 354 ? -7.691 15.100 3.591 1.00 98.38 354 TRP A C 1
ATOM 2667 O O . TRP A 1 354 ? -8.740 14.491 3.387 1.00 98.38 354 TRP A O 1
ATOM 2677 N N . ASP A 1 355 ? -7.686 16.381 3.976 1.00 98.25 355 ASP A N 1
ATOM 2678 C CA . ASP A 1 355 ? -8.932 17.154 4.072 1.00 98.25 355 ASP A CA 1
ATOM 2679 C C . ASP A 1 355 ? -9.630 17.234 2.707 1.00 98.25 355 ASP A C 1
ATOM 2681 O O . ASP A 1 355 ? -10.831 16.985 2.600 1.00 98.25 355 ASP A O 1
ATOM 2685 N N . THR A 1 356 ? -8.867 17.482 1.642 1.00 97.56 356 THR A N 1
ATOM 2686 C CA . THR A 1 356 ? -9.406 17.595 0.283 1.00 97.56 356 THR A CA 1
ATOM 2687 C C . THR A 1 356 ? -9.895 16.248 -0.256 1.00 97.56 356 THR A C 1
ATOM 2689 O O . THR A 1 356 ? -11.055 16.110 -0.639 1.00 97.56 356 THR A O 1
ATOM 2692 N N . ILE A 1 357 ? -9.032 15.230 -0.279 1.00 97.81 357 ILE A N 1
ATOM 2693 C CA . ILE A 1 357 ? -9.326 13.912 -0.857 1.00 97.81 357 ILE A CA 1
ATOM 2694 C C . ILE A 1 357 ? -10.459 13.224 -0.102 1.00 97.81 357 ILE A C 1
ATOM 2696 O O . ILE A 1 357 ? -11.382 12.709 -0.729 1.00 97.81 357 ILE A O 1
ATOM 2700 N N . SER A 1 358 ? -10.468 13.273 1.231 1.00 98.19 358 SER A N 1
ATOM 2701 C CA . SER A 1 358 ? -11.555 12.654 1.993 1.00 98.19 358 SER A CA 1
ATOM 2702 C C . SER A 1 358 ? -12.907 13.304 1.698 1.00 98.19 358 SER A C 1
ATOM 2704 O O . SER A 1 358 ? -13.912 12.607 1.660 1.00 98.19 358 SER A O 1
ATOM 2706 N N . ARG A 1 359 ? -12.986 14.610 1.411 1.00 97.12 359 ARG A N 1
ATOM 2707 C CA . ARG A 1 359 ? -14.254 15.245 1.002 1.00 97.12 359 ARG A CA 1
ATOM 2708 C C . ARG A 1 359 ? -14.733 14.766 -0.365 1.00 97.12 359 ARG A C 1
ATOM 2710 O O . ARG A 1 359 ? -15.941 14.623 -0.548 1.00 97.12 359 ARG A O 1
ATOM 2717 N N . GLU A 1 360 ? -13.803 14.495 -1.272 1.00 96.94 360 GLU A N 1
ATOM 2718 C CA . GLU A 1 360 ? -14.071 14.150 -2.669 1.00 96.94 360 GLU A CA 1
ATOM 2719 C C . GLU A 1 360 ? -14.387 12.669 -2.907 1.00 96.94 360 GLU A C 1
ATOM 2721 O O . GLU A 1 360 ? -15.038 12.336 -3.899 1.00 96.94 360 GLU A O 1
ATOM 2726 N N . PHE A 1 361 ? -13.958 11.787 -2.002 1.00 96.69 361 PHE A N 1
ATOM 2727 C CA . PHE A 1 361 ? -14.136 10.342 -2.116 1.00 96.69 361 PHE A CA 1
ATOM 2728 C C . PHE A 1 361 ? -14.843 9.784 -0.875 1.00 96.69 361 PHE A C 1
ATOM 2730 O O . PHE A 1 361 ? -14.307 9.821 0.227 1.00 96.69 361 PHE A O 1
ATOM 2737 N N . SER A 1 362 ? -16.053 9.248 -1.057 1.00 92.81 362 SER A N 1
ATOM 2738 C CA . SER A 1 362 ? -16.869 8.682 0.032 1.00 92.81 362 SER A CA 1
ATOM 2739 C C . SER A 1 362 ? -17.351 7.252 -0.222 1.00 92.81 362 SER A C 1
ATOM 2741 O O . SER A 1 362 ? -18.072 6.699 0.603 1.00 92.81 362 SER A O 1
ATOM 2743 N N . ASP A 1 363 ? -17.013 6.652 -1.367 1.00 96.12 363 ASP A N 1
ATOM 2744 C CA . ASP A 1 363 ? -17.424 5.282 -1.686 1.00 96.12 363 ASP A CA 1
ATOM 2745 C C . ASP A 1 363 ? -16.735 4.297 -0.731 1.00 96.12 363 ASP A C 1
ATOM 2747 O O . ASP A 1 363 ? -15.510 4.302 -0.601 1.00 96.12 363 ASP A O 1
ATOM 2751 N N . GLY A 1 364 ? -17.517 3.441 -0.067 1.00 96.00 364 GLY A N 1
ATOM 2752 C CA . GLY A 1 364 ? -17.026 2.488 0.932 1.00 96.00 364 GLY A CA 1
ATOM 2753 C C . GLY A 1 364 ? -16.108 1.390 0.382 1.00 96.00 364 GLY A C 1
ATOM 2754 O O . GLY A 1 364 ? -15.565 0.611 1.160 1.00 96.00 364 GLY A O 1
ATOM 2755 N N . ARG A 1 365 ? -15.922 1.302 -0.940 1.00 97.81 365 ARG A N 1
ATOM 2756 C CA . ARG A 1 365 ? -14.944 0.418 -1.602 1.00 97.81 365 ARG A CA 1
ATOM 2757 C C . ARG A 1 365 ? -13.546 1.039 -1.710 1.00 97.81 365 ARG A C 1
ATOM 2759 O O . ARG A 1 365 ? -12.629 0.373 -2.194 1.00 97.81 365 ARG A O 1
ATOM 2766 N N . ILE A 1 366 ? -13.392 2.300 -1.306 1.00 98.75 366 ILE A N 1
ATOM 2767 C CA . ILE A 1 366 ? -12.121 3.026 -1.315 1.00 98.75 366 ILE A CA 1
ATOM 2768 C C . ILE A 1 366 ? -11.458 2.908 0.063 1.00 98.75 366 ILE A C 1
ATOM 2770 O O . ILE A 1 366 ? -12.115 3.087 1.090 1.00 98.75 366 ILE A O 1
ATOM 2774 N N . LEU A 1 367 ? -10.156 2.638 0.078 1.00 98.88 367 LEU A N 1
ATOM 2775 C CA . LEU A 1 367 ? -9.282 2.720 1.242 1.00 98.88 367 LEU A CA 1
ATOM 2776 C C . LEU A 1 367 ? -8.325 3.906 1.074 1.00 98.88 367 LEU A C 1
ATOM 2778 O O . LEU A 1 367 ? -7.954 4.256 -0.051 1.00 98.88 367 LEU A O 1
ATOM 2782 N N . PHE A 1 368 ? -7.906 4.496 2.190 1.00 98.88 368 PHE A N 1
ATOM 2783 C CA . PHE A 1 368 ? -6.952 5.605 2.210 1.00 98.88 368 PHE A CA 1
ATOM 2784 C C . PHE A 1 368 ? -5.662 5.182 2.900 1.00 98.88 368 PHE A C 1
ATOM 2786 O O . PHE A 1 368 ? -5.677 4.851 4.083 1.00 98.88 368 PHE A O 1
ATOM 2793 N N . GLU A 1 369 ? -4.553 5.201 2.173 1.00 98.88 369 GLU A N 1
ATOM 2794 C CA . GLU A 1 369 ? -3.226 4.933 2.718 1.00 98.88 369 GLU A CA 1
ATOM 2795 C C . GLU A 1 369 ? -2.543 6.242 3.065 1.00 98.88 369 GLU A C 1
ATOM 2797 O O . GLU A 1 369 ? -2.173 7.008 2.181 1.00 98.88 369 GLU A O 1
ATOM 2802 N N . LEU A 1 370 ? -2.441 6.508 4.369 1.00 98.69 370 LEU A N 1
ATOM 2803 C CA . LEU A 1 370 ? -2.192 7.838 4.923 1.00 98.69 370 LEU A CA 1
ATOM 2804 C C . LEU A 1 370 ? -0.852 8.437 4.487 1.00 98.69 370 LEU A C 1
ATOM 2806 O O . LEU A 1 370 ? -0.726 9.663 4.429 1.00 98.69 370 LEU A O 1
ATOM 2810 N N . TRP A 1 371 ? 0.131 7.576 4.227 1.00 97.00 371 TRP A N 1
ATOM 2811 C CA . TRP A 1 371 ? 1.496 7.931 3.870 1.00 97.00 371 TRP A CA 1
ATOM 2812 C C . TRP A 1 371 ? 2.230 6.705 3.341 1.00 97.00 371 TRP A C 1
ATOM 2814 O O . TRP A 1 371 ? 2.279 5.697 4.037 1.00 97.00 371 TRP A O 1
ATOM 2824 N N . ASN A 1 372 ? 2.845 6.804 2.170 1.00 96.62 372 ASN A N 1
ATOM 2825 C CA . ASN A 1 372 ? 3.534 5.683 1.535 1.00 96.62 372 ASN A CA 1
ATOM 2826 C C . ASN A 1 372 ? 4.725 5.145 2.354 1.00 96.62 372 ASN A C 1
ATOM 2828 O O . ASN A 1 372 ? 4.656 4.048 2.906 1.00 96.62 372 ASN A O 1
ATOM 2832 N N . GLU A 1 373 ? 5.810 5.916 2.485 1.00 93.12 373 GLU A N 1
ATOM 2833 C CA . GLU A 1 373 ? 7.056 5.424 3.092 1.00 93.12 373 GLU A CA 1
ATOM 2834 C C . GLU A 1 373 ? 7.718 6.467 4.002 1.00 93.12 373 GLU A C 1
ATOM 2836 O O . GLU A 1 373 ? 8.368 7.407 3.532 1.00 93.12 373 GLU A O 1
ATOM 2841 N N . PRO A 1 374 ? 7.604 6.309 5.332 1.00 88.62 374 PRO A N 1
ATOM 2842 C CA . PRO A 1 374 ? 8.431 7.055 6.272 1.00 88.62 374 PRO A CA 1
ATOM 2843 C C . PRO A 1 374 ? 9.905 6.624 6.169 1.00 88.62 374 PRO A C 1
ATOM 2845 O O . PRO A 1 374 ? 10.230 5.452 6.389 1.00 88.62 374 PRO A O 1
ATOM 2848 N N . GLN A 1 375 ? 10.794 7.565 5.828 1.00 76.06 375 GLN A N 1
ATOM 2849 C CA . GLN A 1 375 ? 12.228 7.306 5.597 1.00 76.06 375 GLN A CA 1
ATOM 2850 C C . GLN A 1 375 ? 12.984 6.896 6.885 1.00 76.06 375 GLN A C 1
ATOM 2852 O O . GLN A 1 375 ? 12.497 7.108 7.991 1.00 76.06 375 GLN A O 1
ATOM 2857 N N . ASN A 1 376 ? 14.201 6.352 6.725 1.00 63.41 376 ASN A N 1
ATOM 2858 C CA . ASN A 1 376 ? 15.136 5.745 7.703 1.00 63.41 376 ASN A CA 1
ATOM 2859 C C . ASN A 1 376 ? 15.511 6.486 8.994 1.00 63.41 376 ASN A C 1
ATOM 2861 O O . ASN A 1 376 ? 16.455 6.083 9.682 1.00 63.41 376 ASN A O 1
ATOM 2865 N N . VAL A 1 377 ? 14.876 7.591 9.323 1.00 52.38 377 VAL A N 1
ATOM 2866 C CA . VAL A 1 377 ? 15.007 8.104 10.678 1.00 52.38 377 VAL A CA 1
ATOM 2867 C C . VAL A 1 377 ? 14.031 7.310 11.528 1.00 52.38 377 VAL A C 1
ATOM 2869 O O . VAL A 1 377 ? 12.923 6.996 11.105 1.00 52.38 377 VAL A O 1
ATOM 2872 N N . TYR A 1 378 ? 14.476 6.947 12.724 1.00 54.91 378 TYR A N 1
ATOM 2873 C CA . TYR A 1 378 ? 13.696 6.172 13.677 1.00 54.91 378 TYR A CA 1
ATOM 2874 C C . TYR A 1 378 ? 13.601 4.653 13.323 1.00 54.91 378 TYR A C 1
ATOM 2876 O O . TYR A 1 378 ? 12.765 4.197 12.548 1.00 54.91 378 TYR A O 1
ATOM 2884 N N . LYS A 1 379 ? 14.463 3.836 13.963 1.00 57.47 379 LYS A N 1
ATOM 2885 C CA . LYS A 1 379 ? 14.570 2.361 13.797 1.00 57.47 379 LYS A CA 1
ATOM 2886 C C . LYS A 1 379 ? 14.084 1.539 15.009 1.00 57.47 379 LYS A C 1
ATOM 2888 O O . LYS A 1 379 ? 14.542 0.415 15.223 1.00 57.47 379 LYS A O 1
ATOM 2893 N N . ASN A 1 380 ? 13.262 2.106 15.886 1.00 59.66 380 ASN A N 1
ATOM 2894 C CA . ASN A 1 380 ? 12.922 1.516 17.185 1.00 59.66 380 ASN A CA 1
ATOM 2895 C C . ASN A 1 380 ? 11.506 1.892 17.666 1.00 59.66 380 ASN A C 1
ATOM 2897 O O . ASN A 1 380 ? 10.714 2.497 16.959 1.00 59.66 380 ASN A O 1
ATOM 2901 N N . GLN A 1 381 ? 11.154 1.551 18.906 1.00 56.47 381 GLN A N 1
ATOM 2902 C CA . GLN A 1 381 ? 9.826 1.875 19.438 1.00 56.47 381 GLN A CA 1
ATOM 2903 C C . GLN A 1 381 ? 9.523 3.386 19.470 1.00 56.47 381 GLN A C 1
ATOM 2905 O O . GLN A 1 381 ? 8.371 3.782 19.290 1.00 56.47 381 GLN A O 1
ATOM 2910 N N . ALA A 1 382 ? 10.532 4.241 19.669 1.00 59.19 382 ALA A N 1
ATOM 2911 C CA . ALA A 1 382 ? 10.344 5.692 19.652 1.00 59.19 382 ALA A CA 1
ATOM 2912 C C . ALA A 1 382 ? 9.886 6.193 18.269 1.00 59.19 382 ALA A C 1
ATOM 2914 O O . ALA A 1 382 ? 9.168 7.184 18.172 1.00 59.19 382 ALA A O 1
ATOM 2915 N N . SER A 1 383 ? 10.221 5.443 17.217 1.00 72.94 383 SER A N 1
ATOM 2916 C CA . SER A 1 383 ? 9.793 5.662 15.828 1.00 72.94 383 SER A CA 1
ATOM 2917 C C . SER A 1 383 ? 8.293 5.542 15.674 1.00 72.94 383 SER A C 1
ATOM 2919 O O . SER A 1 383 ? 7.642 6.441 15.148 1.00 72.94 383 SER A O 1
ATOM 2921 N N . TRP A 1 384 ? 7.730 4.456 16.204 1.00 86.44 384 TRP A N 1
ATOM 2922 C CA . TRP A 1 384 ? 6.292 4.256 16.167 1.00 86.44 384 TRP A CA 1
ATOM 2923 C C . TRP A 1 384 ? 5.553 5.289 17.020 1.00 86.44 384 TRP A C 1
ATOM 2925 O O . TRP A 1 384 ? 4.545 5.825 16.574 1.00 86.44 384 TRP A O 1
ATOM 2935 N N . THR A 1 385 ? 6.057 5.622 18.212 1.00 83.00 385 THR A N 1
ATOM 2936 C CA . THR A 1 385 ? 5.434 6.656 19.057 1.00 83.00 385 THR A CA 1
ATOM 2937 C C . THR A 1 385 ? 5.347 8.005 18.337 1.00 83.00 385 THR A C 1
ATOM 2939 O O . THR A 1 385 ? 4.298 8.647 18.393 1.00 83.00 385 THR A O 1
ATOM 2942 N N . ALA A 1 386 ? 6.406 8.412 17.628 1.00 81.56 386 ALA A N 1
ATOM 2943 C CA . ALA A 1 386 ? 6.408 9.641 16.839 1.00 81.56 386 ALA A CA 1
ATOM 2944 C C . ALA A 1 386 ? 5.419 9.570 15.661 1.00 81.56 386 ALA A C 1
ATOM 2946 O O . ALA A 1 386 ? 4.532 10.416 15.548 1.00 81.56 386 ALA A O 1
ATOM 2947 N N . LEU A 1 387 ? 5.511 8.529 14.825 1.00 89.56 387 LEU A N 1
ATOM 2948 C CA . LEU A 1 387 ? 4.647 8.363 13.648 1.00 89.56 387 LEU A CA 1
ATOM 2949 C C . LEU A 1 387 ? 3.165 8.240 14.011 1.00 89.56 387 LEU A C 1
ATOM 2951 O O . LEU A 1 387 ? 2.315 8.838 13.353 1.00 89.56 387 LEU A O 1
ATOM 2955 N N . LYS A 1 388 ? 2.848 7.540 15.103 1.00 92.69 388 LYS A N 1
ATOM 2956 C CA . LYS A 1 388 ? 1.483 7.417 15.616 1.00 92.69 388 LYS A CA 1
ATOM 2957 C C . LYS A 1 388 ? 0.836 8.787 15.824 1.00 92.69 388 LYS A C 1
ATOM 2959 O O . LYS A 1 388 ? -0.301 8.974 15.409 1.00 92.69 388 LYS A O 1
ATOM 2964 N N . GLY A 1 389 ? 1.549 9.756 16.403 1.00 91.62 389 GLY A N 1
ATOM 2965 C CA . GLY A 1 389 ? 1.023 11.110 16.611 1.00 91.62 389 GLY A CA 1
ATOM 2966 C C . GLY A 1 389 ? 0.632 11.829 15.311 1.00 91.62 389 GLY A C 1
ATOM 2967 O O . GLY A 1 389 ? -0.356 12.564 15.288 1.00 91.62 389 GLY A O 1
ATOM 2968 N N . TYR A 1 390 ? 1.361 11.591 14.219 1.00 95.12 390 TYR A N 1
ATOM 2969 C CA . TYR A 1 390 ? 1.014 12.106 12.891 1.00 95.12 390 TYR A CA 1
ATOM 2970 C C . TYR A 1 390 ? -0.203 11.378 12.307 1.00 95.12 390 TYR A C 1
ATOM 2972 O O . TYR A 1 390 ? -1.152 12.017 11.851 1.00 95.12 390 TYR A O 1
ATOM 2980 N N . TRP A 1 391 ? -0.235 10.047 12.382 1.00 97.62 391 TRP A N 1
ATOM 2981 C CA . TRP A 1 391 ? -1.357 9.255 11.872 1.00 97.62 391 TRP A CA 1
ATOM 2982 C C . TRP A 1 391 ? -2.677 9.595 12.558 1.00 97.62 391 TRP A C 1
ATOM 2984 O O . TRP A 1 391 ? -3.667 9.805 11.865 1.00 97.62 391 TRP A O 1
ATOM 2994 N N . GLU A 1 392 ? -2.697 9.757 13.883 1.00 98.19 392 GLU A N 1
ATOM 2995 C CA . GLU A 1 392 ? -3.908 10.149 14.625 1.00 98.19 392 GLU A CA 1
ATOM 2996 C C . GLU A 1 392 ? -4.466 11.510 14.163 1.00 98.19 392 GLU A C 1
ATOM 2998 O O . GLU A 1 392 ? -5.682 11.704 14.104 1.00 98.19 392 GLU A O 1
ATOM 3003 N N . GLN A 1 393 ? -3.601 12.450 13.765 1.00 98.06 393 GLN A N 1
ATOM 3004 C CA . GLN A 1 393 ? -4.039 13.735 13.211 1.00 98.06 393 GLN A CA 1
ATOM 3005 C C . GLN A 1 393 ? -4.685 13.577 11.829 1.00 98.06 393 GLN A C 1
ATOM 3007 O O . GLN A 1 393 ? -5.744 14.159 11.586 1.00 98.06 393 GLN A O 1
ATOM 3012 N N . LEU A 1 394 ? -4.091 12.778 10.934 1.00 98.69 394 LEU A N 1
ATOM 3013 C CA . LEU A 1 394 ? -4.668 12.519 9.607 1.00 98.69 394 LEU A CA 1
ATOM 3014 C C . LEU A 1 394 ? -5.986 11.741 9.706 1.00 98.69 394 LEU A C 1
ATOM 3016 O O . LEU A 1 394 ? -6.959 12.092 9.039 1.00 98.69 394 LEU A O 1
ATOM 3020 N N . ILE A 1 395 ? -6.045 10.743 10.593 1.00 98.75 395 ILE A N 1
ATOM 3021 C CA . ILE A 1 395 ? -7.269 10.005 10.927 1.00 98.75 395 ILE A CA 1
ATOM 3022 C C . ILE A 1 395 ? -8.353 10.987 11.373 1.00 98.75 395 ILE A C 1
ATOM 3024 O O . ILE A 1 395 ? -9.445 10.985 10.809 1.00 98.75 395 ILE A O 1
ATOM 3028 N N . SER A 1 396 ? -8.046 11.870 12.330 1.00 98.50 396 SER A N 1
ATOM 3029 C CA . SER A 1 396 ? -8.996 12.868 12.831 1.00 98.50 396 SER A CA 1
ATOM 3030 C C . SER A 1 396 ? -9.551 13.748 11.709 1.00 98.50 396 SER A C 1
ATOM 3032 O O . SER A 1 396 ? -10.763 13.919 11.616 1.00 98.50 396 SER A O 1
ATOM 3034 N N . ILE A 1 397 ? -8.707 14.240 10.796 1.00 98.56 397 ILE A N 1
ATOM 3035 C CA . ILE A 1 397 ? -9.150 15.031 9.634 1.00 98.56 397 ILE A CA 1
ATOM 3036 C C . ILE A 1 397 ? -10.150 14.244 8.777 1.00 98.56 397 ILE A C 1
ATOM 3038 O O . ILE A 1 397 ? -11.239 14.736 8.479 1.00 98.56 397 ILE A O 1
ATOM 3042 N N . ILE A 1 398 ? -9.814 13.003 8.424 1.00 98.62 398 ILE A N 1
ATOM 3043 C CA . ILE A 1 398 ? -10.657 12.161 7.569 1.00 98.62 398 ILE A CA 1
ATOM 3044 C C . ILE A 1 398 ? -11.989 11.832 8.262 1.00 98.62 398 ILE A C 1
ATOM 3046 O O . ILE A 1 398 ? -13.054 11.921 7.644 1.00 98.62 398 ILE A O 1
ATOM 3050 N N . ARG A 1 399 ? -11.957 11.490 9.556 1.00 98.00 399 ARG A N 1
ATOM 3051 C CA . ARG A 1 399 ? -13.164 11.181 10.338 1.00 98.00 399 ARG A CA 1
ATOM 3052 C C . ARG A 1 399 ? -14.037 12.410 10.576 1.00 98.00 399 ARG A C 1
ATOM 3054 O O . ARG A 1 399 ? -15.253 12.300 10.442 1.00 98.00 399 ARG A O 1
ATOM 3061 N N . ASN A 1 400 ? -13.451 13.585 10.811 1.00 97.75 400 ASN A N 1
ATOM 3062 C CA . ASN A 1 400 ? -14.185 14.853 10.932 1.00 97.75 400 ASN A CA 1
ATOM 3063 C C . ASN A 1 400 ? -14.896 15.250 9.629 1.00 97.75 400 ASN A C 1
ATOM 3065 O O . ASN A 1 400 ? -15.905 15.953 9.663 1.00 97.75 400 ASN A O 1
ATOM 3069 N N . ASN A 1 401 ? -14.430 14.742 8.486 1.00 97.56 401 ASN A N 1
ATOM 3070 C CA . ASN A 1 401 ? -15.114 14.869 7.199 1.00 97.56 401 ASN A CA 1
ATOM 3071 C C . ASN A 1 401 ? -16.241 13.843 6.996 1.00 97.56 401 ASN A C 1
ATOM 3073 O O . ASN A 1 401 ? -16.819 13.763 5.909 1.00 97.56 401 ASN A O 1
ATOM 3077 N N . GLY A 1 402 ? -16.579 13.073 8.035 1.00 95.44 402 GLY A N 1
ATOM 3078 C CA . GLY A 1 402 ? -17.654 12.086 8.028 1.00 95.44 402 GLY A CA 1
ATOM 3079 C C . GLY A 1 402 ? -17.320 10.844 7.208 1.00 95.44 402 GLY A C 1
ATOM 3080 O O . GLY A 1 402 ? -18.217 10.250 6.611 1.00 95.44 402 GLY A O 1
ATOM 3081 N N . ARG A 1 403 ? -16.035 10.481 7.092 1.00 95.50 403 ARG A N 1
ATOM 3082 C CA . ARG A 1 403 ? -15.602 9.329 6.287 1.00 95.50 403 ARG A CA 1
ATOM 3083 C C . ARG A 1 403 ? -15.344 8.111 7.145 1.00 95.50 403 ARG A C 1
ATOM 3085 O O . ARG A 1 403 ? -14.573 8.170 8.095 1.00 95.50 403 ARG A O 1
ATOM 3092 N N . SER A 1 404 ? -15.931 6.991 6.746 1.00 94.25 404 SER A N 1
ATOM 3093 C CA . SER A 1 404 ? -15.795 5.679 7.383 1.00 94.25 404 SER A CA 1
ATOM 3094 C C . SER A 1 404 ? -14.899 4.717 6.601 1.00 94.25 404 SER A C 1
ATOM 3096 O O . SER A 1 404 ? -14.822 3.543 6.946 1.00 94.25 404 SER A O 1
ATOM 3098 N N . ASN A 1 405 ? -14.231 5.184 5.543 1.00 98.00 405 ASN A N 1
ATOM 3099 C CA . ASN A 1 405 ? -13.306 4.381 4.743 1.00 98.00 405 ASN A CA 1
ATOM 3100 C C . ASN A 1 405 ? -12.244 3.706 5.624 1.00 98.00 405 ASN A C 1
ATOM 3102 O O . ASN A 1 405 ? -11.773 4.306 6.595 1.00 98.00 405 ASN A O 1
ATOM 3106 N N . VAL A 1 406 ? -11.842 2.482 5.273 1.00 98.69 406 VAL A N 1
ATOM 3107 C CA . VAL A 1 406 ? -10.701 1.822 5.926 1.00 98.69 406 VAL A CA 1
ATOM 3108 C C . VAL A 1 406 ? -9.447 2.655 5.678 1.00 98.69 406 VAL A C 1
ATOM 3110 O O . VAL A 1 406 ? -9.169 3.038 4.538 1.00 98.69 406 VAL A O 1
ATOM 3113 N N . LEU A 1 407 ? -8.703 2.933 6.745 1.00 98.88 407 LEU A N 1
ATOM 3114 C CA . LEU A 1 407 ? -7.428 3.643 6.667 1.00 98.88 407 LEU A CA 1
ATOM 3115 C C . LEU A 1 407 ? -6.282 2.637 6.719 1.00 98.88 407 LEU A C 1
ATOM 3117 O O . LEU A 1 407 ? -6.393 1.603 7.374 1.00 98.88 407 LEU A O 1
ATOM 3121 N N . ILE A 1 408 ? -5.189 2.929 6.025 1.00 98.94 408 ILE A N 1
ATOM 3122 C CA . ILE A 1 408 ? -3.970 2.126 6.027 1.00 98.94 408 ILE A CA 1
ATOM 3123 C C . ILE A 1 408 ? -2.845 3.026 6.537 1.00 98.94 408 ILE A C 1
ATOM 3125 O O . ILE A 1 408 ? -2.551 4.058 5.934 1.00 98.94 408 ILE A O 1
ATOM 3129 N N . ALA A 1 409 ? -2.258 2.665 7.674 1.00 98.38 409 ALA A N 1
ATOM 3130 C CA . ALA A 1 409 ? -1.178 3.418 8.297 1.00 98.38 409 ALA A CA 1
ATOM 3131 C C . ALA A 1 409 ? 0.163 2.710 8.113 1.00 98.38 409 ALA A C 1
ATOM 3133 O O . ALA A 1 409 ? 0.269 1.496 8.300 1.00 98.38 409 ALA A O 1
ATOM 3134 N N . SER A 1 410 ? 1.193 3.480 7.794 1.00 95.75 410 SER A N 1
ATOM 3135 C CA . SER A 1 410 ? 2.535 2.952 7.574 1.00 95.75 410 SER A CA 1
ATOM 3136 C C . SER A 1 410 ? 3.331 2.816 8.865 1.00 95.75 410 SER A C 1
ATOM 3138 O O . SER A 1 410 ? 3.163 3.584 9.820 1.00 95.75 410 SER A O 1
ATOM 3140 N N . GLY A 1 411 ? 4.195 1.801 8.879 1.00 91.44 411 GLY A N 1
ATOM 3141 C CA . GLY A 1 411 ? 5.240 1.630 9.881 1.00 91.44 411 GLY A CA 1
ATOM 3142 C C . GLY A 1 411 ? 6.404 2.589 9.655 1.00 91.44 411 GLY A C 1
ATOM 3143 O O . GLY A 1 411 ? 6.243 3.683 9.126 1.00 91.44 411 GLY A O 1
ATOM 3144 N N . PHE A 1 412 ? 7.596 2.166 10.049 1.00 87.12 412 PHE A N 1
ATOM 3145 C CA . PHE A 1 412 ? 8.837 2.912 9.841 1.00 87.12 412 PHE A CA 1
ATOM 3146 C C . PHE A 1 412 ? 9.786 2.109 8.948 1.00 87.12 412 PHE A C 1
ATOM 3148 O O . PHE A 1 412 ? 9.478 0.980 8.559 1.00 87.12 412 PHE A O 1
ATOM 3155 N N . TYR A 1 413 ? 10.938 2.698 8.615 1.00 86.81 413 TYR A N 1
ATOM 3156 C CA . TYR A 1 413 ? 11.948 2.069 7.761 1.00 86.81 413 TYR A CA 1
ATOM 3157 C C . TYR A 1 413 ? 11.385 1.709 6.374 1.00 86.81 413 TYR A C 1
ATOM 3159 O O . TYR A 1 413 ? 11.344 0.537 6.006 1.00 86.81 413 TYR A O 1
ATOM 3167 N N . TRP A 1 414 ? 10.895 2.719 5.637 1.00 90.25 414 TRP A N 1
ATOM 3168 C CA . TRP A 1 414 ? 10.155 2.563 4.370 1.00 90.25 414 TRP A CA 1
ATOM 3169 C C . TRP A 1 414 ? 9.041 1.533 4.477 1.00 90.25 414 TRP A C 1
ATOM 3171 O O . TRP A 1 414 ? 8.876 0.669 3.624 1.00 90.25 414 TRP A O 1
ATOM 3181 N N . THR A 1 415 ? 8.314 1.578 5.593 1.00 93.44 415 THR A N 1
ATOM 3182 C CA . THR A 1 415 ? 7.161 0.703 5.817 1.00 93.44 415 THR A CA 1
ATOM 3183 C C . THR A 1 415 ? 7.533 -0.794 5.856 1.00 93.44 415 THR A C 1
ATOM 3185 O O . THR A 1 415 ? 6.662 -1.660 5.794 1.00 93.44 415 THR A O 1
ATOM 3188 N N . LEU A 1 416 ? 8.817 -1.141 6.020 1.00 91.94 416 LEU A N 1
ATOM 3189 C CA . LEU A 1 416 ? 9.264 -2.529 6.177 1.00 91.94 416 LEU A CA 1
ATOM 3190 C C . LEU A 1 416 ? 9.084 -3.032 7.614 1.00 91.94 416 LEU A C 1
ATOM 3192 O O . LEU A 1 416 ? 8.875 -4.230 7.809 1.00 91.94 416 LEU A O 1
ATOM 3196 N N . ASP A 1 417 ? 9.174 -2.149 8.612 1.00 90.44 417 ASP A N 1
ATOM 3197 C CA . ASP A 1 417 ? 9.215 -2.523 10.026 1.00 90.44 417 ASP A CA 1
ATOM 3198 C C . ASP A 1 417 ? 7.919 -2.161 10.766 1.00 90.44 417 ASP A C 1
ATOM 3200 O O . ASP A 1 417 ? 7.538 -0.992 10.877 1.00 90.44 417 ASP A O 1
ATOM 3204 N N . LEU A 1 418 ? 7.246 -3.192 11.286 1.00 93.31 418 LEU A N 1
ATOM 3205 C CA . LEU A 1 418 ? 6.002 -3.096 12.054 1.00 93.31 418 LEU A CA 1
ATOM 3206 C C . LEU A 1 418 ? 6.171 -3.571 13.500 1.00 93.31 418 LEU A C 1
ATOM 3208 O O . LEU A 1 418 ? 5.181 -3.739 14.226 1.00 93.31 418 LEU A O 1
ATOM 3212 N N . ARG A 1 419 ? 7.416 -3.785 13.942 1.00 90.88 419 ARG A N 1
ATOM 3213 C CA . ARG A 1 419 ? 7.703 -4.268 15.291 1.00 90.88 419 ARG A CA 1
ATOM 3214 C C . ARG A 1 419 ? 7.114 -3.343 16.335 1.00 90.88 419 ARG A C 1
ATOM 3216 O O . ARG A 1 419 ? 7.157 -2.121 16.213 1.00 90.88 419 ARG A O 1
ATOM 3223 N N . SER A 1 420 ? 6.586 -3.952 17.393 1.00 88.56 420 SER A N 1
ATOM 3224 C CA . SER A 1 420 ? 6.057 -3.279 18.578 1.00 88.56 420 SER A CA 1
ATOM 3225 C C . SER A 1 420 ? 4.815 -2.394 18.368 1.00 88.56 420 SER A C 1
ATOM 3227 O O . SER A 1 420 ? 4.218 -1.963 19.358 1.00 88.56 420 SER A O 1
ATOM 3229 N N . ILE A 1 421 ? 4.331 -2.204 17.132 1.00 93.69 421 ILE A N 1
ATOM 3230 C CA . ILE A 1 421 ? 3.070 -1.495 16.841 1.00 93.69 421 ILE A CA 1
ATOM 3231 C C . ILE A 1 421 ? 1.890 -2.138 17.578 1.00 93.69 421 ILE A C 1
ATOM 3233 O O . ILE A 1 421 ? 1.042 -1.432 18.125 1.00 93.69 421 ILE A O 1
ATOM 3237 N N . LYS A 1 422 ? 1.873 -3.476 17.685 1.00 94.75 422 LYS A N 1
ATOM 3238 C CA . LYS A 1 422 ? 0.852 -4.239 18.430 1.00 94.75 422 LYS A CA 1
ATOM 3239 C C . LYS A 1 422 ? 0.670 -3.786 19.885 1.00 94.75 422 LYS A C 1
ATOM 3241 O O . LYS A 1 422 ? -0.400 -3.984 20.448 1.00 94.75 422 LYS A O 1
ATOM 3246 N N . ASN A 1 423 ? 1.694 -3.168 20.480 1.00 93.06 423 ASN A N 1
ATOM 3247 C CA . ASN A 1 423 ? 1.679 -2.701 21.865 1.00 93.06 423 ASN A CA 1
ATOM 3248 C C . ASN A 1 423 ? 1.100 -1.282 22.008 1.00 93.06 423 ASN A C 1
ATOM 3250 O O . ASN A 1 423 ? 0.846 -0.832 23.120 1.00 93.06 423 ASN A O 1
ATOM 3254 N N . SER A 1 424 ? 0.916 -0.552 20.903 1.00 93.38 424 SER A N 1
ATOM 3255 C CA . SER A 1 424 ? 0.392 0.817 20.897 1.00 93.38 424 SER A CA 1
ATOM 3256 C C . SER A 1 424 ? -0.366 1.091 19.597 1.00 93.38 424 SER A C 1
ATOM 3258 O O . SER A 1 424 ? 0.018 1.950 18.807 1.00 93.38 424 SER A O 1
ATOM 3260 N N . LEU A 1 425 ? -1.454 0.356 19.366 1.00 96.44 425 LEU A N 1
ATOM 3261 C CA . LEU A 1 425 ? -2.293 0.499 18.170 1.00 96.44 425 LEU A CA 1
ATOM 3262 C C . LEU A 1 425 ? -2.871 1.916 18.029 1.00 96.44 425 LEU A C 1
ATOM 3264 O O . LEU A 1 425 ? -2.981 2.650 19.014 1.00 96.44 425 LEU A O 1
ATOM 3268 N N . LEU A 1 426 ? -3.243 2.285 16.803 1.00 97.69 426 LEU A N 1
ATOM 3269 C CA . LEU A 1 426 ? -3.984 3.519 16.530 1.00 97.69 426 LEU A CA 1
ATOM 3270 C C . LEU A 1 426 ? -5.367 3.463 17.190 1.00 97.69 426 LEU A C 1
ATOM 3272 O O . LEU A 1 426 ? -5.933 2.380 17.365 1.00 97.69 426 LEU A O 1
ATOM 3276 N N . SER A 1 427 ? -5.887 4.625 17.576 1.00 95.69 427 SER A N 1
ATOM 3277 C CA . SER A 1 427 ? -7.156 4.754 18.296 1.00 95.69 427 SER A CA 1
ATOM 3278 C C . SER A 1 427 ? -8.364 4.355 17.443 1.00 95.69 427 SER A C 1
ATOM 3280 O O . SER A 1 427 ? -9.351 3.838 17.965 1.00 95.69 427 SER A O 1
ATOM 3282 N N . ASP A 1 428 ? -8.263 4.529 16.125 1.00 97.56 428 ASP A N 1
ATOM 3283 C CA . ASP A 1 428 ? -9.284 4.124 15.168 1.00 97.56 428 ASP A CA 1
ATOM 3284 C C . ASP A 1 428 ? -9.197 2.622 14.864 1.00 97.56 428 ASP A C 1
ATOM 3286 O O . ASP A 1 428 ? -8.262 2.139 14.217 1.00 97.56 428 ASP A O 1
ATOM 3290 N N . ALA A 1 429 ? -10.214 1.880 15.308 1.00 96.31 429 ALA A N 1
ATOM 3291 C CA . ALA A 1 429 ? -10.338 0.445 15.079 1.00 96.31 429 ALA A CA 1
ATOM 3292 C C . ALA A 1 429 ? -10.510 0.075 13.595 1.00 96.31 429 ALA A C 1
ATOM 3294 O O . ALA A 1 429 ? -10.185 -1.049 13.214 1.00 96.31 429 ALA A O 1
ATOM 3295 N N . ASN A 1 430 ? -10.961 1.004 12.746 1.00 97.88 430 ASN A N 1
ATOM 3296 C CA . ASN A 1 430 ? -11.143 0.806 11.311 1.00 97.88 430 ASN A CA 1
ATOM 3297 C C . ASN A 1 430 ? -9.862 1.096 10.502 1.00 97.88 430 ASN A C 1
ATOM 3299 O O . ASN A 1 430 ? -9.900 1.718 9.432 1.00 97.88 430 ASN A O 1
ATOM 3303 N N . THR A 1 431 ? -8.727 0.637 11.035 1.00 98.50 431 THR A N 1
ATOM 3304 C CA . THR A 1 431 ? -7.384 0.870 10.492 1.00 98.50 431 THR A CA 1
ATOM 3305 C C . THR A 1 431 ? -6.635 -0.444 10.269 1.00 98.50 431 THR A C 1
ATOM 3307 O O . THR A 1 431 ? -6.609 -1.325 11.132 1.00 98.50 431 THR A O 1
ATOM 3310 N N . ALA A 1 432 ? -6.002 -0.557 9.106 1.00 98.69 432 ALA A N 1
ATOM 3311 C CA . ALA A 1 432 ? -5.038 -1.585 8.736 1.00 98.69 432 ALA A CA 1
ATOM 3312 C C . ALA A 1 432 ? -3.617 -0.995 8.696 1.00 98.69 432 ALA A C 1
ATOM 3314 O O . ALA A 1 432 ? -3.438 0.222 8.760 1.00 98.69 432 ALA A O 1
ATOM 3315 N N . TYR A 1 433 ? -2.605 -1.852 8.571 1.00 98.62 433 TYR A N 1
ATOM 3316 C CA . TYR A 1 433 ? -1.203 -1.430 8.536 1.00 98.62 433 TYR A CA 1
ATOM 3317 C C . TYR A 1 433 ? -0.537 -1.805 7.216 1.00 98.62 433 TYR A C 1
ATOM 3319 O O . TYR A 1 433 ? -0.682 -2.939 6.756 1.00 98.62 433 TYR A O 1
ATOM 3327 N N . ALA A 1 434 ? 0.170 -0.855 6.605 1.00 98.56 434 ALA A N 1
ATOM 3328 C CA . ALA A 1 434 ? 0.925 -1.090 5.381 1.00 98.56 434 ALA A CA 1
ATOM 3329 C C . ALA A 1 434 ? 2.209 -1.877 5.679 1.00 98.56 434 ALA A C 1
ATOM 3331 O O . ALA A 1 434 ? 2.806 -1.720 6.743 1.00 98.56 434 ALA A O 1
ATOM 3332 N N . TRP A 1 435 ? 2.643 -2.715 4.740 1.00 97.81 435 TRP A N 1
ATOM 3333 C CA . TRP A 1 435 ? 3.948 -3.375 4.783 1.00 97.81 435 TRP A CA 1
ATOM 3334 C C . TRP A 1 435 ? 4.588 -3.367 3.401 1.00 97.81 435 TRP A C 1
ATOM 3336 O O . TRP A 1 435 ? 3.966 -3.823 2.445 1.00 97.81 435 TRP A O 1
ATOM 3346 N N . HIS A 1 436 ? 5.816 -2.879 3.278 1.00 96.88 436 HIS A N 1
ATOM 3347 C CA . HIS A 1 436 ? 6.545 -2.888 2.013 1.00 96.88 436 HIS A CA 1
ATOM 3348 C C . HIS A 1 436 ? 7.690 -3.884 2.076 1.00 96.88 436 HIS A C 1
ATOM 3350 O O . HIS A 1 436 ? 8.463 -3.915 3.033 1.00 96.88 436 HIS A O 1
ATOM 3356 N N . VAL A 1 437 ? 7.800 -4.726 1.052 1.00 95.62 437 VAL A N 1
ATOM 3357 C CA . VAL A 1 437 ? 8.834 -5.760 1.005 1.00 95.62 437 VAL A CA 1
ATOM 3358 C C . VAL A 1 437 ? 9.318 -5.979 -0.418 1.00 95.62 437 VAL A C 1
ATOM 3360 O O . VAL A 1 437 ? 8.566 -6.363 -1.311 1.00 95.62 437 VAL A O 1
ATOM 3363 N N . TYR A 1 438 ? 10.612 -5.768 -0.625 1.00 95.19 438 TYR A N 1
ATOM 3364 C CA . TYR A 1 438 ? 11.249 -5.862 -1.931 1.00 95.19 438 TYR A CA 1
ATOM 3365 C C . TYR A 1 438 ? 12.368 -6.906 -1.945 1.00 95.19 438 TYR A C 1
ATOM 3367 O O . TYR A 1 438 ? 12.942 -7.253 -0.907 1.00 95.19 438 TYR A O 1
ATOM 3375 N N . GLY A 1 439 ? 12.651 -7.425 -3.142 1.00 92.69 439 GLY A N 1
ATOM 3376 C CA . GLY A 1 439 ? 13.821 -8.260 -3.407 1.00 92.69 439 GLY A CA 1
ATOM 3377 C C . GLY A 1 439 ? 15.134 -7.512 -3.161 1.00 92.69 439 GLY A C 1
ATOM 3378 O O . GLY A 1 439 ? 15.140 -6.297 -2.990 1.00 92.69 439 GLY A O 1
ATOM 3379 N N . GLY A 1 440 ? 16.256 -8.232 -3.115 1.00 83.06 440 GLY A N 1
ATOM 3380 C CA . GLY A 1 440 ? 17.591 -7.630 -2.952 1.00 83.06 440 GLY A CA 1
ATOM 3381 C C . GLY A 1 440 ? 17.941 -7.163 -1.529 1.00 83.06 440 GLY A C 1
ATOM 3382 O O . GLY A 1 440 ? 19.113 -7.016 -1.195 1.00 83.06 440 GLY A O 1
ATOM 3383 N N . HIS A 1 441 ? 16.964 -7.066 -0.624 1.00 79.81 441 HIS A N 1
ATOM 3384 C CA . HIS A 1 441 ? 17.174 -6.695 0.785 1.00 79.81 441 HIS A CA 1
ATOM 3385 C C . HIS A 1 441 ? 17.629 -7.858 1.695 1.00 79.81 441 HIS A C 1
ATOM 3387 O O . HIS A 1 441 ? 17.487 -7.785 2.914 1.00 79.81 441 HIS A O 1
ATOM 3393 N N . ASN A 1 442 ? 18.148 -8.960 1.132 1.00 67.50 442 ASN A N 1
ATOM 3394 C CA . ASN A 1 442 ? 18.529 -10.189 1.859 1.00 67.50 442 ASN A CA 1
ATOM 3395 C C . ASN A 1 442 ? 17.441 -10.727 2.815 1.00 67.50 442 ASN A C 1
ATOM 3397 O O . ASN A 1 442 ? 17.737 -11.366 3.826 1.00 67.50 442 ASN A O 1
ATOM 3401 N N . GLY A 1 443 ? 16.172 -10.468 2.498 1.00 75.88 443 GLY A N 1
ATOM 3402 C CA . GLY A 1 443 ? 15.039 -10.893 3.306 1.00 75.88 443 GLY A CA 1
ATOM 3403 C C . GLY A 1 443 ? 14.877 -12.412 3.314 1.00 75.88 443 GLY A C 1
ATOM 3404 O O . GLY A 1 443 ? 14.869 -13.057 2.265 1.00 75.88 443 GLY A O 1
ATOM 3405 N N . THR A 1 444 ? 14.710 -12.990 4.501 1.00 86.00 444 THR A N 1
ATOM 3406 C CA . THR A 1 444 ? 14.261 -14.378 4.674 1.00 86.00 444 THR A CA 1
ATOM 3407 C C . THR A 1 444 ? 12.893 -14.399 5.346 1.00 86.00 444 THR A C 1
ATOM 3409 O O . THR A 1 444 ? 12.528 -13.422 6.004 1.00 86.00 444 THR A O 1
ATOM 3412 N N . PRO A 1 445 ? 12.134 -15.505 5.243 1.00 90.44 445 PRO A N 1
ATOM 3413 C CA . PRO A 1 445 ? 10.904 -15.664 6.007 1.00 90.44 445 PRO A CA 1
ATOM 3414 C C . PRO A 1 445 ? 11.067 -15.374 7.503 1.00 90.44 445 PRO A C 1
ATOM 3416 O O . PRO A 1 445 ? 10.218 -14.726 8.098 1.00 90.44 445 PRO A O 1
ATOM 3419 N N . GLU A 1 446 ? 12.176 -15.784 8.114 1.00 91.12 446 GLU A N 1
ATOM 3420 C CA . GLU A 1 446 ? 12.446 -15.524 9.531 1.00 91.12 446 GLU A CA 1
ATOM 3421 C C . GLU A 1 446 ? 12.612 -14.024 9.815 1.00 91.12 446 GLU A C 1
ATOM 3423 O O . GLU A 1 446 ? 12.089 -13.515 10.806 1.00 91.12 446 GLU A O 1
ATOM 3428 N N . ILE A 1 447 ? 13.302 -13.302 8.927 1.00 90.25 447 ILE A N 1
ATOM 3429 C CA . ILE A 1 447 ? 13.493 -11.851 9.034 1.00 90.25 447 ILE A CA 1
ATOM 3430 C C . ILE A 1 447 ? 12.163 -11.115 8.834 1.00 90.25 447 ILE A C 1
ATOM 3432 O O . ILE A 1 447 ? 11.835 -10.218 9.608 1.00 90.25 447 ILE A O 1
ATOM 3436 N N . TRP A 1 448 ? 11.372 -11.501 7.832 1.00 93.00 448 TRP A N 1
ATOM 3437 C CA . TRP A 1 448 ? 10.065 -10.892 7.580 1.00 93.00 448 TRP A CA 1
ATOM 3438 C C . TRP A 1 448 ? 9.084 -11.144 8.724 1.00 93.00 448 TRP A C 1
ATOM 3440 O O . TRP A 1 448 ? 8.397 -10.219 9.141 1.00 93.00 448 TRP A O 1
ATOM 3450 N N . GLU A 1 449 ? 9.054 -12.353 9.291 1.00 94.06 449 GLU A N 1
ATOM 3451 C CA . GLU A 1 449 ? 8.237 -12.648 10.476 1.00 94.06 449 GLU A CA 1
ATOM 3452 C C . GLU A 1 449 ? 8.595 -11.721 11.641 1.00 94.06 449 GLU A C 1
ATOM 3454 O O . GLU A 1 449 ? 7.706 -11.177 12.296 1.00 94.06 449 GLU A O 1
ATOM 3459 N N . ASN A 1 450 ? 9.893 -11.502 11.863 1.00 93.25 450 ASN A N 1
ATOM 3460 C CA . ASN A 1 450 ? 10.375 -10.594 12.893 1.00 93.25 450 ASN A CA 1
ATOM 3461 C C . ASN A 1 450 ? 9.919 -9.148 12.645 1.00 93.25 450 ASN A C 1
ATOM 3463 O O . ASN A 1 450 ? 9.537 -8.482 13.598 1.00 93.25 450 ASN A O 1
ATOM 3467 N N . TYR A 1 451 ? 9.900 -8.675 11.395 1.00 92.25 451 TYR A N 1
ATOM 3468 C CA . TYR A 1 451 ? 9.381 -7.343 11.065 1.00 92.25 451 TYR A CA 1
ATOM 3469 C C . TYR A 1 451 ? 7.872 -7.199 11.283 1.00 92.25 451 TYR A C 1
ATOM 3471 O O . TYR A 1 451 ? 7.422 -6.130 11.687 1.00 92.25 451 TYR A O 1
ATOM 3479 N N . LEU A 1 452 ? 7.090 -8.256 11.044 1.00 94.44 452 LEU A N 1
ATOM 3480 C CA . LEU A 1 452 ? 5.644 -8.226 11.285 1.00 94.44 452 LEU A CA 1
ATOM 3481 C C . LEU A 1 452 ? 5.284 -8.340 12.771 1.00 94.44 452 LEU A C 1
ATOM 3483 O O . LEU A 1 452 ? 4.199 -7.915 13.164 1.00 94.44 452 LEU A O 1
ATOM 3487 N N . ASP A 1 453 ? 6.146 -8.964 13.581 1.00 94.44 453 ASP A N 1
ATOM 3488 C CA . ASP A 1 453 ? 6.015 -9.089 15.041 1.00 94.44 453 ASP A CA 1
ATOM 3489 C C . ASP A 1 453 ? 4.637 -9.604 15.504 1.00 94.44 453 ASP A C 1
ATOM 3491 O O . ASP A 1 453 ? 4.097 -9.209 16.538 1.00 94.44 453 ASP A O 1
ATOM 3495 N N . GLY A 1 454 ? 4.010 -10.479 14.715 1.00 95.50 454 GLY A N 1
ATOM 3496 C CA . GLY A 1 454 ? 2.677 -11.009 15.010 1.00 95.50 454 GLY A CA 1
ATOM 3497 C C . GLY A 1 454 ? 1.526 -9.998 14.898 1.00 95.50 454 GLY A C 1
ATOM 3498 O O . GLY A 1 454 ? 0.397 -10.357 15.225 1.00 95.50 454 GLY A O 1
ATOM 3499 N N . LEU A 1 455 ? 1.747 -8.768 14.412 1.00 96.62 455 LEU A N 1
ATOM 3500 C CA . LEU A 1 455 ? 0.690 -7.757 14.250 1.00 96.62 455 LEU A CA 1
ATOM 3501 C C . LEU A 1 455 ? -0.470 -8.263 13.372 1.00 96.62 455 LEU A C 1
ATOM 3503 O O . LEU A 1 455 ? -1.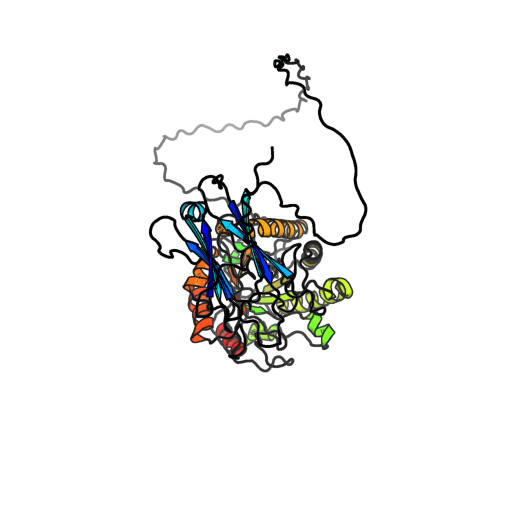634 -8.006 13.682 1.00 96.62 455 LEU A O 1
ATOM 3507 N N . TYR A 1 456 ? -0.164 -9.073 12.351 1.00 96.81 456 TYR A N 1
ATOM 3508 C CA . TYR A 1 456 ? -1.145 -9.710 11.457 1.00 96.81 456 TYR A CA 1
ATOM 3509 C C . TYR A 1 456 ? -2.156 -10.618 12.175 1.00 96.81 456 TYR A C 1
ATOM 3511 O O . TYR A 1 456 ? -3.164 -11.021 11.595 1.00 96.81 456 TYR A O 1
ATOM 3519 N N . GLN A 1 457 ? -1.895 -10.992 13.429 1.00 96.44 457 GLN A N 1
ATOM 3520 C CA . GLN A 1 457 ? -2.808 -11.813 14.222 1.00 96.44 457 GLN A CA 1
ATOM 3521 C C . GLN A 1 457 ? -3.940 -10.983 14.839 1.00 96.44 457 GLN A C 1
ATOM 3523 O O . GLN A 1 457 ? -4.975 -11.543 15.188 1.00 96.44 457 GLN A O 1
ATOM 3528 N N . ILE A 1 458 ? -3.770 -9.661 14.955 1.00 96.81 458 ILE A N 1
ATOM 3529 C CA . ILE A 1 458 ? -4.718 -8.771 15.649 1.00 96.81 458 ILE A CA 1
ATOM 3530 C C . ILE A 1 458 ? -5.198 -7.587 14.801 1.00 96.81 458 ILE A C 1
ATOM 3532 O O . ILE A 1 458 ? -6.196 -6.948 15.149 1.00 96.81 458 ILE A O 1
ATOM 3536 N N . ARG A 1 459 ? -4.499 -7.279 13.704 1.00 97.56 459 ARG A N 1
ATOM 3537 C CA . ARG A 1 459 ? -4.843 -6.220 12.751 1.00 97.56 459 ARG A CA 1
ATOM 3538 C C . ARG A 1 459 ? -4.541 -6.662 11.318 1.00 97.56 459 ARG A C 1
ATOM 3540 O O . ARG A 1 459 ? -3.597 -7.429 11.125 1.00 97.56 459 ARG A O 1
ATOM 3547 N N . PRO A 1 460 ? -5.303 -6.195 10.313 1.00 98.25 460 PRO A N 1
ATOM 3548 C CA . PRO A 1 460 ? -5.001 -6.511 8.926 1.00 98.25 460 PRO A CA 1
ATOM 3549 C C . PRO A 1 460 ? -3.681 -5.863 8.513 1.00 98.25 460 PRO A C 1
ATOM 3551 O O . PRO A 1 460 ? -3.448 -4.684 8.794 1.00 98.25 460 PRO A O 1
ATOM 3554 N N . ILE A 1 461 ? -2.846 -6.627 7.811 1.00 98.50 461 ILE A N 1
ATOM 3555 C CA . ILE A 1 461 ? -1.654 -6.102 7.144 1.00 98.50 461 ILE A CA 1
ATOM 3556 C C . ILE A 1 461 ? -1.914 -6.091 5.644 1.00 98.50 461 ILE A C 1
ATOM 3558 O O . ILE A 1 461 ? -2.259 -7.120 5.051 1.00 98.50 461 ILE A O 1
ATOM 3562 N N . VAL A 1 462 ? -1.747 -4.917 5.044 1.00 98.75 462 VAL A N 1
ATOM 3563 C CA . VAL A 1 462 ? -1.822 -4.715 3.604 1.00 98.75 462 VAL A CA 1
ATOM 3564 C C . VAL A 1 462 ? -0.416 -4.530 3.072 1.00 98.75 462 VAL A C 1
ATOM 3566 O O . VAL A 1 462 ? 0.209 -3.508 3.311 1.00 98.75 462 VAL A O 1
ATOM 3569 N N . THR A 1 463 ? 0.089 -5.513 2.329 1.00 98.62 463 THR A N 1
ATOM 3570 C CA . THR A 1 463 ? 1.339 -5.357 1.588 1.00 98.62 463 THR A CA 1
ATOM 3571 C C . THR A 1 463 ? 1.093 -4.463 0.378 1.00 98.62 463 THR A C 1
ATOM 3573 O O . THR A 1 463 ? 0.842 -4.953 -0.723 1.00 98.62 463 THR A O 1
ATOM 3576 N N . THR A 1 464 ? 1.047 -3.154 0.602 1.00 98.62 464 THR A N 1
ATOM 3577 C CA . THR A 1 464 ? 0.707 -2.133 -0.399 1.00 98.62 464 THR A CA 1
ATOM 3578 C C . THR A 1 464 ? 1.744 -2.059 -1.515 1.00 98.62 464 THR A C 1
ATOM 3580 O O . THR A 1 464 ? 1.385 -1.746 -2.654 1.00 98.62 464 THR A O 1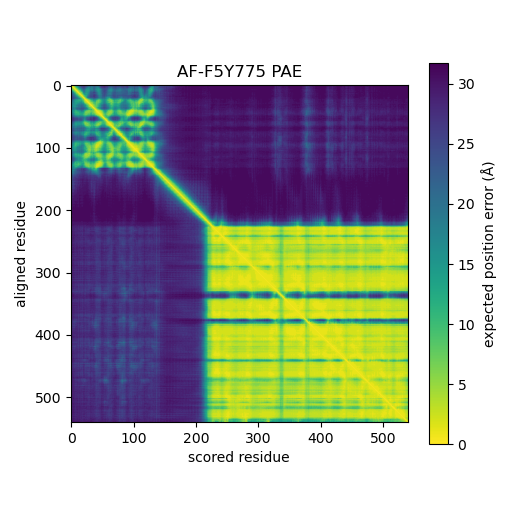
ATOM 3583 N N . GLU A 1 465 ? 2.973 -2.501 -1.238 1.00 98.31 465 GLU A N 1
ATOM 3584 C CA . GLU A 1 465 ? 4.012 -2.697 -2.237 1.00 98.31 465 GLU A CA 1
ATOM 3585 C C . GLU A 1 465 ? 4.845 -3.959 -1.998 1.00 98.31 465 GLU A C 1
ATOM 3587 O O . GLU A 1 465 ? 5.339 -4.236 -0.903 1.00 98.31 465 GLU A O 1
ATOM 3592 N N . TRP A 1 466 ? 5.035 -4.723 -3.069 1.00 97.88 466 TRP A N 1
ATOM 3593 C CA . TRP A 1 466 ? 6.097 -5.714 -3.164 1.00 97.88 466 TRP A CA 1
ATOM 3594 C C . TRP A 1 466 ? 6.572 -5.843 -4.607 1.00 97.88 466 TRP A C 1
ATOM 3596 O O . TRP A 1 466 ? 5.800 -5.621 -5.542 1.00 97.88 466 TRP A O 1
ATOM 3606 N N . GLY A 1 467 ? 7.831 -6.231 -4.796 1.00 96.88 467 GLY A N 1
ATOM 3607 C CA . GLY A 1 467 ? 8.400 -6.428 -6.126 1.00 96.88 467 GLY A CA 1
ATOM 3608 C C . GLY A 1 467 ? 9.881 -6.785 -6.104 1.00 96.88 467 GLY A C 1
ATOM 3609 O O . GLY A 1 467 ? 10.517 -6.823 -5.054 1.00 96.88 467 GLY A O 1
ATOM 3610 N N . TYR A 1 468 ? 10.434 -7.083 -7.275 1.00 95.88 468 TYR A N 1
ATOM 3611 C CA . TYR A 1 468 ? 11.864 -7.334 -7.461 1.00 95.88 468 TYR A CA 1
ATOM 3612 C C . TYR A 1 468 ? 12.244 -7.101 -8.925 1.00 95.88 468 TYR A C 1
ATOM 3614 O O . TYR A 1 468 ? 11.439 -7.337 -9.830 1.00 95.88 468 TYR A O 1
ATOM 3622 N N . TYR A 1 469 ? 13.476 -6.664 -9.175 1.00 92.75 469 TYR A N 1
ATOM 3623 C CA . TYR A 1 469 ? 14.028 -6.662 -10.527 1.00 92.75 469 TYR A CA 1
ATOM 3624 C C . TYR A 1 469 ? 14.611 -8.033 -10.863 1.00 92.75 469 TYR A C 1
ATOM 3626 O O . TYR A 1 469 ? 15.219 -8.696 -10.030 1.00 92.75 469 TYR A O 1
ATOM 3634 N N . THR A 1 470 ? 14.506 -8.432 -12.129 1.00 87.81 470 THR A N 1
ATOM 3635 C CA . THR A 1 470 ? 15.203 -9.616 -12.660 1.00 87.81 470 THR A CA 1
ATOM 3636 C C . THR A 1 470 ? 16.582 -9.283 -13.233 1.00 87.81 470 THR A C 1
ATOM 3638 O O . THR A 1 470 ? 17.323 -10.178 -13.634 1.00 87.81 470 THR A O 1
ATOM 3641 N N . ASN A 1 471 ? 16.956 -7.999 -13.270 1.00 87.50 471 ASN A N 1
ATOM 3642 C CA . ASN A 1 471 ? 18.280 -7.556 -13.696 1.00 87.50 471 ASN A CA 1
ATOM 3643 C C . ASN A 1 471 ? 19.283 -7.671 -12.531 1.00 87.50 471 ASN A C 1
ATOM 3645 O O . ASN A 1 471 ? 19.152 -6.900 -11.582 1.00 87.50 471 ASN A O 1
ATOM 3649 N N . PRO A 1 472 ? 20.325 -8.522 -12.624 1.00 85.44 472 PRO A N 1
ATOM 3650 C CA . PRO A 1 472 ? 21.302 -8.755 -11.553 1.00 85.44 472 PRO A CA 1
ATOM 3651 C C . PRO A 1 472 ? 22.166 -7.549 -11.171 1.00 85.44 472 PRO A C 1
ATOM 3653 O O . PRO A 1 472 ? 22.957 -7.645 -10.240 1.00 85.44 472 PRO A O 1
ATOM 3656 N N . LYS A 1 473 ? 22.053 -6.428 -11.890 1.00 85.69 473 LYS A N 1
ATOM 3657 C CA . LYS A 1 473 ? 22.737 -5.169 -11.562 1.00 85.69 473 LYS A CA 1
ATOM 3658 C C . LYS A 1 473 ? 21.912 -4.213 -10.696 1.00 85.69 473 LYS A C 1
ATOM 3660 O O . LYS A 1 473 ? 22.416 -3.147 -10.375 1.00 85.69 473 LYS A O 1
ATOM 3665 N N . SER A 1 474 ? 20.651 -4.529 -10.412 1.00 88.25 474 SER A N 1
ATOM 3666 C CA . SER A 1 474 ? 19.793 -3.687 -9.576 1.00 88.25 474 SER A CA 1
ATOM 3667 C C . SER A 1 474 ? 19.947 -4.037 -8.097 1.00 88.25 474 SER A C 1
ATOM 3669 O O . SER A 1 474 ? 20.070 -5.213 -7.764 1.00 88.25 474 SER A O 1
ATOM 3671 N N . ASP A 1 475 ? 19.839 -3.040 -7.221 1.00 84.88 475 ASP A N 1
ATOM 3672 C CA . ASP A 1 475 ? 19.844 -3.242 -5.767 1.00 84.88 475 ASP A CA 1
ATOM 3673 C C . ASP A 1 475 ? 18.614 -4.011 -5.263 1.00 84.88 475 ASP A C 1
ATOM 3675 O O . ASP A 1 475 ? 18.697 -4.684 -4.241 1.00 84.88 475 ASP A O 1
ATOM 3679 N N . LEU A 1 476 ? 17.502 -4.003 -6.015 1.00 90.00 476 LEU A N 1
ATOM 3680 C CA . LEU A 1 476 ? 16.324 -4.838 -5.733 1.00 90.00 476 LEU A CA 1
ATOM 3681 C C . LEU A 1 476 ? 16.296 -6.117 -6.584 1.00 90.00 476 LEU A C 1
ATOM 3683 O O . LEU A 1 476 ? 15.223 -6.657 -6.875 1.00 90.00 476 LEU A O 1
ATOM 3687 N N . TYR A 1 477 ? 17.458 -6.573 -7.064 1.00 91.81 477 TYR A N 1
ATOM 3688 C CA . TYR A 1 477 ? 17.550 -7.818 -7.815 1.00 91.81 477 TYR A CA 1
ATOM 3689 C C . TYR A 1 477 ? 17.185 -9.019 -6.949 1.00 91.81 477 TYR A C 1
ATOM 3691 O O . TYR A 1 477 ? 17.750 -9.222 -5.875 1.00 91.81 477 TYR A O 1
ATOM 3699 N N . ASP A 1 478 ? 16.316 -9.877 -7.477 1.00 93.56 478 ASP A N 1
ATOM 3700 C CA . ASP A 1 478 ? 16.085 -11.190 -6.897 1.00 93.56 478 ASP A CA 1
ATOM 3701 C C . ASP A 1 478 ? 15.551 -12.189 -7.932 1.00 93.56 478 ASP A C 1
ATOM 3703 O O . ASP A 1 478 ? 15.399 -11.893 -9.120 1.00 93.56 478 ASP A O 1
ATOM 3707 N N . THR A 1 479 ? 15.265 -13.406 -7.479 1.00 91.06 479 THR A N 1
ATOM 3708 C CA . THR A 1 479 ? 14.648 -14.458 -8.290 1.00 91.06 479 THR A CA 1
ATOM 3709 C C . THR A 1 479 ? 13.333 -14.917 -7.664 1.00 91.06 479 THR A C 1
ATOM 3711 O O . THR A 1 479 ? 13.179 -14.835 -6.440 1.00 91.06 479 THR A O 1
ATOM 3714 N N . PRO A 1 480 ? 12.404 -15.488 -8.456 1.00 92.56 480 PRO A N 1
ATOM 3715 C CA . PRO A 1 480 ? 11.187 -16.081 -7.910 1.00 92.56 480 PRO A CA 1
ATOM 3716 C C . PRO A 1 480 ? 11.465 -17.054 -6.755 1.00 92.56 480 PRO A C 1
ATOM 3718 O O . PRO A 1 480 ? 10.932 -16.878 -5.664 1.00 92.56 480 PRO A O 1
ATOM 3721 N N . ALA A 1 481 ? 12.391 -17.998 -6.944 1.00 91.50 481 ALA A N 1
ATOM 3722 C CA . ALA A 1 481 ? 12.692 -19.031 -5.953 1.00 91.50 481 ALA A CA 1
ATOM 3723 C C . ALA A 1 481 ? 13.258 -18.475 -4.636 1.00 91.50 481 ALA A C 1
ATOM 3725 O O . ALA A 1 481 ? 12.999 -19.020 -3.558 1.00 91.50 481 ALA A O 1
ATOM 3726 N N . ASN A 1 482 ? 14.048 -17.400 -4.704 1.00 89.75 482 ASN A N 1
ATOM 3727 C CA . ASN A 1 482 ? 14.679 -16.826 -3.520 1.00 89.75 482 ASN A CA 1
ATOM 3728 C C . ASN A 1 482 ? 13.761 -15.869 -2.764 1.00 89.75 482 ASN A C 1
ATOM 3730 O O . ASN A 1 482 ? 13.826 -15.869 -1.532 1.00 89.75 482 ASN A O 1
ATOM 3734 N N . PHE A 1 483 ? 12.899 -15.145 -3.477 1.00 94.88 483 PHE A N 1
ATOM 3735 C CA . PHE A 1 483 ? 12.051 -14.097 -2.925 1.00 94.88 483 PHE A CA 1
ATOM 3736 C C . PHE A 1 483 ? 10.561 -14.390 -3.109 1.00 94.88 483 PHE A C 1
ATOM 3738 O O . PHE A 1 483 ? 9.866 -14.722 -2.145 1.00 94.88 483 PHE A O 1
ATOM 3745 N N . ALA A 1 484 ? 10.063 -14.294 -4.343 1.00 94.81 484 ALA A N 1
ATOM 3746 C CA . ALA A 1 484 ? 8.630 -14.207 -4.608 1.00 94.81 484 ALA A CA 1
ATOM 3747 C C . ALA A 1 484 ? 7.855 -15.482 -4.235 1.00 94.81 484 ALA A C 1
ATOM 3749 O O . ALA A 1 484 ? 6.762 -15.390 -3.677 1.00 94.81 484 ALA A O 1
ATOM 3750 N N . ASP A 1 485 ? 8.416 -16.668 -4.483 1.00 94.69 485 ASP A N 1
ATOM 3751 C CA . ASP A 1 485 ? 7.790 -17.954 -4.157 1.00 94.69 485 ASP A CA 1
ATOM 3752 C C . ASP A 1 485 ? 7.644 -18.117 -2.639 1.00 94.69 485 ASP A C 1
ATOM 3754 O O . ASP A 1 485 ? 6.609 -18.578 -2.142 1.00 94.69 485 ASP A O 1
ATOM 3758 N N . LYS A 1 486 ? 8.664 -17.700 -1.879 1.00 94.62 486 LYS A N 1
ATOM 3759 C CA . LYS A 1 486 ? 8.653 -17.743 -0.410 1.00 94.62 486 LYS A CA 1
ATOM 3760 C C . LYS A 1 486 ? 7.663 -16.735 0.157 1.00 94.62 486 LYS A C 1
ATOM 3762 O O . LYS A 1 486 ? 6.871 -17.098 1.024 1.00 94.62 486 LYS A O 1
ATOM 3767 N N . LEU A 1 487 ? 7.665 -15.508 -0.362 1.00 95.50 487 LEU A N 1
ATOM 3768 C CA . LEU A 1 487 ? 6.750 -14.454 0.065 1.00 95.50 487 LEU A CA 1
ATOM 3769 C C . LEU A 1 487 ? 5.287 -14.859 -0.183 1.00 95.50 487 LEU A C 1
ATOM 3771 O O . LEU A 1 487 ? 4.461 -14.848 0.732 1.00 95.50 487 LEU A O 1
ATOM 3775 N N . VAL A 1 488 ? 4.979 -15.327 -1.396 1.00 94.38 488 VAL A N 1
ATOM 3776 C CA . VAL A 1 488 ? 3.631 -15.777 -1.765 1.00 94.38 488 VAL A CA 1
ATOM 3777 C C . VAL A 1 488 ? 3.177 -16.954 -0.901 1.00 94.38 488 VAL A C 1
ATOM 3779 O O . VAL A 1 488 ? 2.056 -16.947 -0.392 1.00 94.38 488 VAL A O 1
ATOM 3782 N N . SER A 1 489 ? 4.009 -17.985 -0.739 1.00 90.12 489 SER A N 1
ATOM 3783 C CA . SER A 1 489 ? 3.599 -19.203 -0.030 1.00 90.12 489 SER A CA 1
ATOM 3784 C C . SER A 1 489 ? 3.530 -19.026 1.489 1.00 90.12 489 SER A C 1
ATOM 3786 O O . SER A 1 489 ? 2.545 -19.444 2.097 1.00 90.12 489 SER A O 1
ATOM 3788 N N . GLN A 1 490 ? 4.526 -18.386 2.105 1.00 90.25 490 GLN A N 1
ATOM 3789 C CA . GLN A 1 490 ? 4.690 -18.354 3.566 1.00 90.25 490 GLN A CA 1
ATOM 3790 C C . GLN A 1 490 ? 4.073 -17.121 4.239 1.00 90.25 490 GLN A C 1
ATOM 3792 O O . GLN A 1 490 ? 3.881 -17.122 5.458 1.00 90.25 490 GLN A O 1
ATOM 3797 N N . PHE A 1 491 ? 3.737 -16.085 3.466 1.00 91.88 491 PHE A N 1
ATOM 3798 C CA . PHE A 1 491 ? 3.111 -14.867 3.982 1.00 91.88 491 PHE A CA 1
ATOM 3799 C C . PHE A 1 491 ? 1.747 -14.653 3.347 1.00 91.88 491 PHE A C 1
ATOM 3801 O O . PHE A 1 491 ? 0.736 -14.804 4.029 1.00 91.88 491 PHE A O 1
ATOM 3808 N N . PHE A 1 492 ? 1.677 -14.400 2.040 1.00 94.38 492 PHE A N 1
ATOM 3809 C CA . PHE A 1 492 ? 0.398 -14.045 1.414 1.00 94.38 492 PHE A CA 1
ATOM 3810 C C . PHE A 1 492 ? -0.646 -15.161 1.533 1.00 94.38 492 PHE A C 1
ATOM 3812 O O . PHE A 1 492 ? -1.788 -14.900 1.904 1.00 94.38 492 PHE A O 1
ATOM 3819 N N . LYS A 1 493 ? -0.263 -16.418 1.271 1.00 90.25 493 LYS A N 1
ATOM 3820 C CA . LYS A 1 493 ? -1.169 -17.570 1.395 1.00 90.25 493 LYS A CA 1
ATOM 3821 C C . LYS A 1 493 ? -1.306 -18.051 2.838 1.00 90.25 493 LYS A C 1
ATOM 3823 O O . LYS A 1 493 ? -2.425 -18.173 3.322 1.00 90.25 493 LYS A O 1
ATOM 3828 N N . ALA A 1 494 ? -0.196 -18.318 3.528 1.00 89.44 494 ALA A N 1
ATOM 3829 C CA . ALA A 1 494 ? -0.243 -18.926 4.862 1.00 89.44 494 ALA A CA 1
ATOM 3830 C C . ALA A 1 494 ? -0.815 -18.002 5.952 1.00 89.44 494 ALA A C 1
ATOM 3832 O O . ALA A 1 494 ? -1.423 -18.496 6.898 1.00 89.44 494 ALA A O 1
ATOM 3833 N N . LYS A 1 495 ? -0.639 -16.681 5.824 1.00 90.50 495 LYS A N 1
ATOM 3834 C CA . LYS A 1 495 ? -1.114 -15.685 6.801 1.00 90.50 495 LYS A CA 1
ATOM 3835 C C . LYS A 1 495 ? -2.278 -14.839 6.293 1.00 90.50 495 LYS A C 1
ATOM 3837 O O . LYS A 1 495 ? -2.709 -13.926 6.984 1.00 90.50 495 LYS A O 1
ATOM 3842 N N . ASN A 1 496 ? -2.781 -15.142 5.096 1.00 88.81 496 ASN A N 1
ATOM 3843 C CA . ASN A 1 496 ? -3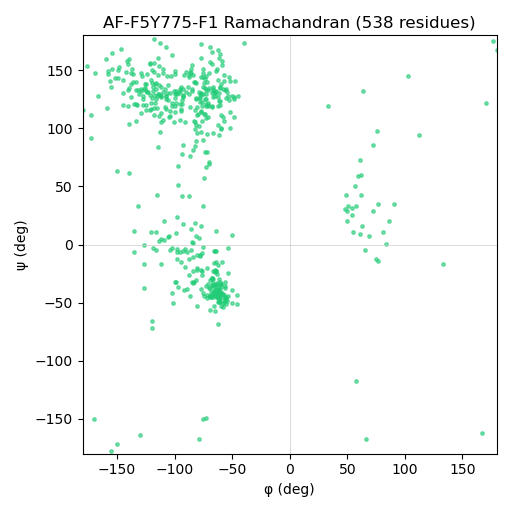.881 -14.425 4.458 1.00 88.81 496 ASN A CA 1
ATOM 3844 C C . ASN A 1 496 ? -3.629 -12.913 4.269 1.00 88.81 496 ASN A C 1
ATOM 3846 O O . ASN A 1 496 ? -4.565 -12.119 4.350 1.00 88.81 496 ASN A O 1
ATOM 3850 N N . LEU A 1 497 ? -2.376 -12.501 4.035 1.00 95.81 497 LEU A N 1
ATOM 3851 C CA . LEU A 1 497 ? -2.044 -11.079 3.892 1.00 95.81 497 LEU A CA 1
ATOM 3852 C C . LEU A 1 497 ? -2.564 -10.509 2.569 1.00 95.81 497 LEU A C 1
ATOM 3854 O O . LEU A 1 497 ? -2.450 -11.135 1.505 1.00 95.81 497 LEU A O 1
ATOM 3858 N N . HIS A 1 498 ? -3.076 -9.282 2.628 1.00 98.12 498 HIS A N 1
ATOM 3859 C CA . HIS A 1 498 ? -3.407 -8.511 1.435 1.00 98.12 498 HIS A CA 1
ATOM 3860 C C . HIS A 1 498 ? -2.119 -8.078 0.726 1.00 98.12 498 HIS A C 1
ATOM 3862 O O . HIS A 1 498 ? -1.106 -7.876 1.388 1.00 98.12 498 HIS A O 1
ATOM 3868 N N . ASN A 1 499 ? -2.118 -7.961 -0.603 1.00 98.31 499 ASN A N 1
ATOM 3869 C CA . ASN A 1 499 ? -0.894 -7.650 -1.345 1.00 98.31 499 ASN A CA 1
ATOM 3870 C C . ASN A 1 499 ? -1.130 -6.998 -2.710 1.00 98.31 499 ASN A C 1
ATOM 3872 O O . ASN A 1 499 ? -2.021 -7.387 -3.463 1.00 98.31 499 ASN A O 1
ATOM 3876 N N . LEU A 1 500 ? -0.290 -6.025 -3.051 1.00 98.38 500 LEU A N 1
ATOM 3877 C CA . LEU A 1 500 ? -0.331 -5.309 -4.315 1.00 98.38 500 LEU A CA 1
ATOM 3878 C C . LEU A 1 500 ? 1.074 -5.213 -4.907 1.00 98.38 500 LEU A C 1
ATOM 3880 O O . LEU A 1 500 ? 1.994 -4.692 -4.287 1.00 98.38 500 LEU A O 1
ATOM 3884 N N . ALA A 1 501 ? 1.241 -5.744 -6.115 1.00 98.12 501 ALA A N 1
ATOM 3885 C CA . ALA A 1 501 ? 2.529 -5.730 -6.798 1.00 98.12 501 ALA A CA 1
ATOM 3886 C C . ALA A 1 501 ? 2.867 -4.315 -7.297 1.00 98.12 501 ALA A C 1
ATOM 3888 O O . ALA A 1 501 ? 2.021 -3.647 -7.905 1.00 98.12 501 ALA A O 1
ATOM 3889 N N . TRP A 1 502 ? 4.095 -3.857 -7.058 1.00 97.19 502 TRP A N 1
ATOM 3890 C CA . TRP A 1 502 ? 4.645 -2.622 -7.624 1.00 97.19 502 TRP A CA 1
ATOM 3891 C C . TRP A 1 502 ? 5.523 -2.941 -8.841 1.00 97.19 502 TRP A C 1
ATOM 3893 O O . TRP A 1 502 ? 6.373 -3.819 -8.732 1.00 97.19 502 TRP A O 1
ATOM 3903 N N . GLY A 1 503 ? 5.382 -2.310 -10.011 1.00 93.81 503 GLY A N 1
ATOM 3904 C CA . GLY A 1 503 ? 4.258 -1.494 -10.479 1.00 93.81 503 GLY A CA 1
ATOM 3905 C C . GLY A 1 503 ? 3.756 -1.942 -11.855 1.00 93.81 503 GLY A C 1
ATOM 3906 O O . GLY A 1 503 ? 4.533 -2.349 -12.721 1.00 93.81 503 GLY A O 1
ATOM 3907 N N . TYR A 1 504 ? 2.443 -1.852 -12.085 1.00 95.69 504 TYR A N 1
ATOM 3908 C CA . TYR A 1 504 ? 1.787 -2.051 -13.384 1.00 95.69 504 TYR A CA 1
ATOM 3909 C C . TYR A 1 504 ? 2.018 -0.850 -14.307 1.00 95.69 504 TYR A C 1
ATOM 3911 O O . TYR A 1 504 ? 1.085 -0.201 -14.780 1.00 95.69 504 TYR A O 1
ATOM 3919 N N . ASP A 1 505 ? 3.297 -0.558 -14.539 1.00 92.12 505 ASP A N 1
ATOM 3920 C CA . ASP A 1 505 ? 3.781 0.618 -15.239 1.00 92.12 505 ASP A CA 1
ATOM 3921 C C . ASP A 1 505 ? 5.128 0.341 -15.942 1.00 92.12 505 ASP A C 1
ATOM 3923 O O . ASP A 1 505 ? 5.953 -0.404 -15.404 1.00 92.12 505 ASP A O 1
ATOM 3927 N N . PRO A 1 506 ? 5.382 0.899 -17.141 1.00 89.25 506 PRO A N 1
ATOM 3928 C CA . PRO A 1 506 ? 6.654 0.726 -17.844 1.00 89.25 506 PRO A CA 1
ATOM 3929 C C . PRO A 1 506 ? 7.729 1.773 -17.503 1.00 89.25 506 PRO A C 1
ATOM 3931 O O . PRO A 1 506 ? 8.844 1.650 -18.001 1.00 89.25 506 PRO A O 1
ATOM 3934 N N . TRP A 1 507 ? 7.421 2.811 -16.718 1.00 86.56 507 TRP A N 1
ATOM 3935 C CA . TRP A 1 507 ? 8.387 3.830 -16.285 1.00 86.56 507 TRP A CA 1
ATOM 3936 C C . TRP A 1 507 ? 8.841 3.609 -14.843 1.00 86.56 507 TRP A C 1
ATOM 3938 O O . TRP A 1 507 ? 10.032 3.707 -14.563 1.00 86.56 507 TRP A O 1
ATOM 3948 N N . TYR A 1 508 ? 7.923 3.263 -13.938 1.00 86.62 508 TYR A N 1
ATOM 3949 C CA . TYR A 1 508 ? 8.247 3.006 -12.531 1.00 86.62 508 TYR A CA 1
ATOM 3950 C C . TYR A 1 508 ? 8.511 1.537 -12.267 1.00 86.62 508 TYR A C 1
ATOM 3952 O O . TYR A 1 508 ? 7.657 0.684 -12.520 1.00 86.62 508 TYR A O 1
ATOM 3960 N N . GLY A 1 509 ? 9.717 1.255 -11.778 1.00 85.38 509 GLY A N 1
ATOM 3961 C CA . GLY A 1 509 ? 10.139 -0.103 -11.510 1.00 85.38 509 GLY A CA 1
ATOM 3962 C C . GLY A 1 509 ? 10.089 -0.498 -10.027 1.00 85.38 509 GLY A C 1
ATOM 3963 O O . GLY A 1 509 ? 10.039 0.389 -9.176 1.00 85.38 509 GLY A O 1
ATOM 3964 N N . PRO A 1 510 ? 10.121 -1.809 -9.710 1.00 93.00 510 PRO A N 1
ATOM 3965 C CA . PRO A 1 510 ? 10.184 -2.935 -10.650 1.00 93.00 510 PRO A CA 1
ATOM 3966 C C . PRO A 1 510 ? 9.003 -3.023 -11.628 1.00 93.00 510 PRO A C 1
ATOM 3968 O O . PRO A 1 510 ? 7.843 -3.103 -11.239 1.00 93.00 510 PRO A O 1
ATOM 3971 N N . ASN A 1 511 ? 9.287 -2.957 -12.932 1.00 93.12 511 ASN A N 1
ATOM 3972 C CA . ASN A 1 511 ? 8.237 -2.759 -13.930 1.00 93.12 511 ASN A CA 1
ATOM 3973 C C . ASN A 1 511 ? 7.553 -4.087 -14.234 1.00 93.12 511 ASN A C 1
ATOM 3975 O O . ASN A 1 511 ? 8.217 -5.038 -14.651 1.00 93.12 511 ASN A O 1
ATOM 3979 N N . MET A 1 512 ? 6.228 -4.158 -14.126 1.00 96.06 512 MET A N 1
ATOM 3980 C CA . MET A 1 512 ? 5.467 -5.291 -14.665 1.00 96.06 512 MET A CA 1
ATOM 3981 C C . MET A 1 512 ? 5.303 -5.203 -16.187 1.00 96.06 512 MET A C 1
ATOM 3983 O O . MET A 1 512 ? 5.034 -6.213 -16.835 1.00 96.06 512 MET A O 1
ATOM 3987 N N . LEU A 1 513 ? 5.434 -4.008 -16.764 1.00 94.56 513 LEU A N 1
ATOM 3988 C CA . LEU A 1 513 ? 5.201 -3.736 -18.180 1.00 94.56 513 LEU A CA 1
ATOM 3989 C C . LEU A 1 513 ? 6.476 -3.253 -18.858 1.00 94.56 513 LEU A C 1
ATOM 3991 O O . LEU A 1 513 ? 7.285 -2.563 -18.254 1.00 94.56 513 LEU A O 1
ATOM 3995 N N . LEU A 1 514 ? 6.630 -3.581 -20.138 1.00 92.50 514 LEU A N 1
ATOM 3996 C CA . LEU A 1 514 ? 7.773 -3.143 -20.947 1.00 92.50 514 LEU A CA 1
ATOM 3997 C C . LEU A 1 514 ? 7.423 -2.009 -21.918 1.00 92.50 514 LEU A C 1
ATOM 3999 O O . LEU A 1 514 ? 8.297 -1.521 -22.630 1.00 92.50 514 LEU A O 1
ATOM 4003 N N . ASN A 1 515 ? 6.149 -1.612 -22.005 1.00 89.38 515 ASN A N 1
ATOM 4004 C CA . ASN A 1 515 ? 5.717 -0.515 -22.867 1.00 89.38 515 ASN A CA 1
ATOM 4005 C C . ASN A 1 515 ? 4.430 0.170 -22.388 1.00 89.38 515 ASN A C 1
ATOM 4007 O O . ASN A 1 515 ? 3.663 -0.364 -21.587 1.00 89.38 515 ASN A O 1
ATOM 4011 N N . GLU A 1 516 ? 4.186 1.353 -22.948 1.00 85.75 516 GLU A N 1
ATOM 4012 C CA . GLU A 1 516 ? 3.061 2.244 -22.628 1.00 85.75 516 GLU A CA 1
ATOM 4013 C C . GLU A 1 516 ? 1.726 1.817 -23.247 1.00 85.75 516 GLU A C 1
ATOM 4015 O O . GLU A 1 516 ? 0.684 2.355 -22.893 1.00 85.75 516 GLU A O 1
ATOM 4020 N N . ASN A 1 517 ? 1.730 0.821 -24.139 1.00 83.19 517 ASN A N 1
ATOM 4021 C CA . ASN A 1 517 ? 0.501 0.226 -24.672 1.00 83.19 517 ASN A CA 1
ATOM 4022 C C . ASN A 1 517 ? -0.051 -0.873 -23.752 1.00 83.19 517 ASN A C 1
ATOM 4024 O O . ASN A 1 517 ? -1.039 -1.527 -24.090 1.00 83.19 517 ASN A O 1
ATOM 4028 N N . TYR A 1 518 ? 0.599 -1.102 -22.607 1.00 84.19 518 TYR A N 1
ATOM 4029 C CA . TYR A 1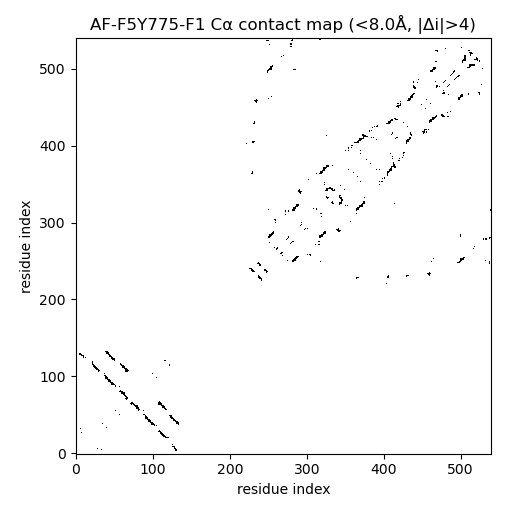 518 ? 0.228 -2.074 -21.583 1.00 84.19 518 TYR A CA 1
ATOM 4030 C C . TYR A 1 518 ? 0.219 -3.536 -22.071 1.00 84.19 518 TYR A C 1
ATOM 4032 O O . TYR A 1 518 ? -0.238 -4.420 -21.352 1.00 84.19 518 TYR A O 1
ATOM 4040 N N . ASN A 1 519 ? 0.700 -3.849 -23.275 1.00 85.50 519 ASN A N 1
ATOM 4041 C CA . ASN A 1 519 ? 0.477 -5.160 -23.900 1.00 85.50 519 ASN A CA 1
ATOM 4042 C C . ASN A 1 519 ? 1.637 -6.155 -23.734 1.00 85.50 519 ASN A C 1
ATOM 4044 O O . ASN A 1 519 ? 1.434 -7.344 -23.971 1.00 85.50 519 ASN A O 1
ATOM 4048 N N . THR A 1 520 ? 2.808 -5.698 -23.286 1.00 93.44 520 THR A N 1
ATOM 4049 C CA . THR A 1 520 ? 3.983 -6.551 -23.069 1.00 93.44 520 THR A CA 1
ATOM 4050 C C . THR A 1 520 ? 4.368 -6.559 -21.597 1.00 93.44 520 THR A C 1
ATOM 4052 O O . THR A 1 520 ? 4.651 -5.505 -21.028 1.00 93.44 520 THR A O 1
ATOM 4055 N N . LEU A 1 521 ? 4.392 -7.752 -21.001 1.00 95.06 521 LEU A N 1
ATOM 4056 C CA . LEU A 1 521 ? 4.817 -7.981 -19.621 1.00 95.06 521 LEU A CA 1
ATOM 4057 C C . LEU A 1 521 ? 6.335 -8.190 -19.545 1.00 95.06 521 LEU A C 1
ATOM 4059 O O . LEU A 1 521 ? 6.936 -8.728 -20.475 1.00 95.06 521 LEU A O 1
ATOM 4063 N N . SER A 1 522 ? 6.939 -7.783 -18.431 1.00 95.06 522 SER A N 1
ATOM 4064 C CA . SER A 1 522 ? 8.270 -8.247 -18.025 1.00 95.06 522 SER A CA 1
ATOM 4065 C C . SER A 1 522 ? 8.187 -9.658 -17.425 1.00 95.06 522 SER A C 1
ATOM 4067 O O . SER A 1 522 ? 7.092 -10.153 -17.157 1.00 95.06 522 SER A O 1
ATOM 4069 N N . ASP A 1 523 ? 9.328 -10.294 -17.146 1.00 94.31 523 ASP A N 1
ATOM 4070 C CA . ASP A 1 523 ? 9.358 -11.589 -16.443 1.00 94.31 523 ASP A CA 1
ATOM 4071 C C . ASP A 1 523 ? 8.702 -11.500 -15.053 1.00 94.31 523 ASP A C 1
ATOM 4073 O O . ASP A 1 523 ? 7.895 -12.350 -14.674 1.00 94.31 523 ASP A O 1
ATOM 4077 N N . TYR A 1 524 ? 8.991 -10.422 -14.318 1.00 95.75 524 TYR A N 1
ATOM 4078 C CA . TYR A 1 524 ? 8.337 -10.114 -13.047 1.00 95.75 524 TYR A CA 1
ATOM 4079 C C . TYR A 1 524 ? 6.825 -9.896 -13.228 1.00 95.75 524 TYR A C 1
ATOM 4081 O O . TYR A 1 524 ? 6.016 -10.474 -12.500 1.00 95.75 524 TYR A O 1
ATOM 4089 N N . GLY A 1 525 ? 6.425 -9.125 -14.244 1.00 96.56 525 GLY A N 1
ATOM 4090 C CA . GLY A 1 525 ? 5.019 -8.899 -14.567 1.00 96.56 525 GLY A CA 1
ATOM 4091 C C . GLY A 1 525 ? 4.276 -10.190 -14.898 1.00 96.56 525 GLY A C 1
ATOM 4092 O O . GLY A 1 525 ? 3.154 -10.384 -14.435 1.00 96.56 525 GLY A O 1
ATOM 4093 N N . GLN A 1 526 ? 4.907 -11.099 -15.642 1.00 96.31 526 GLN A N 1
ATOM 4094 C CA . GLN A 1 526 ? 4.347 -12.408 -15.959 1.00 96.31 526 GLN A CA 1
ATOM 4095 C C . GLN A 1 526 ? 4.151 -13.255 -14.694 1.00 96.31 526 GLN A C 1
ATOM 4097 O O . GLN A 1 526 ? 3.061 -13.790 -14.495 1.00 96.31 526 GLN A O 1
ATOM 4102 N N . TYR A 1 527 ? 5.142 -13.295 -13.794 1.00 97.00 527 TYR A N 1
ATOM 4103 C CA . TYR A 1 527 ? 5.017 -13.984 -12.504 1.00 97.00 527 TYR A CA 1
ATOM 4104 C C . TYR A 1 527 ? 3.820 -13.471 -11.687 1.00 97.00 527 TYR A C 1
ATOM 4106 O O . TYR A 1 527 ? 3.012 -14.258 -11.190 1.00 97.00 527 TYR A O 1
ATOM 4114 N N . VAL A 1 528 ? 3.670 -12.146 -11.568 1.00 97.06 528 VAL A N 1
ATOM 4115 C CA . VAL A 1 528 ? 2.556 -11.532 -10.827 1.00 97.06 528 VAL A CA 1
ATOM 4116 C C . VAL A 1 528 ? 1.209 -11.898 -11.452 1.00 97.06 528 VAL A C 1
ATOM 4118 O O . VAL A 1 528 ? 0.270 -12.233 -10.728 1.00 97.06 528 VAL A O 1
ATOM 4121 N N . VAL A 1 529 ? 1.100 -11.874 -12.784 1.00 96.38 529 VAL A N 1
ATOM 4122 C CA . VAL A 1 529 ? -0.129 -12.261 -13.493 1.00 96.38 529 VAL A CA 1
ATOM 4123 C C . VAL A 1 529 ? -0.497 -13.718 -13.217 1.00 96.38 529 VAL A C 1
ATOM 4125 O O . VAL A 1 529 ? -1.660 -14.009 -12.931 1.00 96.38 529 VAL A O 1
ATOM 4128 N N . ASP A 1 530 ? 0.473 -14.629 -13.256 1.00 96.62 530 ASP A N 1
ATOM 4129 C CA . ASP A 1 530 ? 0.233 -16.048 -12.979 1.00 96.62 530 ASP A CA 1
ATOM 4130 C C . ASP A 1 530 ? -0.194 -16.267 -11.522 1.00 96.62 530 ASP A C 1
ATOM 4132 O O . ASP A 1 530 ? -1.146 -17.006 -11.245 1.00 96.62 530 ASP A O 1
ATOM 4136 N N . TYR A 1 531 ? 0.429 -15.546 -10.589 1.00 95.94 531 TYR A N 1
ATOM 4137 C CA . TYR A 1 531 ? 0.020 -15.537 -9.191 1.00 95.94 531 TYR A CA 1
ATOM 4138 C C . TYR A 1 531 ? -1.427 -15.047 -9.017 1.00 95.94 531 TYR A C 1
ATOM 4140 O O . TYR A 1 531 ? -2.234 -15.771 -8.427 1.00 95.94 531 TYR A O 1
ATOM 4148 N N . LEU A 1 532 ? -1.804 -13.882 -9.553 1.00 96.56 532 LEU A N 1
ATOM 4149 C CA . LEU A 1 532 ? -3.162 -13.338 -9.408 1.00 96.56 532 LEU A CA 1
ATOM 4150 C C . LEU A 1 532 ? -4.230 -14.255 -10.030 1.00 96.56 532 LEU A C 1
ATOM 4152 O O . LEU A 1 532 ? -5.283 -14.484 -9.428 1.00 96.56 532 LEU A O 1
ATOM 4156 N N . ARG A 1 533 ? -3.938 -14.861 -11.187 1.00 95.50 533 ARG A N 1
ATOM 4157 C CA . ARG A 1 533 ? -4.829 -15.824 -11.860 1.00 95.50 533 ARG A CA 1
ATOM 4158 C C . ARG A 1 533 ? -4.993 -17.139 -11.106 1.00 95.50 533 ARG A C 1
ATOM 4160 O O . ARG A 1 533 ? -6.038 -17.773 -11.222 1.00 95.50 533 ARG A O 1
ATOM 4167 N N . SER A 1 534 ? -3.990 -17.549 -10.332 1.00 92.56 534 SER A N 1
ATOM 4168 C CA . SER A 1 534 ? -4.042 -18.789 -9.545 1.00 92.56 534 SER A CA 1
ATOM 4169 C C . SER A 1 534 ? -4.901 -18.696 -8.276 1.00 92.56 534 SER A C 1
ATOM 4171 O O . SER A 1 534 ? -5.125 -19.713 -7.622 1.00 92.56 534 SER A O 1
ATOM 4173 N N . ASN A 1 535 ? -5.385 -17.502 -7.912 1.00 88.31 535 ASN A N 1
ATOM 4174 C CA . ASN A 1 535 ? -6.161 -17.276 -6.695 1.00 88.31 535 ASN A CA 1
ATOM 4175 C C . ASN A 1 535 ? -7.588 -16.823 -7.017 1.00 88.31 535 ASN A C 1
ATOM 4177 O O . ASN A 1 535 ? -7.814 -15.975 -7.877 1.00 88.31 535 ASN A O 1
ATOM 4181 N N . VAL A 1 536 ? -8.564 -17.344 -6.275 1.00 82.81 536 VAL A N 1
ATOM 4182 C CA . VAL A 1 536 ? -9.934 -16.820 -6.316 1.00 82.81 536 VAL A CA 1
ATOM 4183 C C . VAL A 1 536 ? -9.954 -15.477 -5.588 1.00 82.81 536 VAL A C 1
ATOM 4185 O O . VAL A 1 536 ? -9.459 -15.381 -4.463 1.00 82.81 536 VAL A O 1
ATOM 4188 N N . GLN A 1 537 ? -10.518 -14.452 -6.230 1.00 83.31 537 GLN A N 1
ATOM 4189 C CA . GLN A 1 537 ? -10.697 -13.140 -5.615 1.00 83.31 537 GLN A CA 1
ATOM 4190 C C . GLN A 1 537 ? -12.165 -12.880 -5.309 1.00 83.31 537 GLN A C 1
ATOM 4192 O O . GLN A 1 537 ? -13.024 -13.045 -6.177 1.00 83.31 537 GLN A O 1
ATOM 4197 N N . GLU A 1 538 ? -12.434 -12.395 -4.103 1.00 83.25 538 GLU A N 1
ATOM 4198 C CA . GLU A 1 538 ? -13.710 -11.755 -3.804 1.00 83.25 538 GLU A CA 1
ATOM 4199 C C . GLU A 1 538 ? -13.708 -10.339 -4.385 1.00 83.25 538 GLU A C 1
ATOM 4201 O O . GLU A 1 538 ? -12.745 -9.591 -4.199 1.00 83.25 538 GLU A O 1
ATOM 4206 N N . ARG A 1 539 ? -14.765 -9.988 -5.118 1.00 83.62 539 ARG A N 1
ATOM 4207 C CA . ARG A 1 539 ? -14.960 -8.665 -5.725 1.00 83.62 539 ARG A CA 1
ATOM 4208 C C . ARG A 1 539 ? -16.224 -8.004 -5.151 1.00 83.62 539 ARG A C 1
ATOM 4210 O O . ARG A 1 539 ? -17.088 -8.741 -4.666 1.00 83.62 539 ARG A O 1
ATOM 4217 N N . PRO A 1 540 ? -16.320 -6.661 -5.191 1.00 79.31 540 PRO A N 1
ATOM 4218 C CA . PRO A 1 540 ? -17.495 -5.906 -4.751 1.00 79.31 540 PRO A CA 1
ATOM 4219 C C . PRO A 1 540 ? -18.856 -6.406 -5.288 1.00 79.31 540 PRO A C 1
ATOM 4221 O O . PRO A 1 540 ? -18.901 -6.780 -6.481 1.00 79.31 540 PRO A O 1
#

Organism: Leadbettera azotonutricia (strain ATCC BAA-888 / DSM 13862 / ZAS-9) (NCBI:txid545695)

Nearest PDB structures (foldseek):
  5a8n-assembly1_A  TM=8.502E-01  e=1.035E-20  Saccharophagus degradans 2-40
  8bqb-assembly3_C  TM=8.672E-01  e=1.233E-20  Cellvibrio japonicus Ueda107
  4hu0-assembly1_A  TM=8.565E-01  e=3.832E-21  uncultured bacterium
  5a8o-assembly1_A  TM=8.539E-01  e=1.386E-20  Saccharophagus degradans 2-40
  5ecu-assembly1_A  TM=7.643E-01  e=2.242E-18  Caldicellulosiruptor saccharolyticus

Sequence (540 aa):
MLQEDTVASIDDLKQLSVFTESTAKIVCPLDEADFDGTTDILTISYHYTGKGGEGDANNTIKISLLNKQKGQIKKDIFTFRNNDTLDTNTEGIHEAIFTLSQEDIALMGYIEISIISRDGSTGVEKITVAFSNSTDEPDIQDPGTTDRQTDPGTTDPGTTDPGTTDPGTTDPGTTDPGTTDPGTTDPGTTDPGTTDPGTTDPGTTDPGTTDPGTTDPGTQEPDDNGAKYLRVNGNQIEYGRGGNFKSVVLRGVNVGDLYHFKRAANRSAPSFTRIANELNANVVRFAVPPGRLWHEERAQSIAYLKENVQKALDAGLFVIIDYHTVAVPDGGAEDLNNSWIGYTGDFNTAKDFWDTISREFSDGRILFELWNEPQNVYKNQASWTALKGYWEQLISIIRNNGRSNVLIASGFYWTLDLRSIKNSLLSDANTAYAWHVYGGHNGTPEIWENYLDGLYQIRPIVTTEWGYYTNPKSDLYDTPANFADKLVSQFFKAKNLHNLAWGYDPWYGPNMLLNENYNTLSDYGQYVVDYLRSNVQERP

pLDDT: mean 71.44, std 25.28, range [21.98, 98.94]

Foldseek 3Di:
DDDDFPKPFCPPP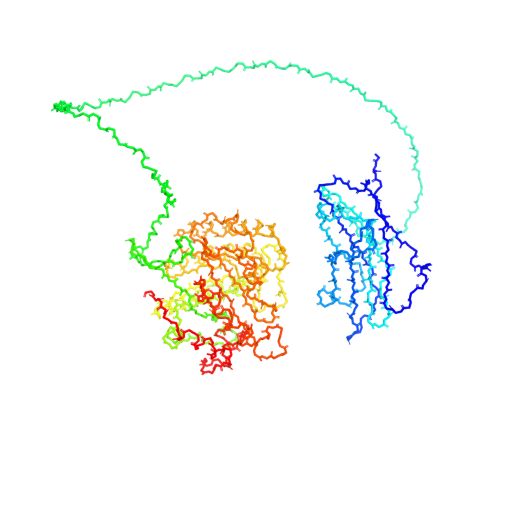VPPDDDDAFKDKDKDFDDPVNDPLDKKKKKKKWWFDDADDVPFPFKKKFKFFAAPPDPDGDDRPDIDTVVPDDPPHDGDMDMDMDIAHSVRSVRHGIIIIMIGHPVSDGRIDTMIIGMDDPDDDDPDDDDDDDDDDDDDDDDDDDDDDDDDDDDDDDDDDDDDDDDDDDDDDDDDDDDDDDDDDDDD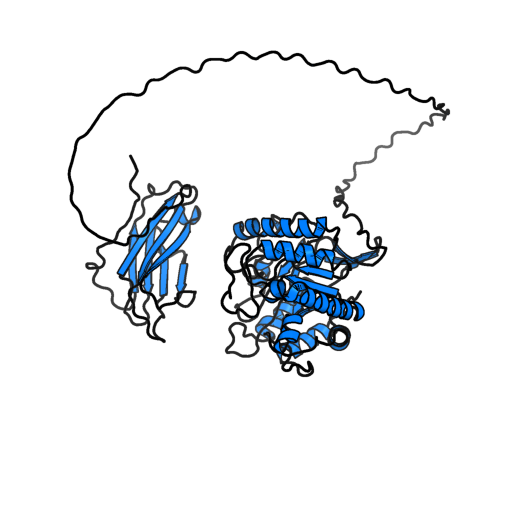DDDDDDDDDDDPPPPDPDPPFAPQVPDWAWFWDFLFIWIGDDPPIDGFFFAFAEQEAQLLCCVVPVFHGDQLLCRCPVLVGQEYEYQHELAPCCVPVVVVSLVNVVVVCVSNVVSQHQYEYEHHAQEAQVGDGPCCPPRSSGHDNDLVSLLVVLLVVLLSDAPNSYEYESHQFYADDDPDPVQLVVQLVSVLSSVCSSVVSSHPHQYEYAGHHRSQAPPPCLVPPRPDSRYAYEHEEFALPQDDPVNSCNRCNCVSNGHAYAPAEYFAACDPPDSRHDDCVRPVVRCCPVPCPVSVHHYYYPHLDCPGPPHQAVDSVSPHGDPRVVVSSVSSVVDNGDTD

Radius of gyration: 32.03 Å; Cα contacts (8 Å, |Δi|>4): 930; chains: 1; bounding box: 107×69×83 Å

Mean predicted aligned error: 18.85 Å

Secondary structure (DSSP, 8-state):
-PPPP--EE---TTS-----SSEEEEEEE--GGG--SS-EEEEEEEEE-----TT----EEEEEEE-SSSS-EEEEEEEEETTSS--TT--EEEEEEEEEPHHHHTT-SEEEEEEE-SSS---EEEEEEEEEETTS------------------------PPPP-PPPP-PPPP---------------------------------------------PPP--TT--EEEEETTEEEEEETTEEEEE--EEEE---HHHHHHHH-PPPP-HHHHHHTS--SEEEEEE--SHHHHHSHHHHHHHHHHHHHHHHHTT-EEEEEE--BB-TTS-BTTTT-TTT-----HHHHHHHHHHHHHH---TTEEEES-SB--SS--SHHHHHHHHHHHHHHHHHHHHTT--PPEEE--BTTTTB-TTGGGS--S-SSEEEEEEEETTS---HHHHHHHHTTGGGTS-EEEEEEE-BSSTTSTTB--IIIIIHHHIIIIIITT--EEEES-SSSSSSSPSBSSTTS--B-HHHHHHHHHHHTS-----

InterPro domains:
  IPR001547 Glycoside hydrolase, family 5 [PF00150] (268-503)
  IPR017853 Glycoside hydrolase superfamily [SSF51445] (227-532)

Solvent-accessible surface area (backbone atoms only — not comparable to full-atom values): 31858 Å² total; per-residue (Å²): 133,84,79,78,76,79,64,55,73,62,86,58,77,89,71,75,81,86,72,88,78,37,55,48,79,45,78,48,82,64,62,84,85,80,60,92,82,82,52,48,35,41,37,41,37,37,34,40,69,55,83,60,53,102,87,69,67,67,44,29,50,34,42,34,54,31,40,73,81,75,89,54,87,79,48,82,78,44,75,48,54,52,82,71,83,58,83,66,80,62,72,46,79,46,79,48,80,44,80,46,49,71,70,55,58,76,44,62,26,32,41,40,40,35,41,36,24,81,85,57,63,74,43,65,78,43,59,39,51,41,75,48,65,84,83,68,84,85,87,78,82,84,90,82,84,91,80,91,81,83,88,88,88,83,87,86,89,87,89,85,85,91,82,88,82,81,89,81,89,82,83,87,83,88,78,84,86,80,88,78,84,83,81,89,78,85,82,80,89,77,85,82,82,87,78,82,88,81,87,78,82,92,79,88,75,79,88,73,85,73,75,82,74,77,76,68,81,75,76,73,77,67,94,54,91,81,55,59,32,38,40,49,54,68,36,37,41,26,44,29,45,96,90,54,63,43,80,50,58,49,37,33,34,22,53,46,47,52,57,58,39,31,73,76,69,67,43,74,75,80,62,40,52,46,44,25,67,74,32,34,27,23,29,39,32,38,35,42,44,70,15,59,58,47,73,77,40,36,70,59,45,50,52,53,47,53,57,51,51,50,48,28,47,75,37,37,28,31,37,36,47,29,41,35,25,49,15,25,79,74,45,66,34,87,47,72,79,50,74,85,61,17,40,58,11,54,49,66,59,53,50,54,48,41,50,53,50,40,68,76,54,78,62,30,54,36,32,40,30,73,42,51,19,32,35,79,68,47,93,52,69,69,31,53,60,55,52,47,61,54,49,55,52,51,49,47,46,30,45,77,60,73,46,68,47,28,34,27,44,48,37,30,47,47,8,44,39,40,54,69,42,75,79,63,65,73,91,60,71,46,44,32,32,37,34,36,53,57,27,46,69,81,69,43,73,71,56,53,50,55,23,40,55,64,34,57,74,60,27,28,41,35,24,68,34,30,42,42,30,81,50,86,87,46,76,36,23,44,47,54,82,72,38,53,52,48,46,46,53,69,38,36,59,69,64,60,40,22,39,18,39,35,20,62,28,54,83,52,71,37,37,22,21,73,36,92,83,69,79,42,63,28,76,58,23,47,52,52,38,54,53,32,59,74,45,93,63,64,58,122